Protein AF-A0A1V2EXJ9-F1 (afdb_monomer)

pLDDT: mean 81.57, std 12.58, range [32.88, 97.81]

Organism: NCBI:txid1915074

Foldseek 3Di:
DPQPCAQQEKAKDKDFDDPVRQVVQLCLLVVVDPVSVVFFQDDDRKDKPQDSPRNVLLVVLCPQAAEDPDRGQKIWMKIFDRNNQDDLVCLVVLQVLVLVLCCVQQNPSFFSIKIQGPRGPRSRIIITITFRWDFDDDPPDTGIYTDPQPSLQVLLVVVVHDSDPLSSRVSSLVSVQCCCCPVVVGPSRDRDDRDPDDDCPDDDPVNVVVVVVVVVVVVVVVVVVVVVVVVVVVVVVVVVVVVVVVVVVVVVVVVVVVVVVVVCVVVVVVPPPPPDPVVVVVLVVLLVVLVVVLVVLVVVLVVVLVVLVVLLVVLVVLLVVLVVLLVVLVVLLVVLVVVVVVLVVVVVLVVLLVVLLVLCLDVVLQQLWAADPQFIHTDLVSDDPVSNVSVVVDDDPLSRVVSNVSRVVVVVVVVVVVVVVVVVPPPDPPPVVVVVVVVVVVVVVVVSVVVVVVVVVVSVVVVVVSVVSNVVSVVSNVVSVVSNVVSVVSNVVSVVVSVLSVLLVVLLVVCLVPLVQWDDDPQAIDGDPVSCVVVDDSSVVSRVDGRDPSSSSSSVSSNVSVVSVVVVVVVVVVLVVVLVVLLVVLVVCVVVDDPVVNVVSVVSPVVSVVVVVVVVVVVVVVVVVD

Nearest PDB structures (foldseek):
  3ja6-assembly1_I  TM=2.752E-01  e=7.522E-01  Escherichia coli
  5nnv-assembly2_B  TM=3.040E-01  e=4.803E+00  Bacillus subtilis subsp. subtilis str. 168
  7ung-assembly1_C2  TM=2.115E-01  e=8.285E+00  Homo sapiens

Secondary structure (DSSP, 8-state):
---TTTTT--EEEEEEE-HHHHHHHHHHHTT-SHHHHTT--S-PPPB-SS-S-HHHHHHHHTTTSB----S--EEEEEEE--TTTS-TT-HHHHHHHHHHHHHHHH-TT-EEEEEE-SSSS-TTEEEEEE--EEEEE-SS-EEEEE-SSHHHHHHHHHTT--SSHHHHHHHHHHHHHHHHHHTS--TT--PPPPPSS-S--PPPHHHHHHHHHHHHHHHHHHHHHHHHHHHHHHHHHHHHHHHHHHHHHHHHHHHHHHHHHHHHHHHTTTGGG-TTTHHHHHHHHHHHHHHHHHHHHHHHHHHHHHHHHHHHHHHHHHHHHHHHHHHHHHHHHHHHHHHHHHHHHHHHHHHHHHHHHHHHT-GGGT---EE-SSSEE--GGGS-HHHHHHHHT---HHHHHHHHHHHHHHHHHHHHHHHHHTTTTS-STTGGGHHHHHHHHHHHHHHHHHHHHHHHHHHHHHHHHHHHHHHHHHHHHHHHHHHHHHHHHHHHHHHHHHHHHHHHHHHHHHHHT-GGGEEEETTEEEE-HHHHHHSHHHHHHHTTSPPPHHHHHHHHHHHHHHHHHHHHHHHHHHHHHHHHHHHHHHHHHGGGS-HHHHHHHHHHHHHHHHHHHHHHHHHHHHHT--

Sequence (626 aa):
MKKQVSGVAGAARIKNLDLAGLARAEKHGKRLDQTGKARAMNDLPPLTTTGLDLLALYDRHIEGAFVPRAKSSVMHILIQFPTELVDGEDPGYMLHHARVFAERVFGDEAILADRLDRDEKSRHVVDLFVAPRYMKSTKRESKPAISTTHHLKALAKEYGEKPLPFGYGRALQTAFFDYMRDEMKLDGVERGKAKAVSGNDWKSAEQQRLEELDGLEAQKTSALARIEQDRVRAEAAAAEAAHRAAEREEALAARERKATERERAIAAREIETAAAGDRAAAARLAAEQARIGMEAALQAARLRGEAVDRELAAAAGDRADAEADRALAAAERAAITAERERNDAQRKVREAQLALLARAADDGAGLDLRSTPSAFSMRKDAMLPDERHVYEAGWPASLVKAGRQIAVALEQVRAWTRRLLAREKVIEEREAALAARERDAERERAARHAEHAATLAGLDRRDRELAAREQDATTRLAAAEAGIAAAAAKDAGAQALLAQHSRWAMAVDTLVDHPDWIDVTGTTIRLDRDAATAAGPRLAATLREPPPPWALNVLLARLDVADRQRRVGEHEQAAASSARQLTELLGRAGPVLTPEQQLVAAEVQQAIRRSTVAARAWNAARDAGR

Radius of gyration: 52.09 Å; Cα contacts (8 Å, |Δi|>4): 544; chains: 1; bounding box: 111×63×164 Å

Mean predicted aligned error: 19.69 Å

Structure (mmCIF, N/CA/C/O backbone):
data_AF-A0A1V2EXJ9-F1
#
_entry.id   AF-A0A1V2EXJ9-F1
#
loop_
_atom_site.group_PDB
_atom_site.id
_atom_site.type_symbol
_atom_site.label_atom_id
_atom_site.label_alt_id
_atom_site.label_comp_id
_atom_site.label_asym_id
_atom_site.label_entity_id
_atom_site.label_seq_id
_atom_site.pdbx_PDB_ins_code
_atom_site.Cartn_x
_atom_site.Cartn_y
_atom_site.Cartn_z
_atom_site.occupancy
_atom_site.B_iso_or_equiv
_atom_site.auth_seq_id
_atom_site.auth_comp_id
_atom_site.auth_asym_id
_atom_site.auth_atom_id
_atom_site.pdbx_PDB_model_num
ATOM 1 N N . MET A 1 1 ? 30.641 -11.155 16.525 1.00 32.88 1 MET A N 1
ATOM 2 C CA . MET A 1 1 ? 31.056 -12.187 17.504 1.00 32.88 1 MET A CA 1
ATOM 3 C C . MET A 1 1 ? 29.806 -12.824 18.099 1.00 32.88 1 MET A C 1
ATOM 5 O O . MET A 1 1 ? 29.088 -12.131 18.811 1.00 32.88 1 MET A O 1
ATOM 9 N N . LYS A 1 2 ? 29.505 -14.096 17.789 1.00 36.72 2 LYS A N 1
ATOM 10 C CA . LYS A 1 2 ? 28.482 -14.853 18.536 1.00 36.72 2 LYS A CA 1
ATOM 11 C C . LYS A 1 2 ? 28.902 -14.854 20.011 1.00 36.72 2 LYS A C 1
ATOM 13 O O . LYS A 1 2 ? 30.061 -15.140 20.307 1.00 36.72 2 LYS A O 1
ATOM 18 N N . LYS A 1 3 ? 28.011 -14.455 20.925 1.00 52.75 3 LYS A N 1
ATOM 19 C CA . LYS A 1 3 ? 28.284 -14.558 22.367 1.00 52.75 3 LYS A CA 1
ATOM 20 C C . LYS A 1 3 ? 28.546 -16.035 22.674 1.00 52.75 3 LYS A C 1
ATOM 22 O O . LYS A 1 3 ? 27.778 -16.879 22.232 1.00 52.75 3 LYS A O 1
ATOM 27 N N . GLN A 1 4 ? 29.617 -16.315 23.411 1.00 59.00 4 GLN A N 1
ATOM 28 C CA . GLN A 1 4 ? 30.200 -17.647 23.637 1.00 59.00 4 GLN A CA 1
ATOM 29 C C . GLN A 1 4 ? 29.235 -18.696 24.238 1.00 59.00 4 GLN A C 1
ATOM 31 O O . GLN A 1 4 ? 29.558 -19.870 24.215 1.00 59.00 4 GLN A O 1
ATOM 36 N N . VAL A 1 5 ? 28.054 -18.279 24.718 1.00 77.06 5 VAL A N 1
ATOM 37 C CA . VAL A 1 5 ? 27.027 -19.118 25.376 1.00 77.06 5 VAL A CA 1
ATOM 38 C C . VAL A 1 5 ? 25.619 -18.933 24.780 1.00 77.06 5 VAL A C 1
ATOM 40 O O . VAL A 1 5 ? 24.603 -19.190 25.424 1.00 77.06 5 VAL A O 1
ATOM 43 N N . SER A 1 6 ? 25.529 -18.377 23.567 1.00 74.81 6 SER A N 1
ATOM 44 C CA . SER A 1 6 ? 24.252 -18.137 22.884 1.00 74.81 6 SER A CA 1
ATOM 45 C C . SER A 1 6 ? 23.589 -19.463 22.511 1.00 74.81 6 SER A C 1
ATOM 47 O O . SER A 1 6 ? 24.141 -20.171 21.685 1.00 74.81 6 SER A O 1
ATOM 49 N N . GLY A 1 7 ? 22.410 -19.749 23.067 1.00 83.44 7 GLY A N 1
ATOM 50 C CA . GLY A 1 7 ? 21.629 -20.961 22.779 1.00 83.44 7 GLY A CA 1
ATOM 51 C C . GLY A 1 7 ? 21.560 -21.951 23.946 1.00 83.44 7 GLY A C 1
ATOM 52 O O . GLY A 1 7 ? 20.514 -22.561 24.152 1.00 83.44 7 GLY A O 1
ATOM 53 N N . VAL A 1 8 ? 22.610 -22.010 24.771 1.00 90.88 8 VAL A N 1
ATOM 54 C CA . VAL A 1 8 ? 22.734 -22.927 25.927 1.00 90.88 8 VAL A CA 1
ATOM 55 C C . VAL A 1 8 ? 22.523 -22.256 27.290 1.00 90.88 8 VAL A C 1
ATOM 57 O O . VAL A 1 8 ? 22.341 -22.932 28.299 1.00 90.88 8 VAL A O 1
ATOM 60 N N . ALA A 1 9 ? 22.502 -20.920 27.341 1.00 91.69 9 ALA A N 1
ATOM 61 C CA . ALA A 1 9 ? 22.208 -20.158 28.554 1.00 91.69 9 ALA A CA 1
ATOM 62 C C . ALA A 1 9 ? 20.771 -19.613 28.553 1.00 91.69 9 ALA A C 1
ATOM 64 O O . ALA A 1 9 ? 20.345 -18.959 27.598 1.00 91.69 9 ALA A O 1
ATOM 65 N N . GLY A 1 10 ? 20.053 -19.816 29.658 1.00 91.75 10 GLY A N 1
ATOM 66 C CA . GLY A 1 10 ? 18.766 -19.170 29.919 1.00 91.75 10 GLY A CA 1
ATOM 67 C C . GLY A 1 10 ? 18.928 -17.778 30.537 1.00 91.75 10 GLY A C 1
ATOM 68 O O . GLY A 1 10 ? 20.016 -17.386 30.970 1.00 91.75 10 GLY A O 1
ATOM 69 N N . ALA A 1 11 ? 17.840 -17.009 30.596 1.00 93.31 11 ALA A N 1
ATOM 70 C CA . ALA A 1 11 ? 17.834 -15.694 31.227 1.00 93.31 11 ALA A CA 1
ATOM 71 C C . ALA A 1 11 ? 16.506 -15.370 31.923 1.00 93.31 11 ALA A C 1
ATOM 73 O O . ALA A 1 11 ? 15.466 -15.336 31.282 1.00 93.31 11 ALA A O 1
ATOM 74 N N . ALA A 1 12 ? 16.564 -14.985 33.201 1.00 94.00 12 ALA A N 1
ATOM 75 C CA . ALA A 1 12 ? 15.435 -14.416 33.943 1.00 94.00 12 ALA A CA 1
ATOM 76 C C . ALA A 1 12 ? 15.631 -12.910 34.205 1.00 94.00 12 ALA A C 1
ATOM 78 O O . ALA A 1 12 ? 16.649 -12.477 34.758 1.00 94.00 12 ALA A O 1
ATOM 79 N N . ARG A 1 13 ? 14.678 -12.069 33.800 1.00 91.25 13 ARG A N 1
ATOM 80 C CA . ARG A 1 13 ? 14.773 -10.604 33.937 1.00 91.25 13 ARG A CA 1
ATOM 81 C C . ARG A 1 13 ? 13.517 -10.034 34.556 1.00 91.25 13 ARG A C 1
ATOM 83 O O . ARG A 1 13 ? 12.431 -10.472 34.227 1.00 91.25 13 ARG A O 1
ATOM 90 N N . ILE A 1 14 ? 13.670 -9.007 35.386 1.00 93.12 14 ILE A N 1
ATOM 91 C CA . ILE A 1 14 ? 12.543 -8.324 36.025 1.00 93.12 14 ILE A CA 1
ATOM 92 C C . ILE A 1 14 ? 12.423 -6.910 35.478 1.00 93.12 14 ILE A C 1
ATOM 94 O O . ILE A 1 14 ? 13.387 -6.141 35.484 1.00 93.12 14 ILE A O 1
ATOM 98 N N . LYS A 1 15 ? 11.208 -6.554 35.075 1.00 92.50 15 LYS A N 1
ATOM 99 C CA . LYS A 1 15 ? 10.780 -5.190 34.803 1.00 92.50 15 LYS A CA 1
ATOM 100 C C . LYS A 1 15 ? 9.654 -4.830 35.764 1.00 92.50 15 LYS A C 1
ATOM 102 O O . LYS A 1 15 ? 8.586 -5.426 35.749 1.00 92.50 15 LYS A O 1
ATOM 107 N N . ASN A 1 16 ? 9.889 -3.829 36.599 1.00 91.88 16 ASN A N 1
ATOM 108 C CA . ASN A 1 16 ? 8.856 -3.312 37.489 1.00 91.88 16 ASN A CA 1
ATOM 109 C C . ASN A 1 16 ? 7.834 -2.496 36.687 1.00 91.88 16 ASN A C 1
ATOM 111 O O . ASN A 1 16 ? 8.221 -1.598 35.936 1.00 91.88 16 ASN A O 1
ATOM 115 N N . LEU A 1 17 ? 6.550 -2.801 36.862 1.00 92.75 17 LEU A N 1
ATOM 116 C CA . LEU A 1 17 ? 5.433 -2.132 36.203 1.00 92.75 17 LEU A CA 1
ATOM 117 C C . LEU A 1 17 ? 4.558 -1.395 37.224 1.00 92.75 17 LEU A C 1
ATOM 119 O O . LEU A 1 17 ? 4.307 -1.873 38.334 1.00 92.75 17 LEU A O 1
ATOM 123 N N . ASP A 1 18 ? 4.095 -0.216 36.826 1.00 91.81 18 ASP A N 1
ATOM 124 C CA . ASP A 1 18 ? 2.946 0.468 37.412 1.00 91.81 18 ASP A CA 1
ATOM 125 C C . ASP A 1 18 ? 1.642 -0.046 36.774 1.00 91.81 18 ASP A C 1
ATOM 127 O O . ASP A 1 18 ? 1.672 -0.816 35.812 1.00 91.81 18 ASP A O 1
ATOM 131 N N . LEU A 1 19 ? 0.483 0.389 37.277 1.00 90.25 19 LEU A N 1
ATOM 132 C CA . LEU A 1 19 ? -0.818 -0.017 36.723 1.00 90.25 19 LEU A CA 1
ATOM 133 C C . LEU A 1 19 ? -0.975 0.380 35.247 1.00 90.25 19 LEU A C 1
ATOM 135 O O . LEU A 1 19 ? -1.531 -0.376 34.454 1.00 90.25 19 LEU A O 1
ATOM 139 N N . ALA A 1 20 ? -0.421 1.528 34.842 1.00 89.94 20 ALA A N 1
ATOM 140 C CA . ALA A 1 20 ? -0.408 1.937 33.440 1.00 89.94 20 ALA A CA 1
ATOM 141 C C . ALA A 1 20 ? 0.460 1.002 32.578 1.00 89.94 20 ALA A C 1
ATOM 143 O O . ALA A 1 20 ? 0.095 0.661 31.453 1.00 89.94 20 ALA A O 1
ATOM 144 N N . GLY A 1 21 ? 1.611 0.568 33.092 1.00 90.88 21 GLY A N 1
ATOM 145 C CA . GLY A 1 21 ? 2.474 -0.432 32.477 1.00 90.88 21 GLY A CA 1
ATOM 146 C C . GLY A 1 21 ? 1.811 -1.797 32.376 1.00 90.88 21 GLY A C 1
ATOM 147 O O . GLY A 1 21 ? 1.948 -2.442 31.339 1.00 90.88 21 GLY A O 1
ATOM 148 N N . LEU A 1 22 ? 1.046 -2.192 33.393 1.00 93.25 22 LEU A N 1
ATOM 149 C CA . LEU A 1 22 ? 0.258 -3.420 33.386 1.00 93.25 22 LEU A CA 1
ATOM 150 C C . LEU A 1 22 ? -0.845 -3.367 32.320 1.00 93.25 22 LEU A C 1
ATOM 152 O O . LEU A 1 22 ? -0.951 -4.281 31.510 1.00 93.25 22 LEU A O 1
ATOM 156 N N . ALA A 1 23 ? -1.575 -2.252 32.225 1.00 93.12 23 ALA A N 1
ATOM 157 C CA . ALA A 1 23 ? -2.579 -2.032 31.182 1.00 93.12 23 ALA A CA 1
ATOM 158 C C . ALA A 1 23 ? -1.976 -2.072 29.763 1.00 93.12 23 ALA A C 1
ATOM 160 O O . ALA A 1 23 ? -2.589 -2.586 28.826 1.00 93.12 23 ALA A O 1
ATOM 161 N N . ARG A 1 24 ? -0.755 -1.545 29.584 1.00 92.44 24 ARG A N 1
ATOM 162 C CA . ARG A 1 24 ? -0.019 -1.667 28.314 1.00 92.44 24 ARG A CA 1
ATOM 163 C C . ARG A 1 24 ? 0.373 -3.116 28.028 1.00 92.44 24 ARG A C 1
ATOM 165 O O . ARG A 1 24 ? 0.197 -3.562 26.901 1.00 92.44 24 ARG A O 1
ATOM 172 N N . ALA A 1 25 ? 0.868 -3.846 29.026 1.00 92.62 25 ALA A N 1
ATOM 173 C CA . ALA A 1 25 ? 1.232 -5.254 28.879 1.00 92.62 25 ALA A CA 1
ATOM 174 C C . ALA A 1 25 ? 0.018 -6.143 28.556 1.00 92.62 25 ALA A C 1
ATOM 176 O O . ALA A 1 25 ? 0.139 -7.073 27.758 1.00 92.62 25 ALA A O 1
ATOM 177 N N . GLU A 1 26 ? -1.150 -5.820 29.115 1.00 94.75 26 GLU A N 1
ATOM 178 C CA . GLU A 1 26 ? -2.431 -6.459 28.807 1.00 94.75 26 GLU A CA 1
ATOM 179 C C . GLU A 1 26 ? -2.819 -6.235 27.343 1.00 94.75 26 GLU A C 1
ATOM 181 O O . GLU A 1 26 ? -3.031 -7.196 26.604 1.00 94.75 26 GLU A O 1
ATOM 186 N N . LYS A 1 27 ? -2.845 -4.972 26.891 1.00 92.81 27 LYS A N 1
ATOM 187 C CA . LYS A 1 27 ? -3.124 -4.644 25.483 1.00 92.81 27 LYS A CA 1
ATOM 188 C C . LYS A 1 27 ? -2.151 -5.341 24.535 1.00 92.81 27 LYS A C 1
ATOM 190 O O . LYS A 1 27 ? -2.582 -5.817 23.490 1.00 92.81 27 LYS A O 1
ATOM 195 N N . HIS A 1 28 ? -0.880 -5.430 24.921 1.00 90.69 28 HIS A N 1
ATOM 196 C CA . HIS A 1 28 ? 0.152 -6.112 24.149 1.00 90.69 28 HIS A CA 1
ATOM 197 C C . HIS A 1 28 ? -0.111 -7.615 24.000 1.00 90.69 28 HIS A C 1
ATOM 199 O O . HIS A 1 28 ? -0.084 -8.144 22.890 1.00 90.69 28 HIS A O 1
ATOM 205 N N . GLY A 1 29 ? -0.437 -8.301 25.100 1.00 88.94 29 GLY A N 1
ATOM 206 C CA . GLY A 1 29 ? -0.755 -9.736 25.078 1.00 88.94 29 GLY A CA 1
ATOM 207 C C . GLY A 1 29 ? -2.035 -10.059 24.324 1.00 88.94 29 GLY A C 1
ATOM 208 O O . GLY A 1 29 ? -2.123 -11.074 23.651 1.00 88.94 29 GLY A O 1
ATOM 209 N N . LYS A 1 30 ? -3.020 -9.159 24.383 1.00 91.44 30 LYS A N 1
ATOM 210 C CA . LYS A 1 30 ? -4.270 -9.269 23.620 1.00 91.44 30 LYS A CA 1
ATOM 211 C C . LYS A 1 30 ? -4.132 -8.835 22.156 1.00 91.44 30 LYS A C 1
ATOM 213 O O . LYS A 1 30 ? -5.136 -8.786 21.450 1.00 91.44 30 LYS A O 1
ATOM 218 N N . ARG A 1 31 ? -2.927 -8.450 21.712 1.00 90.19 31 ARG A N 1
ATOM 219 C CA . ARG A 1 31 ? -2.653 -7.929 20.359 1.00 90.19 31 ARG A CA 1
ATOM 220 C C . ARG A 1 31 ? -3.541 -6.733 19.984 1.00 90.19 31 ARG A C 1
ATOM 222 O O . ARG A 1 31 ? -3.961 -6.563 18.841 1.00 90.19 31 ARG A O 1
ATOM 229 N N . LEU A 1 32 ? -3.849 -5.878 20.959 1.00 88.81 32 LEU A N 1
ATOM 230 C CA . LEU A 1 32 ? -4.668 -4.676 20.769 1.00 88.81 32 LEU A CA 1
ATOM 231 C C . LEU A 1 32 ? -3.828 -3.436 20.443 1.00 88.81 32 LEU A C 1
ATOM 233 O O . LEU A 1 32 ? -4.358 -2.481 19.873 1.00 88.81 32 LEU A O 1
ATOM 237 N N . ASP A 1 33 ? -2.536 -3.439 20.774 1.00 86.69 33 ASP A N 1
ATOM 238 C CA . ASP A 1 33 ? -1.591 -2.388 20.400 1.00 86.69 33 ASP A CA 1
ATOM 239 C C . ASP A 1 33 ? -0.934 -2.663 19.032 1.00 86.69 33 ASP A C 1
ATOM 241 O O . ASP A 1 33 ? -0.908 -3.788 18.534 1.00 86.69 33 ASP A O 1
ATOM 245 N N . GLN A 1 34 ? -0.416 -1.612 18.387 1.00 79.25 34 GLN A N 1
ATOM 246 C CA . GLN A 1 34 ? 0.241 -1.743 17.079 1.00 79.25 34 GLN A CA 1
ATOM 247 C C . GLN A 1 34 ? 1.479 -2.647 17.151 1.00 79.25 34 GLN A C 1
ATOM 249 O O . GLN A 1 34 ? 1.706 -3.449 16.249 1.00 79.25 34 GLN A O 1
ATOM 254 N N . THR A 1 35 ? 2.249 -2.553 18.238 1.00 79.31 35 THR A N 1
ATOM 255 C CA . THR A 1 35 ? 3.472 -3.340 18.420 1.00 79.31 35 THR A CA 1
ATOM 256 C C . THR A 1 35 ? 3.184 -4.830 18.582 1.00 79.31 35 THR A C 1
ATOM 258 O O . THR A 1 35 ? 3.887 -5.630 17.975 1.00 79.31 35 THR A O 1
ATOM 261 N N . GLY A 1 36 ? 2.160 -5.225 19.346 1.00 77.56 36 GLY A N 1
ATOM 262 C CA . GLY A 1 36 ? 1.760 -6.629 19.461 1.00 77.56 36 GLY A CA 1
ATOM 263 C C . GLY A 1 36 ? 1.276 -7.182 18.121 1.00 77.56 36 GLY A C 1
ATOM 264 O O . GLY A 1 36 ? 1.722 -8.242 17.695 1.00 77.56 36 GLY A O 1
ATOM 265 N N . LYS A 1 37 ? 0.453 -6.419 17.387 1.00 85.31 37 LYS A N 1
ATOM 266 C CA . LYS A 1 37 ? -0.012 -6.812 16.041 1.00 85.31 37 LYS A CA 1
ATOM 267 C C . LYS A 1 37 ? 1.131 -7.028 15.048 1.00 85.31 37 LYS A C 1
ATOM 269 O O . LYS A 1 37 ? 1.079 -7.963 14.265 1.00 85.31 37 LYS A O 1
ATOM 274 N N . ALA A 1 38 ? 2.165 -6.186 15.084 1.00 80.94 38 ALA A N 1
ATOM 275 C CA . ALA A 1 38 ? 3.312 -6.276 14.174 1.00 80.94 38 ALA A CA 1
ATOM 276 C C . ALA A 1 38 ? 4.276 -7.445 14.478 1.00 80.94 38 ALA A C 1
ATOM 278 O O . ALA A 1 38 ? 5.184 -7.726 13.683 1.00 80.94 38 ALA A O 1
ATOM 279 N N . ARG A 1 39 ? 4.136 -8.087 15.645 1.00 76.50 39 ARG A N 1
ATOM 280 C CA . ARG A 1 39 ? 4.953 -9.238 16.060 1.00 76.50 39 ARG A CA 1
ATOM 281 C C . ARG A 1 39 ? 4.300 -10.584 15.789 1.00 76.50 39 ARG A C 1
ATOM 283 O O . ARG A 1 39 ? 5.037 -11.555 15.639 1.00 76.50 39 ARG A O 1
ATOM 290 N N . ALA A 1 40 ? 2.975 -10.620 15.691 1.00 84.62 40 ALA A N 1
ATOM 291 C CA . ALA A 1 40 ? 2.241 -11.818 15.319 1.00 84.62 40 ALA A CA 1
ATOM 292 C C . ALA A 1 40 ? 2.651 -12.273 13.906 1.00 84.62 40 ALA A C 1
ATOM 294 O O . ALA A 1 40 ? 2.527 -11.533 12.930 1.00 84.62 40 ALA A O 1
ATOM 295 N N . MET A 1 41 ? 3.184 -13.487 13.808 1.00 85.38 41 MET A N 1
ATOM 296 C CA . MET A 1 41 ? 3.572 -14.160 12.566 1.00 85.38 41 MET A CA 1
ATOM 297 C C . MET A 1 41 ? 2.576 -15.252 12.167 1.00 85.38 41 MET A C 1
ATOM 299 O O . MET A 1 41 ? 2.576 -15.689 11.019 1.00 85.38 41 MET A O 1
ATOM 303 N N . ASN A 1 42 ? 1.768 -15.732 13.112 1.00 83.25 42 ASN A N 1
ATOM 304 C CA . ASN A 1 42 ? 0.732 -16.733 12.893 1.00 83.25 42 ASN A CA 1
ATOM 305 C C . ASN A 1 42 ? -0.466 -16.464 13.826 1.00 83.25 42 ASN A C 1
ATOM 307 O O . ASN A 1 42 ? -0.364 -15.661 14.748 1.00 83.25 42 ASN A O 1
ATOM 311 N N . ASP A 1 43 ? -1.585 -17.149 13.595 1.00 83.94 43 ASP A N 1
ATOM 312 C CA . ASP A 1 43 ? -2.822 -16.971 14.372 1.00 83.94 43 ASP A CA 1
ATOM 313 C C . ASP A 1 43 ? -2.933 -17.947 15.563 1.00 83.94 43 ASP A C 1
ATOM 315 O O . ASP A 1 43 ? -4.026 -18.396 15.920 1.00 83.94 43 ASP A O 1
ATOM 319 N N . LEU A 1 44 ? -1.811 -18.329 16.185 1.00 85.69 44 LEU A N 1
ATOM 320 C CA . LEU A 1 44 ? -1.845 -19.185 17.372 1.00 85.69 44 LEU A CA 1
ATOM 321 C C . LEU A 1 44 ? -2.072 -18.343 18.636 1.00 85.69 44 LEU A C 1
ATOM 323 O O . LEU A 1 44 ? -1.254 -17.478 18.945 1.00 85.69 44 LEU A O 1
ATOM 327 N N . PRO A 1 45 ? -3.134 -18.606 19.421 1.00 87.50 45 PRO A N 1
ATOM 328 C CA . PRO A 1 45 ? -3.363 -17.867 20.653 1.00 87.50 45 PRO A CA 1
ATOM 329 C C . PRO A 1 45 ? -2.248 -18.148 21.676 1.00 87.50 45 PRO A C 1
ATOM 331 O O . PRO A 1 45 ? -1.720 -19.271 21.719 1.00 87.50 45 PRO A O 1
ATOM 334 N N . PRO A 1 46 ? -1.911 -17.162 22.530 1.00 92.06 46 PRO A N 1
ATOM 335 C CA . PRO A 1 46 ? -0.932 -17.356 23.589 1.00 92.06 46 PRO A CA 1
ATOM 336 C C . PRO A 1 46 ? -1.414 -18.429 24.568 1.00 92.06 46 PRO A C 1
ATOM 338 O O . PRO A 1 46 ? -2.606 -18.534 24.872 1.00 92.06 46 PRO A O 1
ATOM 341 N N . LEU A 1 47 ? -0.478 -19.224 25.081 1.00 94.94 47 LEU A N 1
ATOM 342 C CA . LEU A 1 47 ? -0.763 -20.173 26.150 1.00 94.94 47 LEU A CA 1
ATOM 343 C C . LEU A 1 47 ? -0.746 -19.429 27.490 1.00 94.94 47 LEU A C 1
ATOM 345 O O . LEU A 1 47 ? 0.227 -18.749 27.793 1.00 94.94 47 LEU A O 1
ATOM 349 N N . THR A 1 48 ? -1.799 -19.560 28.294 1.00 96.06 48 THR A N 1
ATOM 350 C CA . THR A 1 48 ? -1.899 -18.961 29.635 1.00 96.06 48 THR A CA 1
ATOM 351 C C . THR A 1 48 ? -2.718 -19.865 30.552 1.00 96.06 48 THR A C 1
ATOM 353 O O . THR A 1 48 ? -3.673 -20.494 30.091 1.00 96.06 48 THR A O 1
ATOM 356 N N . THR A 1 49 ? -2.378 -19.934 31.842 1.00 94.88 49 THR A N 1
ATOM 357 C CA . THR A 1 49 ? -3.186 -20.650 32.850 1.00 94.88 49 THR A CA 1
ATOM 358 C C . THR A 1 49 ? -4.125 -19.728 33.632 1.00 94.88 49 THR A C 1
ATOM 360 O O . THR A 1 49 ? -5.096 -20.186 34.229 1.00 94.88 49 THR A O 1
ATOM 363 N N . THR A 1 50 ? -3.874 -18.419 33.602 1.00 93.19 50 THR A N 1
ATOM 364 C CA . THR A 1 50 ? -4.586 -17.410 34.405 1.00 93.19 50 THR A CA 1
ATOM 365 C C . THR A 1 50 ? -5.522 -16.529 33.584 1.00 93.19 50 THR A C 1
ATOM 367 O O . THR A 1 50 ? -6.467 -15.959 34.125 1.00 93.19 50 THR A O 1
ATOM 370 N N . GLY A 1 51 ? -5.253 -16.389 32.283 1.00 93.31 51 GLY A N 1
ATOM 371 C CA . GLY A 1 51 ? -5.932 -15.452 31.393 1.00 93.31 51 GLY A CA 1
ATOM 372 C C . GLY A 1 51 ? -5.122 -14.182 31.120 1.00 93.31 51 GLY A C 1
ATOM 373 O O . GLY A 1 51 ? -4.038 -13.970 31.664 1.00 93.31 51 GLY A O 1
ATOM 374 N N . LEU A 1 52 ? -5.668 -13.331 30.245 1.00 94.12 52 LEU A N 1
ATOM 375 C CA . LEU A 1 52 ? -4.984 -12.151 29.701 1.00 94.12 52 LEU A CA 1
ATOM 376 C C . LEU A 1 52 ? -5.463 -10.817 30.296 1.00 94.12 52 LEU A C 1
ATOM 378 O O . LEU A 1 52 ? -4.879 -9.783 29.987 1.00 94.12 52 LEU A O 1
ATOM 382 N N . ASP A 1 53 ? -6.512 -10.810 31.123 1.00 95.56 53 ASP A N 1
ATOM 383 C CA . ASP A 1 53 ? -7.097 -9.604 31.734 1.00 95.56 53 ASP A CA 1
ATOM 384 C C . ASP A 1 53 ? -6.282 -9.143 32.957 1.00 95.56 53 ASP A C 1
ATOM 386 O O . ASP A 1 53 ? -6.734 -9.231 34.100 1.00 95.56 53 ASP A O 1
ATOM 390 N N . LEU A 1 54 ? -5.046 -8.691 32.727 1.00 95.81 54 LEU A N 1
ATOM 391 C CA . LEU A 1 54 ? -4.055 -8.442 33.780 1.00 95.81 54 LEU A CA 1
ATOM 392 C C . LEU A 1 54 ? -4.524 -7.466 34.868 1.00 95.81 54 LEU A C 1
ATOM 394 O O . LEU A 1 54 ? -4.181 -7.673 36.029 1.00 95.81 54 LEU A O 1
ATOM 398 N N . LEU A 1 55 ? -5.285 -6.418 34.530 1.00 94.19 55 LEU A N 1
ATOM 399 C CA . LEU A 1 55 ? -5.806 -5.482 35.539 1.00 94.19 55 LEU A CA 1
ATOM 400 C C . LEU A 1 55 ? -6.808 -6.159 36.482 1.00 94.19 55 LEU A C 1
ATOM 402 O O . LEU A 1 55 ? -6.668 -6.060 37.697 1.00 94.19 55 LEU A O 1
ATOM 406 N N . ALA A 1 56 ? -7.768 -6.902 35.928 1.00 93.88 56 ALA A N 1
ATOM 407 C CA . ALA A 1 56 ? -8.771 -7.612 36.719 1.00 93.88 56 ALA A CA 1
ATOM 408 C C . ALA A 1 56 ? -8.144 -8.741 37.554 1.00 93.88 56 ALA A C 1
ATOM 410 O O . ALA A 1 56 ? -8.540 -8.972 38.697 1.00 93.88 56 ALA A O 1
ATOM 411 N N . LEU A 1 57 ? -7.144 -9.429 36.991 1.00 95.88 57 LEU A N 1
ATOM 412 C CA . LEU A 1 57 ? -6.364 -10.438 37.703 1.00 95.88 57 LEU A CA 1
ATOM 413 C C . LEU A 1 57 ? -5.567 -9.817 38.849 1.00 95.88 57 LEU A C 1
ATOM 415 O O . LEU A 1 57 ? -5.562 -10.370 39.943 1.00 95.88 57 LEU A O 1
ATOM 419 N N . TYR A 1 58 ? -4.948 -8.654 38.636 1.00 95.06 58 TYR A N 1
ATOM 420 C CA . TYR A 1 58 ? -4.237 -7.937 39.691 1.00 95.06 58 TYR A CA 1
ATOM 421 C C . TYR A 1 58 ? -5.172 -7.503 40.822 1.00 95.06 58 TYR A C 1
ATOM 423 O O . TYR A 1 58 ? -4.855 -7.772 41.978 1.00 95.06 58 TYR A O 1
ATOM 431 N N . ASP A 1 59 ? -6.320 -6.896 40.511 1.00 93.50 59 ASP A N 1
ATOM 432 C CA . ASP A 1 59 ? -7.283 -6.440 41.522 1.00 93.50 59 ASP A CA 1
ATOM 433 C C . ASP A 1 59 ? -7.774 -7.599 42.401 1.00 93.50 59 ASP A C 1
ATOM 435 O O . ASP A 1 59 ? -7.806 -7.480 43.626 1.00 93.50 59 ASP A O 1
ATOM 439 N N . ARG A 1 60 ? -8.057 -8.756 41.787 1.00 94.56 60 ARG A N 1
ATOM 440 C CA . ARG A 1 60 ? -8.384 -9.994 42.509 1.00 94.56 60 ARG A CA 1
ATOM 441 C C . ARG A 1 60 ? -7.201 -10.499 43.338 1.00 94.56 60 ARG A C 1
ATOM 443 O O . ARG A 1 60 ? -7.369 -10.907 44.482 1.00 94.56 60 ARG A O 1
ATOM 450 N N . HIS A 1 61 ? -5.995 -10.465 42.775 1.00 94.44 61 HIS A N 1
ATOM 451 C CA . HIS A 1 61 ? -4.785 -10.978 43.419 1.00 94.44 61 HIS A CA 1
ATOM 452 C C . HIS A 1 61 ? -4.394 -10.196 44.671 1.00 94.44 61 HIS A C 1
ATOM 454 O O . HIS A 1 61 ? -3.839 -10.772 45.603 1.00 94.44 61 HIS A O 1
ATOM 460 N N . ILE A 1 62 ? -4.652 -8.888 44.712 1.00 92.50 62 ILE A N 1
ATOM 461 C CA . ILE A 1 62 ? -4.312 -8.044 45.867 1.00 92.50 62 ILE A CA 1
ATOM 462 C C . ILE A 1 62 ? -5.414 -7.980 46.925 1.00 92.50 62 ILE A C 1
ATOM 464 O O . ILE A 1 62 ? -5.223 -7.332 47.957 1.00 92.50 62 ILE A O 1
ATOM 468 N N . GLU A 1 63 ? -6.548 -8.642 46.701 1.00 93.00 63 GLU A N 1
ATOM 469 C CA . GLU A 1 63 ? -7.666 -8.629 47.634 1.00 93.00 63 GLU A CA 1
ATOM 470 C C . GLU A 1 63 ? -7.219 -9.093 49.034 1.00 93.00 63 GLU A C 1
ATOM 472 O O . GLU A 1 63 ? -6.443 -10.046 49.208 1.00 93.00 63 GLU A O 1
ATOM 477 N N . GLY A 1 64 ? -7.636 -8.326 50.045 1.00 88.12 64 GLY A N 1
ATOM 478 C CA . GLY A 1 64 ? -7.278 -8.537 51.448 1.00 88.12 64 GLY A CA 1
ATOM 479 C C . GLY A 1 64 ? -5.818 -8.238 51.820 1.00 88.12 64 GLY A C 1
ATOM 480 O O . GLY A 1 64 ? -5.485 -8.303 53.002 1.00 88.12 64 GLY A O 1
ATOM 481 N N . ALA A 1 65 ? -4.941 -7.891 50.869 1.00 90.88 65 ALA A N 1
ATOM 482 C CA . ALA A 1 65 ? -3.532 -7.615 51.133 1.00 90.88 65 ALA A CA 1
ATOM 483 C C . ALA A 1 65 ? -3.235 -6.115 51.270 1.00 90.88 65 ALA A C 1
ATOM 485 O O . ALA A 1 65 ? -3.755 -5.260 50.555 1.00 90.88 65 ALA A O 1
ATOM 486 N N . PHE A 1 66 ? -2.311 -5.776 52.167 1.00 89.62 66 PHE A N 1
ATOM 487 C CA . PHE A 1 66 ? -1.764 -4.429 52.247 1.00 89.62 66 PHE A CA 1
ATOM 488 C C . PHE A 1 66 ? -0.817 -4.161 51.069 1.00 89.62 66 PHE A C 1
ATOM 490 O O . PHE A 1 66 ? 0.273 -4.736 50.990 1.00 89.62 66 PHE A O 1
ATOM 497 N N . VAL A 1 67 ? -1.193 -3.225 50.198 1.00 87.50 67 VAL A N 1
ATOM 498 C CA . VAL A 1 67 ? -0.350 -2.762 49.089 1.00 87.50 67 VAL A CA 1
ATOM 499 C C . VAL A 1 67 ? 0.294 -1.416 49.456 1.00 87.50 67 VAL A C 1
ATOM 501 O O . VAL A 1 67 ? -0.416 -0.430 49.675 1.00 87.50 67 VAL A O 1
ATOM 504 N N . PRO A 1 68 ? 1.633 -1.325 49.560 1.00 81.25 68 PRO A N 1
ATOM 505 C CA . PRO A 1 68 ? 2.300 -0.055 49.824 1.00 81.25 68 PRO A CA 1
ATOM 506 C C . PRO A 1 68 ? 2.125 0.916 48.646 1.00 81.25 68 PRO A C 1
ATOM 508 O O . PRO A 1 68 ? 2.129 0.506 47.487 1.00 81.25 68 PRO A O 1
ATOM 511 N N . ARG A 1 69 ? 2.049 2.227 48.931 1.00 75.81 69 ARG A N 1
ATOM 512 C CA . ARG A 1 69 ? 2.090 3.291 47.909 1.00 75.81 69 ARG A CA 1
ATOM 513 C C . ARG A 1 69 ? 3.489 3.364 47.284 1.00 75.81 69 ARG A C 1
ATOM 515 O O . ARG A 1 69 ? 4.304 4.203 47.660 1.00 75.81 69 ARG A O 1
ATOM 522 N N . ALA A 1 70 ? 3.791 2.450 46.373 1.00 72.69 70 ALA A N 1
ATOM 523 C CA . ALA A 1 70 ? 5.017 2.432 45.587 1.00 72.69 70 ALA A CA 1
ATOM 524 C C . ALA A 1 70 ? 4.729 2.855 44.141 1.00 72.69 70 ALA A C 1
ATOM 526 O O . ALA A 1 70 ? 3.605 2.742 43.661 1.00 72.69 70 ALA A O 1
ATOM 527 N N . LYS A 1 71 ? 5.764 3.327 43.434 1.00 69.69 71 LYS A N 1
ATOM 528 C CA . LYS A 1 71 ? 5.668 3.632 41.996 1.00 69.69 71 LYS A CA 1
ATOM 529 C C . LYS A 1 71 ? 5.462 2.377 41.138 1.00 69.69 71 LYS A C 1
ATOM 531 O O . LYS A 1 71 ? 5.001 2.504 40.016 1.00 69.69 71 LYS A O 1
ATOM 536 N N . SER A 1 72 ? 5.819 1.195 41.641 1.00 74.31 72 SER A N 1
ATOM 537 C CA . SER A 1 72 ? 5.631 -0.086 40.959 1.00 74.31 72 SER A CA 1
ATOM 538 C C . SER A 1 72 ? 4.820 -1.050 41.814 1.00 74.31 72 SER A C 1
ATOM 540 O O . SER A 1 72 ? 5.109 -1.239 42.998 1.00 74.31 72 SER A O 1
ATOM 542 N N . SER A 1 73 ? 3.832 -1.673 41.183 1.00 81.62 73 SER A N 1
ATOM 543 C CA . SER A 1 73 ? 2.846 -2.548 41.823 1.00 81.62 73 SER A CA 1
ATOM 544 C C . SER A 1 73 ? 3.053 -4.018 41.458 1.00 81.62 73 SER A C 1
ATOM 546 O O . SER A 1 73 ? 2.719 -4.893 42.250 1.00 81.62 73 SER A O 1
ATOM 548 N N . VAL A 1 74 ? 3.648 -4.288 40.290 1.00 92.94 74 VAL A N 1
ATOM 549 C CA . VAL A 1 74 ? 3.821 -5.636 39.727 1.00 92.94 74 VAL A CA 1
ATOM 550 C C . VAL A 1 74 ? 5.234 -5.809 39.171 1.00 92.94 74 VAL A C 1
ATOM 552 O O . VAL A 1 74 ? 5.831 -4.863 38.652 1.00 92.94 74 VAL A O 1
ATOM 555 N N . MET A 1 75 ? 5.772 -7.023 39.259 1.00 95.06 75 MET A N 1
ATOM 556 C CA . MET A 1 75 ? 6.984 -7.445 38.560 1.00 95.06 75 MET A CA 1
ATOM 557 C C . MET A 1 75 ? 6.605 -8.220 37.301 1.00 95.06 75 MET A C 1
ATOM 559 O O . MET A 1 75 ? 6.002 -9.282 37.386 1.00 95.06 75 MET A O 1
ATOM 563 N N . HIS A 1 76 ? 6.982 -7.708 36.134 1.00 96.88 76 HIS A N 1
ATOM 564 C CA . HIS A 1 76 ? 6.967 -8.472 34.891 1.00 96.88 76 HIS A CA 1
ATOM 565 C C . HIS A 1 76 ? 8.299 -9.204 34.761 1.00 96.88 76 HIS A C 1
ATOM 567 O O . HIS A 1 76 ? 9.346 -8.582 34.563 1.00 96.88 76 HIS A O 1
ATOM 573 N N . ILE A 1 77 ? 8.260 -10.516 34.954 1.00 96.50 77 ILE A N 1
ATOM 574 C CA . ILE A 1 77 ? 9.405 -11.405 34.850 1.00 96.50 77 ILE A CA 1
ATOM 575 C C . ILE A 1 77 ? 9.400 -12.023 33.460 1.00 96.50 77 ILE A C 1
ATOM 577 O O . ILE A 1 77 ? 8.482 -12.751 33.104 1.00 96.50 77 ILE A O 1
ATOM 581 N N . LEU A 1 78 ? 10.437 -11.728 32.688 1.00 95.56 78 LEU A N 1
ATOM 582 C CA . LEU A 1 78 ? 10.670 -12.330 31.387 1.00 95.56 78 LEU A CA 1
ATOM 583 C C . LEU A 1 78 ? 11.685 -13.456 31.557 1.00 95.56 78 LEU A C 1
ATOM 585 O O . LEU A 1 78 ? 12.836 -13.201 31.935 1.00 95.56 78 LEU A O 1
ATOM 589 N N . ILE A 1 79 ? 11.244 -14.684 31.301 1.00 96.25 79 ILE A N 1
ATOM 590 C CA . ILE A 1 79 ? 12.059 -15.895 31.349 1.00 96.25 79 ILE A CA 1
ATOM 591 C C . ILE A 1 79 ? 12.308 -16.349 29.918 1.00 96.25 79 ILE A C 1
ATOM 593 O O . ILE A 1 79 ? 11.376 -16.642 29.182 1.00 96.25 79 ILE A O 1
ATOM 597 N N . GLN A 1 80 ? 13.572 -16.401 29.526 1.00 95.19 80 GLN A N 1
ATOM 598 C CA . GLN A 1 80 ? 14.013 -16.943 28.252 1.00 95.19 80 GLN A CA 1
ATOM 599 C C . GLN A 1 80 ? 14.729 -18.268 28.504 1.00 95.19 80 GLN A C 1
ATOM 601 O O . GLN A 1 80 ? 15.752 -18.292 29.194 1.00 95.19 80 GLN A O 1
ATOM 606 N N . PHE A 1 81 ? 14.205 -19.352 27.941 1.00 95.94 81 PHE A N 1
ATOM 607 C CA . PHE A 1 81 ? 14.828 -20.670 28.011 1.00 95.94 81 PHE A CA 1
ATOM 608 C C . PHE A 1 81 ? 15.970 -20.812 26.985 1.00 95.94 81 PHE A C 1
ATOM 610 O O . PHE A 1 81 ? 15.972 -20.110 25.966 1.00 95.94 81 PHE A O 1
ATOM 617 N N . PRO A 1 82 ? 16.956 -21.695 27.238 1.00 94.38 82 PRO A N 1
ATOM 618 C CA . PRO A 1 82 ? 17.994 -22.019 26.265 1.00 94.38 82 PRO A CA 1
ATOM 619 C C . PRO A 1 82 ? 17.380 -22.644 25.006 1.00 94.38 82 PRO A C 1
ATOM 621 O O . PRO A 1 82 ? 16.766 -23.706 25.071 1.00 94.38 82 PRO A O 1
ATOM 624 N N . THR A 1 83 ? 17.554 -21.993 23.856 1.00 92.88 83 THR A N 1
ATOM 625 C CA . THR A 1 83 ? 16.920 -22.402 22.592 1.00 92.88 83 THR A CA 1
ATOM 626 C C . THR A 1 83 ? 17.456 -23.718 22.031 1.00 92.88 83 THR A C 1
ATOM 628 O O . THR A 1 83 ? 16.793 -24.326 21.201 1.00 92.88 83 THR A O 1
ATOM 631 N N . GLU A 1 84 ? 18.661 -24.134 22.433 1.00 92.62 84 GLU A N 1
ATOM 632 C CA . GLU A 1 84 ? 19.290 -25.383 21.978 1.00 92.62 84 GLU A CA 1
ATOM 633 C C . GLU A 1 84 ? 19.001 -26.572 22.908 1.00 92.62 84 GLU A C 1
ATOM 635 O O . GLU A 1 84 ? 19.177 -27.713 22.493 1.00 92.62 84 GLU A O 1
ATOM 640 N N . LEU A 1 85 ? 18.558 -26.318 24.148 1.00 92.75 85 LEU A N 1
ATOM 641 C CA . LEU A 1 85 ? 18.359 -27.358 25.172 1.00 92.75 85 LEU A CA 1
ATOM 642 C C . LEU A 1 85 ? 16.887 -27.594 25.523 1.00 92.75 85 LEU A C 1
ATOM 644 O O . LEU A 1 85 ? 16.554 -28.627 26.096 1.00 92.75 85 LEU A O 1
ATOM 648 N N . VAL A 1 86 ? 16.010 -26.636 25.217 1.00 93.25 86 VAL A N 1
ATOM 649 C CA . VAL A 1 86 ? 14.572 -26.727 25.484 1.00 93.25 86 VAL A CA 1
ATOM 650 C C . VAL A 1 86 ? 13.818 -26.665 24.165 1.00 93.25 86 VAL A C 1
ATOM 652 O O . VAL A 1 86 ? 14.036 -25.759 23.357 1.00 93.25 86 VAL A O 1
ATOM 655 N N . ASP A 1 87 ? 12.917 -27.622 23.956 1.00 90.62 87 ASP A N 1
ATOM 656 C CA . ASP A 1 87 ? 12.059 -27.642 22.778 1.00 90.62 87 ASP A CA 1
ATOM 657 C C . ASP A 1 87 ? 11.073 -26.465 22.814 1.00 90.62 87 ASP A C 1
ATOM 659 O O . ASP A 1 87 ? 10.293 -26.303 23.753 1.00 90.62 87 ASP A O 1
ATOM 663 N N . GLY A 1 88 ? 11.123 -25.627 21.777 1.00 86.44 88 GLY A N 1
ATOM 664 C CA . GLY A 1 88 ? 10.230 -24.480 21.624 1.00 86.44 88 GLY A CA 1
ATOM 665 C C . GLY A 1 88 ? 8.801 -24.870 21.240 1.00 86.44 88 GLY A C 1
ATOM 666 O O . GLY A 1 88 ? 7.902 -24.036 21.348 1.00 86.44 88 GLY A O 1
ATOM 667 N N . GLU A 1 89 ? 8.586 -26.115 20.802 1.00 87.69 89 GLU A N 1
ATOM 668 C CA . GLU A 1 89 ? 7.268 -26.650 20.453 1.00 87.69 89 GLU A CA 1
ATOM 669 C C . GLU A 1 89 ? 6.492 -27.194 21.659 1.00 87.69 89 GLU A C 1
ATOM 671 O O . GLU A 1 89 ? 5.302 -27.487 21.519 1.00 87.69 89 GLU A O 1
ATOM 676 N N . ASP A 1 90 ? 7.113 -27.268 22.844 1.00 93.06 90 ASP A N 1
ATOM 677 C CA . ASP A 1 90 ? 6.447 -27.627 24.101 1.00 93.06 90 ASP A CA 1
ATOM 678 C C . ASP A 1 90 ? 6.229 -26.394 25.005 1.00 93.06 90 ASP A C 1
ATOM 680 O O . ASP A 1 90 ? 6.945 -26.161 25.991 1.00 93.06 90 ASP A O 1
ATOM 684 N N . PRO A 1 91 ? 5.217 -25.558 24.698 1.00 93.12 91 PRO A N 1
ATOM 685 C CA . PRO A 1 91 ? 4.924 -24.373 25.488 1.00 93.12 91 PRO A CA 1
ATOM 686 C C . PRO A 1 91 ? 4.406 -24.718 26.891 1.00 93.12 91 PRO A C 1
ATOM 688 O O . PRO A 1 91 ? 4.563 -23.916 27.812 1.00 93.12 91 PRO A O 1
ATOM 691 N N . GLY A 1 92 ? 3.804 -25.899 27.073 1.00 95.31 92 GLY A N 1
ATOM 692 C CA . GLY A 1 92 ? 3.300 -26.352 28.367 1.00 95.31 92 GLY A CA 1
ATOM 693 C C . GLY A 1 92 ? 4.436 -26.615 29.350 1.00 95.31 92 GLY A C 1
ATOM 694 O O . GLY A 1 92 ? 4.387 -26.133 30.483 1.00 95.31 92 GLY A O 1
ATOM 695 N N . TYR A 1 93 ? 5.487 -27.298 28.892 1.00 96.25 93 TYR A N 1
ATOM 696 C CA . TYR A 1 93 ? 6.693 -27.557 29.674 1.00 96.25 93 TYR A CA 1
ATOM 697 C C . TYR A 1 93 ? 7.379 -26.264 30.128 1.00 96.25 93 TYR A C 1
ATOM 699 O O . TYR A 1 93 ? 7.656 -26.081 31.317 1.00 96.25 93 TYR A O 1
ATOM 707 N N . MET A 1 94 ? 7.589 -25.321 29.205 1.00 96.94 94 MET A N 1
ATOM 708 C CA . MET A 1 94 ? 8.207 -24.031 29.528 1.00 96.94 94 MET A CA 1
ATOM 709 C C . MET A 1 94 ? 7.371 -23.217 30.518 1.00 96.94 94 MET A C 1
ATOM 711 O O . MET A 1 94 ? 7.916 -22.675 31.483 1.00 96.94 94 MET A O 1
ATOM 715 N N . LEU A 1 95 ? 6.053 -23.142 30.311 1.00 97.12 95 LEU A N 1
ATOM 716 C CA . LEU A 1 95 ? 5.157 -22.401 31.196 1.00 97.12 95 LEU A CA 1
ATOM 717 C C . LEU A 1 95 ? 5.124 -23.018 32.602 1.00 97.12 95 LEU A C 1
ATOM 719 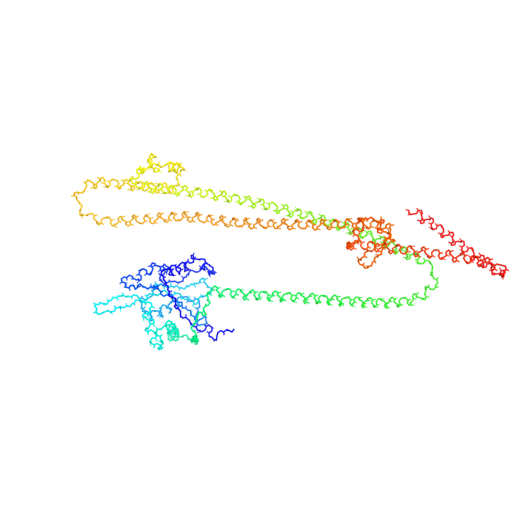O O . LEU A 1 95 ? 5.202 -22.287 33.589 1.00 97.12 95 LEU A O 1
ATOM 723 N N . HIS A 1 96 ? 5.084 -24.351 32.701 1.00 97.19 96 HIS A N 1
ATOM 724 C CA . HIS A 1 96 ? 5.154 -25.071 33.972 1.00 97.19 96 HIS A CA 1
ATOM 725 C C . HIS A 1 96 ? 6.437 -24.734 34.741 1.00 97.19 96 HIS A C 1
ATOM 727 O O . HIS A 1 96 ? 6.372 -24.249 35.870 1.00 97.19 96 HIS A O 1
ATOM 733 N N . HIS A 1 97 ? 7.603 -24.915 34.118 1.00 97.81 97 HIS A N 1
ATOM 734 C CA . HIS A 1 97 ? 8.887 -24.672 34.778 1.00 97.81 97 HIS A CA 1
ATOM 735 C C . HIS A 1 97 ? 9.113 -23.199 35.127 1.00 97.81 97 HIS A C 1
ATOM 737 O O . HIS A 1 97 ? 9.672 -22.889 36.180 1.00 97.81 97 HIS A O 1
ATOM 743 N N . ALA A 1 98 ? 8.632 -22.278 34.291 1.00 97.81 98 ALA A N 1
ATOM 744 C CA . ALA A 1 98 ? 8.650 -20.853 34.593 1.00 97.81 98 ALA A CA 1
ATOM 745 C C . ALA A 1 98 ? 7.847 -20.540 35.868 1.00 97.81 98 ALA A C 1
ATOM 747 O O . ALA A 1 98 ? 8.344 -19.825 36.744 1.00 97.81 98 ALA A O 1
ATOM 748 N N . ARG A 1 99 ? 6.637 -21.105 36.002 1.00 97.75 99 ARG A N 1
ATOM 749 C CA . ARG A 1 99 ? 5.801 -20.933 37.196 1.00 97.75 99 ARG A CA 1
ATOM 750 C C . ARG A 1 99 ? 6.453 -21.525 38.442 1.00 97.75 99 ARG A C 1
ATOM 752 O O . ARG A 1 99 ? 6.617 -20.804 39.419 1.00 97.75 99 ARG A O 1
ATOM 759 N N . VAL A 1 100 ? 6.912 -22.774 38.375 1.00 97.62 100 VAL A N 1
ATOM 760 C CA . VAL A 1 100 ? 7.571 -23.459 39.501 1.00 97.62 100 VAL A CA 1
ATOM 761 C C . VAL A 1 100 ? 8.807 -22.686 39.974 1.00 97.62 100 VAL A C 1
ATOM 763 O O . VAL A 1 100 ? 9.016 -22.506 41.174 1.00 97.62 100 VAL A O 1
ATOM 766 N N . PHE A 1 101 ? 9.620 -22.175 39.045 1.00 97.81 101 PHE A N 1
ATOM 767 C CA . PHE A 1 101 ? 10.761 -21.329 39.391 1.00 97.81 101 PHE A CA 1
ATOM 768 C C . PHE A 1 101 ? 10.327 -20.042 40.109 1.00 97.81 101 PHE A C 1
ATOM 770 O O . PHE A 1 101 ? 10.904 -19.676 41.136 1.00 97.81 101 PHE A O 1
ATOM 777 N N . ALA A 1 102 ? 9.309 -19.350 39.592 1.00 97.00 102 ALA A N 1
ATOM 778 C CA . ALA A 1 102 ? 8.813 -18.127 40.208 1.00 97.00 102 ALA A CA 1
ATOM 779 C C . ALA A 1 102 ? 8.185 -18.382 41.588 1.00 97.00 102 ALA A C 1
ATOM 781 O O . ALA A 1 102 ? 8.456 -17.620 42.512 1.00 97.00 102 ALA A O 1
ATOM 782 N N . GLU A 1 103 ? 7.422 -19.457 41.765 1.00 96.50 103 GLU A N 1
ATOM 783 C CA . GLU A 1 103 ? 6.841 -19.857 43.054 1.00 96.50 103 GLU A CA 1
ATOM 784 C C . GLU A 1 103 ? 7.943 -20.186 44.078 1.00 96.50 103 GLU A C 1
ATOM 786 O O . GLU A 1 103 ? 7.906 -19.690 45.203 1.00 96.50 103 GLU A O 1
ATOM 791 N N . ARG A 1 104 ? 9.023 -20.870 43.672 1.00 96.19 104 ARG A N 1
ATOM 792 C CA . ARG A 1 104 ? 10.186 -21.126 44.544 1.00 96.19 104 ARG A CA 1
ATOM 793 C C . ARG A 1 104 ? 10.870 -19.844 45.030 1.00 96.19 104 ARG A C 1
ATOM 795 O O . ARG A 1 104 ? 11.327 -19.780 46.168 1.00 96.19 104 ARG A O 1
ATOM 802 N N . VAL A 1 105 ? 10.972 -18.827 44.173 1.00 95.88 105 VAL A N 1
ATOM 803 C CA . VAL A 1 105 ? 11.655 -17.565 44.509 1.00 95.88 105 VAL A CA 1
ATOM 804 C C . VAL A 1 105 ? 10.736 -16.602 45.270 1.00 95.88 105 VAL A C 1
ATOM 806 O O . VAL A 1 105 ? 11.169 -15.924 46.207 1.00 95.88 105 VAL A O 1
ATOM 809 N N . PHE A 1 106 ? 9.474 -16.501 44.859 1.00 95.94 106 PHE A N 1
ATOM 810 C CA . PHE A 1 106 ? 8.550 -15.449 45.285 1.00 95.94 106 PHE A CA 1
ATOM 811 C C . PHE A 1 106 ? 7.404 -15.938 46.180 1.00 95.94 106 PHE A C 1
ATOM 813 O O . PHE A 1 106 ? 6.722 -15.096 46.762 1.00 95.94 106 PHE A O 1
ATOM 820 N N . GLY A 1 107 ? 7.230 -17.251 46.338 1.00 93.62 107 GLY A N 1
ATOM 821 C CA . GLY A 1 107 ? 6.149 -17.897 47.085 1.00 93.62 107 GLY A CA 1
ATOM 822 C C . GLY A 1 107 ? 4.991 -18.372 46.198 1.00 93.62 107 GLY A C 1
ATOM 823 O O . GLY A 1 107 ? 4.776 -17.848 45.105 1.00 93.62 107 GLY A O 1
ATOM 824 N N . ASP A 1 108 ? 4.218 -19.333 46.706 1.00 90.81 108 ASP A N 1
ATOM 825 C CA . ASP A 1 108 ? 3.151 -20.039 45.971 1.00 90.81 108 ASP A CA 1
ATOM 826 C C . ASP A 1 108 ? 2.019 -19.110 45.484 1.00 90.81 108 ASP A C 1
ATOM 828 O O . ASP A 1 108 ? 1.418 -19.331 44.438 1.00 90.81 108 ASP A O 1
ATOM 832 N N . GLU A 1 109 ? 1.759 -18.009 46.199 1.00 90.38 109 GLU A N 1
ATOM 833 C CA . GLU A 1 109 ? 0.738 -17.006 45.843 1.00 90.38 109 GLU A CA 1
ATOM 834 C C . GLU A 1 109 ? 1.332 -15.757 45.169 1.00 90.38 109 GLU A C 1
ATOM 836 O O . GLU A 1 109 ? 0.820 -14.643 45.316 1.00 90.38 109 GLU A O 1
ATOM 841 N N . ALA A 1 110 ? 2.468 -15.884 44.483 1.00 94.88 110 ALA A N 1
ATOM 842 C CA . ALA A 1 110 ? 3.128 -14.726 43.886 1.00 94.88 110 ALA A CA 1
ATOM 843 C C . ALA A 1 110 ? 2.660 -14.417 42.458 1.00 94.88 110 ALA A C 1
ATOM 845 O O . ALA A 1 110 ? 2.687 -13.253 42.055 1.00 94.88 110 ALA A O 1
ATOM 846 N N . ILE A 1 111 ? 2.260 -15.427 41.684 1.00 96.81 111 ILE A N 1
ATOM 847 C CA . ILE A 1 111 ? 1.941 -15.281 40.257 1.00 96.81 111 ILE A CA 1
ATOM 848 C C . ILE A 1 111 ? 0.490 -14.830 40.099 1.00 96.81 111 ILE A C 1
ATOM 850 O O . ILE A 1 111 ? -0.425 -15.573 40.435 1.00 96.81 111 ILE A O 1
ATOM 854 N N . LEU A 1 112 ? 0.286 -13.634 39.542 1.00 95.50 112 LEU A N 1
ATOM 855 C CA . LEU A 1 112 ? -1.053 -13.125 39.221 1.00 95.50 112 LEU A CA 1
ATOM 856 C C . LEU A 1 112 ? -1.482 -13.522 37.807 1.00 95.50 112 LEU A C 1
ATOM 858 O O . LEU A 1 112 ? -2.659 -13.762 37.551 1.00 95.50 112 LEU A O 1
ATOM 862 N N . ALA A 1 113 ? -0.521 -13.557 36.881 1.00 97.50 113 ALA A N 1
ATOM 863 C CA . ALA A 1 113 ? -0.754 -13.969 35.515 1.00 97.50 113 ALA A CA 1
ATOM 864 C C . ALA A 1 113 ? 0.498 -14.552 34.871 1.00 97.50 113 ALA A C 1
ATOM 866 O O . ALA A 1 113 ? 1.620 -14.180 35.214 1.00 97.50 113 ALA A O 1
ATOM 867 N N . ASP A 1 114 ? 0.292 -15.414 33.890 1.00 97.31 114 ASP A N 1
ATOM 868 C CA . ASP A 1 114 ? 1.339 -15.950 33.032 1.00 97.31 114 ASP A CA 1
ATOM 869 C C . ASP A 1 114 ? 0.892 -15.956 31.575 1.00 97.31 114 ASP A C 1
ATOM 871 O O . ASP A 1 114 ? -0.305 -15.988 31.278 1.00 97.31 114 ASP A O 1
ATOM 875 N N . ARG A 1 115 ? 1.857 -15.912 30.662 1.00 95.75 115 ARG A N 1
ATOM 876 C CA . ARG A 1 115 ? 1.622 -16.233 29.260 1.00 95.75 115 ARG A CA 1
ATOM 877 C C . ARG A 1 115 ? 2.899 -16.666 28.551 1.00 95.75 115 ARG A C 1
ATOM 879 O O . ARG A 1 115 ? 4.002 -16.240 28.899 1.00 95.75 115 ARG A O 1
ATOM 886 N N . LEU A 1 116 ? 2.712 -17.445 27.498 1.00 95.38 116 LEU A N 1
ATOM 887 C CA . LEU A 1 116 ? 3.714 -17.773 26.499 1.00 95.38 116 LEU A CA 1
ATOM 888 C C . LEU A 1 116 ? 3.126 -17.469 25.120 1.00 95.38 116 LEU A C 1
ATOM 890 O O . LEU A 1 116 ? 2.132 -18.071 24.704 1.00 95.38 116 LEU A O 1
ATOM 894 N N . ASP A 1 117 ? 3.743 -16.520 24.426 1.00 92.50 117 ASP A N 1
ATOM 895 C CA . ASP A 1 117 ? 3.299 -16.050 23.118 1.00 92.50 117 ASP A CA 1
ATOM 896 C C . ASP A 1 117 ? 3.792 -17.017 22.024 1.00 92.50 117 ASP A C 1
ATOM 898 O O . ASP A 1 117 ? 4.992 -17.188 21.811 1.00 92.50 117 ASP A O 1
ATOM 902 N N . ARG A 1 118 ? 2.856 -17.695 21.348 1.00 91.44 118 ARG A N 1
ATOM 903 C CA . ARG A 1 118 ? 3.138 -18.748 20.341 1.00 91.44 118 ARG A CA 1
ATOM 904 C C . ARG A 1 118 ? 3.165 -18.226 18.904 1.00 91.44 118 ARG A C 1
ATOM 906 O O . ARG A 1 118 ? 3.554 -18.937 17.973 1.00 91.44 118 ARG A O 1
ATOM 913 N N . ASP A 1 119 ? 2.738 -16.987 18.746 1.00 88.75 119 ASP A N 1
ATOM 914 C CA . ASP A 1 119 ? 2.613 -16.255 17.499 1.00 88.75 119 ASP A CA 1
ATOM 915 C C . ASP A 1 119 ? 3.829 -15.392 17.171 1.00 88.75 119 ASP A C 1
ATOM 917 O O . ASP A 1 119 ? 3.878 -14.813 16.092 1.00 88.75 119 ASP A O 1
ATOM 921 N N . GLU A 1 120 ? 4.847 -15.338 18.028 1.00 87.31 120 GLU A N 1
ATOM 922 C CA . GLU A 1 120 ? 6.067 -14.566 17.776 1.00 87.31 120 GLU A CA 1
ATOM 923 C C . GLU A 1 120 ? 7.250 -15.433 17.297 1.00 87.31 120 GLU A C 1
ATOM 925 O O . GLU A 1 120 ? 7.253 -16.663 17.384 1.00 87.31 120 GLU A O 1
ATOM 930 N N . LYS A 1 121 ? 8.307 -14.781 16.783 1.00 82.88 121 LYS A N 1
ATOM 931 C CA . LYS A 1 121 ? 9.568 -15.437 16.360 1.00 82.88 121 LYS A CA 1
ATOM 932 C C . LYS A 1 121 ? 10.282 -16.132 17.521 1.00 82.88 121 LYS A C 1
ATOM 934 O O . LYS A 1 121 ? 10.966 -17.130 17.315 1.00 82.88 121 LYS A O 1
ATOM 939 N N . SER A 1 122 ? 10.123 -15.603 18.730 1.00 81.81 122 SER A N 1
ATOM 940 C CA . SER A 1 122 ? 10.764 -16.100 19.945 1.00 81.81 122 SER A CA 1
ATOM 941 C C . SER A 1 122 ? 9.815 -17.023 20.709 1.00 81.81 122 SER A C 1
ATOM 943 O O . SER A 1 122 ? 9.059 -16.555 21.550 1.00 81.81 122 SER A O 1
ATOM 945 N N . ARG A 1 123 ? 9.879 -18.334 20.445 1.00 88.56 123 ARG A N 1
ATOM 946 C CA . ARG A 1 123 ? 9.012 -19.342 21.097 1.00 88.56 123 ARG A CA 1
ATOM 947 C C . ARG A 1 123 ? 9.450 -19.722 22.517 1.00 88.56 123 ARG A C 1
ATOM 949 O O . ARG A 1 123 ? 8.667 -20.269 23.280 1.00 88.56 123 ARG A O 1
ATOM 956 N N . HIS A 1 124 ? 10.685 -19.389 22.893 1.00 94.38 124 HIS A N 1
ATOM 957 C CA . HIS A 1 124 ? 11.307 -19.774 24.168 1.00 94.38 124 HIS A CA 1
ATOM 958 C C . HIS A 1 124 ? 11.156 -18.737 25.287 1.00 94.38 124 HIS A C 1
ATOM 960 O O . HIS A 1 124 ? 11.963 -18.717 26.219 1.00 94.38 124 HIS A O 1
ATOM 966 N N . VAL A 1 125 ? 10.192 -17.819 25.172 1.00 94.69 125 VAL A N 1
ATOM 967 C CA . VAL A 1 125 ? 10.023 -16.702 26.110 1.00 94.69 125 VAL A CA 1
ATOM 968 C C . VAL A 1 125 ? 8.692 -16.815 26.842 1.00 94.69 125 VAL A C 1
ATOM 970 O O . VAL A 1 125 ? 7.634 -16.863 26.225 1.00 94.69 125 VAL A O 1
ATOM 973 N N . VAL A 1 126 ? 8.762 -16.804 28.171 1.00 96.81 126 VAL A N 1
ATOM 974 C CA . VAL A 1 126 ? 7.610 -16.797 29.072 1.00 96.81 126 VAL A CA 1
ATOM 975 C C . VAL A 1 126 ? 7.549 -15.469 29.809 1.00 96.81 126 VAL A C 1
ATOM 977 O O . VAL A 1 126 ? 8.526 -15.034 30.427 1.00 96.81 126 VAL A O 1
ATOM 980 N N . ASP A 1 127 ? 6.379 -14.844 29.767 1.00 96.81 127 ASP A N 1
ATOM 981 C CA . ASP A 1 127 ? 6.054 -13.654 30.538 1.00 96.81 127 ASP A CA 1
ATOM 982 C C . ASP A 1 127 ? 5.287 -14.069 31.798 1.00 96.81 127 ASP A C 1
ATOM 984 O O . ASP A 1 127 ? 4.175 -14.590 31.723 1.00 96.81 127 ASP A O 1
ATOM 988 N N . LEU A 1 128 ? 5.850 -13.787 32.971 1.00 97.75 128 LEU A N 1
ATOM 989 C CA . LEU A 1 128 ? 5.160 -13.925 34.251 1.00 97.75 128 LEU A CA 1
ATOM 990 C C . LEU A 1 128 ? 4.898 -12.549 34.853 1.00 97.75 128 LEU A C 1
ATOM 992 O O . LEU A 1 128 ? 5.780 -11.692 34.909 1.00 97.75 128 LEU A O 1
ATOM 996 N N . PHE A 1 129 ? 3.696 -12.346 35.365 1.00 97.62 129 PHE A N 1
ATOM 997 C CA . PHE A 1 129 ? 3.317 -11.172 36.133 1.00 97.62 129 PHE A CA 1
ATOM 998 C C . PHE A 1 129 ? 3.193 -11.587 37.594 1.00 97.62 129 PHE A C 1
ATOM 1000 O O . PHE A 1 129 ? 2.392 -12.446 37.956 1.00 97.62 129 PHE A O 1
ATOM 1007 N N . VAL A 1 130 ? 4.033 -10.994 38.435 1.00 96.94 130 VAL A N 1
ATOM 1008 C CA . VAL A 1 130 ? 4.242 -11.438 39.810 1.00 96.94 130 VAL A CA 1
ATOM 1009 C C . VAL A 1 130 ? 4.018 -10.278 40.776 1.00 96.94 130 VAL A C 1
ATOM 1011 O O . VAL A 1 130 ? 4.606 -9.202 40.639 1.00 96.94 130 VAL A O 1
ATOM 1014 N N . ALA A 1 131 ? 3.184 -10.512 41.783 1.00 95.50 131 ALA A N 1
ATOM 1015 C CA . ALA A 1 131 ? 2.943 -9.635 42.921 1.00 95.50 131 ALA A CA 1
ATOM 1016 C C . ALA A 1 131 ? 3.119 -10.463 44.211 1.00 95.50 131 ALA A C 1
ATOM 1018 O O . ALA A 1 131 ? 2.143 -11.002 44.735 1.00 95.50 131 ALA A O 1
ATOM 1019 N N . PRO A 1 132 ? 4.364 -10.602 44.718 1.00 95.06 132 PRO A N 1
ATOM 1020 C CA . PRO A 1 132 ? 4.667 -11.512 45.819 1.00 95.06 132 PRO A CA 1
ATOM 1021 C C . PRO A 1 132 ? 3.929 -11.125 47.099 1.00 95.06 132 PRO A C 1
ATOM 1023 O O . PRO A 1 132 ? 4.093 -10.000 47.597 1.00 95.06 132 PRO A O 1
ATOM 1026 N N . ARG A 1 133 ? 3.150 -12.072 47.632 1.00 92.81 133 ARG A N 1
ATOM 1027 C CA . ARG A 1 133 ? 2.470 -11.977 48.927 1.00 92.81 133 ARG A CA 1
ATOM 1028 C C . ARG A 1 133 ? 3.404 -12.473 50.026 1.00 92.81 133 ARG A C 1
ATOM 1030 O O . ARG A 1 133 ? 3.998 -13.538 49.925 1.00 92.81 133 ARG A O 1
ATOM 1037 N N . TYR A 1 134 ? 3.531 -11.694 51.094 1.00 91.44 134 TYR A N 1
ATOM 1038 C CA . TYR A 1 134 ? 4.271 -12.088 52.290 1.00 91.44 134 TYR A CA 1
ATOM 1039 C C . TYR A 1 134 ? 3.538 -11.626 53.550 1.00 91.44 134 TYR A C 1
ATOM 1041 O O . TYR A 1 134 ? 2.846 -10.605 53.551 1.00 91.44 134 TYR A O 1
ATOM 1049 N N . MET A 1 135 ? 3.710 -12.358 54.649 1.00 91.50 135 MET A N 1
ATOM 1050 C CA . MET A 1 135 ? 3.143 -11.967 55.939 1.00 91.50 135 MET A CA 1
ATOM 1051 C C . MET A 1 135 ? 4.017 -10.896 56.586 1.00 91.50 135 MET A C 1
ATOM 1053 O O . MET A 1 135 ? 5.138 -11.150 57.033 1.00 91.50 135 MET A O 1
ATOM 1057 N N . LYS A 1 136 ? 3.502 -9.667 56.645 1.00 88.50 136 LYS A N 1
ATOM 1058 C CA . LYS A 1 136 ? 4.176 -8.563 57.320 1.00 88.50 136 LYS A CA 1
ATOM 1059 C C . LYS A 1 136 ? 3.809 -8.582 58.798 1.00 88.50 136 LYS A C 1
ATOM 1061 O O . LYS A 1 136 ? 2.808 -7.995 59.207 1.00 88.50 136 LYS A O 1
ATOM 1066 N N . SER A 1 137 ? 4.662 -9.208 59.597 1.00 86.88 137 SER A N 1
ATOM 1067 C CA . SER A 1 137 ? 4.541 -9.193 61.053 1.00 86.88 137 SER A CA 1
ATOM 1068 C C . SER A 1 137 ? 5.073 -7.880 61.632 1.00 86.88 137 SER A C 1
ATOM 1070 O O . SER A 1 137 ? 6.227 -7.500 61.429 1.00 86.88 137 SER A O 1
ATOM 1072 N N . THR A 1 138 ? 4.216 -7.169 62.357 1.00 82.81 138 THR A N 1
ATOM 1073 C CA . THR A 1 138 ? 4.575 -6.017 63.194 1.00 82.81 138 THR A CA 1
ATOM 1074 C C . THR A 1 138 ? 4.428 -6.395 64.667 1.00 82.81 138 THR A C 1
ATOM 1076 O O . THR A 1 138 ? 3.868 -7.437 64.987 1.00 82.81 138 THR A O 1
ATOM 1079 N N . LYS A 1 139 ? 4.877 -5.537 65.594 1.00 82.31 139 LYS A N 1
ATOM 1080 C CA . LYS A 1 139 ? 4.737 -5.796 67.041 1.00 82.31 139 LYS A CA 1
ATOM 1081 C C . LYS A 1 139 ? 3.283 -5.993 67.514 1.00 82.31 139 LYS A C 1
ATOM 1083 O O . LYS A 1 139 ? 3.095 -6.451 68.631 1.00 82.31 139 LYS A O 1
ATOM 1088 N N . ARG A 1 140 ? 2.278 -5.588 66.724 1.00 79.56 140 ARG A N 1
ATOM 1089 C CA . ARG A 1 140 ? 0.856 -5.570 67.119 1.00 79.56 140 ARG A CA 1
ATOM 1090 C C . ARG A 1 140 ? -0.050 -6.440 66.246 1.00 79.56 140 ARG A C 1
ATOM 1092 O O . ARG A 1 140 ? -1.127 -6.800 66.691 1.00 79.56 140 ARG A O 1
ATOM 1099 N N . GLU A 1 141 ? 0.359 -6.746 65.018 1.00 86.19 141 GLU A N 1
ATOM 1100 C CA . GLU A 1 141 ? -0.496 -7.400 64.023 1.00 86.19 141 GLU A CA 1
ATOM 1101 C C . GLU A 1 141 ? 0.364 -8.063 62.939 1.00 86.19 141 GLU A C 1
ATOM 1103 O O . GLU A 1 141 ? 1.412 -7.520 62.561 1.00 86.19 141 GLU A O 1
ATOM 1108 N N . SER A 1 142 ? -0.088 -9.207 62.421 1.00 88.25 142 SER A N 1
ATOM 1109 C CA . SER A 1 142 ? 0.436 -9.818 61.199 1.00 88.25 142 SER A CA 1
ATOM 1110 C C . SER A 1 142 ? -0.631 -9.744 60.118 1.00 88.25 142 SER A C 1
ATOM 1112 O O . SER A 1 142 ? -1.762 -10.169 60.340 1.00 88.25 142 SER A O 1
ATOM 1114 N N . LYS A 1 143 ? -0.279 -9.180 58.963 1.00 91.25 143 LYS A N 1
ATOM 1115 C CA . LYS A 1 143 ? -1.201 -9.032 57.836 1.00 91.25 143 LYS A CA 1
ATOM 1116 C C . LYS A 1 143 ? -0.531 -9.389 56.513 1.00 91.25 143 LYS A C 1
ATOM 1118 O O . LYS A 1 143 ? 0.670 -9.120 56.365 1.00 91.25 143 LYS A O 1
ATOM 1123 N N . PRO A 1 144 ? -1.277 -9.948 55.546 1.00 91.88 144 PRO A N 1
ATOM 1124 C CA . PRO A 1 144 ? -0.759 -10.177 54.207 1.00 91.88 144 PRO A CA 1
ATOM 1125 C C . PRO A 1 144 ? -0.402 -8.836 53.564 1.00 91.88 144 PRO A C 1
ATOM 1127 O O . PRO A 1 144 ? -1.139 -7.853 53.669 1.00 91.88 144 PRO A O 1
ATOM 1130 N N . ALA A 1 145 ? 0.758 -8.773 52.925 1.00 91.81 145 ALA A N 1
ATOM 1131 C CA . ALA A 1 145 ? 1.248 -7.588 52.244 1.00 91.81 145 ALA A CA 1
ATOM 1132 C C . ALA A 1 145 ? 1.897 -7.961 50.912 1.00 91.81 145 ALA A C 1
ATOM 1134 O O . ALA A 1 145 ? 2.464 -9.042 50.770 1.00 91.81 145 ALA A O 1
ATOM 1135 N N . ILE A 1 146 ? 1.857 -7.035 49.956 1.00 92.88 146 ILE A N 1
ATOM 1136 C CA . ILE A 1 146 ? 2.535 -7.180 48.665 1.00 92.88 146 ILE A CA 1
ATOM 1137 C C . ILE A 1 146 ? 3.867 -6.431 48.703 1.00 92.88 146 ILE A C 1
ATOM 1139 O O . ILE A 1 146 ? 3.934 -5.276 49.135 1.00 92.88 146 ILE A O 1
ATOM 1143 N N . SER A 1 147 ? 4.945 -7.065 48.237 1.00 91.06 147 SER A N 1
ATOM 1144 C CA . SER A 1 147 ? 6.233 -6.388 48.055 1.00 91.06 147 SER A CA 1
ATOM 1145 C C . SER A 1 147 ? 7.013 -6.925 46.866 1.00 91.06 147 SER A C 1
ATOM 1147 O O . SER A 1 147 ? 7.383 -8.092 46.810 1.00 91.06 147 SER A O 1
ATOM 1149 N N . THR A 1 148 ? 7.389 -6.015 45.971 1.00 91.06 148 THR A N 1
ATOM 1150 C CA . THR A 1 148 ? 8.247 -6.295 44.811 1.00 91.06 148 THR A CA 1
ATOM 1151 C C . THR A 1 148 ? 9.732 -6.425 45.169 1.00 91.06 148 THR A C 1
ATOM 1153 O O . THR A 1 148 ? 10.551 -6.701 44.302 1.00 91.06 148 THR A O 1
ATOM 1156 N N . THR A 1 149 ? 10.126 -6.220 46.434 1.00 90.50 149 THR A N 1
ATOM 1157 C CA . THR A 1 149 ? 11.550 -6.266 46.835 1.00 90.50 149 THR A CA 1
ATOM 1158 C C . THR A 1 149 ? 11.866 -7.222 47.978 1.00 90.50 149 THR A C 1
ATOM 1160 O O . THR A 1 149 ? 13.035 -7.537 48.175 1.00 90.50 149 THR A O 1
ATOM 1163 N N . HIS A 1 150 ? 10.871 -7.690 48.739 1.00 91.75 150 HIS A N 1
ATOM 1164 C CA . HIS A 1 150 ? 11.101 -8.525 49.925 1.00 91.75 150 HIS A CA 1
ATOM 1165 C C . HIS A 1 150 ? 11.851 -9.823 49.579 1.00 91.75 150 HIS A C 1
ATOM 1167 O O . HIS A 1 150 ? 12.955 -10.049 50.072 1.00 91.75 150 HIS A O 1
ATOM 1173 N N . HIS A 1 151 ? 11.295 -10.611 48.658 1.00 93.12 151 HIS A N 1
ATOM 1174 C CA . HIS A 1 151 ? 11.870 -11.886 48.223 1.00 93.12 151 HIS A CA 1
ATOM 1175 C C . HIS A 1 151 ? 13.202 -11.707 47.487 1.00 93.12 151 HIS A C 1
ATOM 1177 O O . HIS A 1 151 ? 14.141 -12.456 47.721 1.00 93.12 151 HIS A O 1
ATOM 1183 N N . LEU A 1 152 ? 13.352 -10.645 46.688 1.00 93.88 152 LEU A N 1
ATOM 1184 C CA . LEU A 1 152 ? 14.615 -10.349 46.001 1.00 93.88 152 LEU A CA 1
ATOM 1185 C C . LEU A 1 152 ? 15.764 -10.023 46.963 1.00 93.88 152 LEU A C 1
ATOM 1187 O O . LEU A 1 152 ? 16.914 -10.354 46.684 1.00 93.88 152 LEU A O 1
ATOM 1191 N N . LYS A 1 153 ? 15.473 -9.387 48.105 1.00 94.12 153 LYS A N 1
ATOM 1192 C CA . LYS A 1 153 ? 16.475 -9.151 49.155 1.00 94.12 153 LYS A CA 1
ATOM 1193 C C . LYS A 1 153 ? 16.891 -10.449 49.839 1.00 94.12 153 LYS A C 1
ATOM 1195 O O . LYS A 1 153 ? 18.075 -10.607 50.125 1.00 94.12 153 LYS A O 1
ATOM 1200 N N . ALA A 1 154 ? 15.938 -11.347 50.092 1.00 94.06 154 ALA A N 1
ATOM 1201 C CA . ALA A 1 154 ? 16.223 -12.670 50.639 1.00 94.06 154 ALA A CA 1
ATOM 1202 C C . ALA A 1 154 ? 17.088 -13.485 49.666 1.00 94.06 154 ALA A C 1
ATOM 1204 O O . ALA A 1 154 ? 18.148 -13.960 50.062 1.00 94.06 154 ALA A O 1
ATOM 1205 N N . LEU A 1 155 ? 16.711 -13.506 48.384 1.00 95.44 155 LEU A N 1
ATOM 1206 C CA . LEU A 1 155 ? 17.455 -14.180 47.323 1.00 95.44 155 LEU A CA 1
ATOM 1207 C C . LEU A 1 155 ? 18.875 -13.616 47.168 1.00 95.44 155 LEU A C 1
ATOM 1209 O O . LEU A 1 155 ? 19.845 -14.359 47.122 1.00 95.44 155 LEU A O 1
ATOM 1213 N N . ALA A 1 156 ? 19.039 -12.290 47.140 1.00 94.75 156 ALA A N 1
ATOM 1214 C CA . ALA A 1 156 ? 20.375 -11.698 47.064 1.00 94.75 156 ALA A CA 1
ATOM 1215 C C . ALA A 1 156 ? 21.249 -12.094 48.260 1.00 94.75 156 ALA A C 1
ATOM 1217 O O . ALA A 1 156 ? 22.417 -12.414 48.075 1.00 94.75 156 ALA A O 1
ATOM 1218 N N . LYS A 1 157 ? 20.679 -12.133 49.470 1.00 94.62 157 LYS A N 1
ATOM 1219 C CA . LYS A 1 157 ? 21.397 -12.578 50.668 1.00 94.62 157 LYS A CA 1
ATOM 1220 C C . LYS A 1 157 ? 21.813 -14.050 50.575 1.00 94.62 157 LYS A C 1
ATOM 1222 O O . LYS A 1 157 ? 22.938 -14.361 50.952 1.00 94.62 157 LYS A O 1
ATOM 1227 N N . GLU A 1 158 ? 20.933 -14.920 50.086 1.00 94.38 158 GLU A N 1
ATOM 1228 C CA . GLU A 1 158 ? 21.200 -16.351 49.886 1.00 94.38 158 GLU A CA 1
ATOM 1229 C C . GLU A 1 158 ? 22.397 -16.581 48.954 1.00 94.38 158 GLU A C 1
ATOM 1231 O O . GLU A 1 158 ? 23.310 -17.326 49.294 1.00 94.38 158 GLU A O 1
ATOM 1236 N N . TYR A 1 159 ? 22.454 -15.850 47.839 1.00 93.56 159 TYR A N 1
ATOM 1237 C CA . TYR A 1 159 ? 23.540 -15.949 46.858 1.00 93.56 159 TYR A CA 1
ATOM 1238 C C . TYR A 1 159 ? 24.750 -15.042 47.156 1.00 93.56 159 TYR A C 1
ATOM 1240 O O . TYR A 1 159 ? 25.619 -14.876 46.300 1.00 93.56 159 TYR A O 1
ATOM 1248 N N . GLY A 1 160 ? 24.823 -14.424 48.342 1.00 92.06 160 GLY A N 1
ATOM 1249 C CA . GLY A 1 160 ? 25.941 -13.553 48.735 1.00 92.06 160 GLY A CA 1
ATOM 1250 C C . GLY A 1 160 ? 26.063 -12.248 47.930 1.00 92.06 160 GLY A C 1
ATOM 1251 O O . GLY A 1 160 ? 27.109 -11.599 47.941 1.00 92.06 160 GLY A O 1
ATOM 1252 N N . GLU A 1 161 ? 25.005 -11.841 47.231 1.00 92.38 161 GLU A N 1
ATOM 1253 C CA . GLU A 1 161 ? 24.938 -10.609 46.450 1.00 92.38 161 GLU A CA 1
ATOM 1254 C C . GLU A 1 161 ? 24.482 -9.421 47.310 1.00 92.38 161 GLU A C 1
ATOM 1256 O O . GLU A 1 161 ? 23.708 -9.535 48.265 1.00 92.38 161 GLU A O 1
ATOM 1261 N N . LYS A 1 162 ? 24.930 -8.215 46.945 1.00 88.69 162 LYS A N 1
ATOM 1262 C CA . LYS A 1 162 ? 24.484 -6.993 47.634 1.00 88.69 162 LYS A CA 1
ATOM 1263 C C . LYS A 1 162 ? 22.990 -6.762 47.360 1.00 88.69 162 LYS A C 1
ATOM 1265 O O . LYS A 1 162 ? 22.577 -6.888 46.207 1.00 88.69 162 LYS A O 1
ATOM 1270 N N . PRO A 1 163 ? 22.177 -6.337 48.350 1.00 88.75 163 PRO A N 1
ATOM 1271 C CA . PRO A 1 163 ? 20.735 -6.149 48.188 1.00 88.75 163 PRO A CA 1
ATOM 1272 C C . PRO A 1 163 ? 20.395 -4.846 47.437 1.00 88.75 163 PRO A C 1
ATOM 1274 O O . PRO A 1 163 ? 19.663 -3.991 47.936 1.00 88.75 163 PRO A O 1
ATOM 1277 N N . LEU A 1 164 ? 20.933 -4.703 46.229 1.00 87.19 164 LEU A N 1
ATOM 1278 C CA . LEU A 1 164 ? 20.781 -3.590 45.295 1.00 87.19 164 LEU A CA 1
ATOM 1279 C C . LEU A 1 164 ? 20.167 -4.118 43.985 1.00 87.19 164 LEU A C 1
ATOM 1281 O O . LEU A 1 164 ? 20.294 -5.310 43.711 1.00 87.19 164 LEU A O 1
ATOM 1285 N N . PRO A 1 165 ? 19.565 -3.269 43.129 1.00 83.25 165 PRO A N 1
ATOM 1286 C CA . PRO A 1 165 ? 18.906 -3.723 41.899 1.00 83.25 165 PRO A CA 1
ATOM 1287 C C . PRO A 1 165 ? 19.764 -4.630 41.001 1.00 83.25 165 PRO A C 1
ATOM 1289 O O . PRO A 1 165 ? 19.267 -5.618 40.465 1.00 83.25 165 PRO A O 1
ATOM 1292 N N . PHE A 1 166 ? 21.065 -4.344 40.874 1.00 81.62 166 PHE A N 1
ATOM 1293 C CA . PHE A 1 166 ? 21.976 -5.198 40.105 1.00 81.62 166 PHE A CA 1
ATOM 1294 C C . PHE A 1 166 ? 22.218 -6.559 40.777 1.00 81.62 166 PHE A C 1
ATOM 1296 O O . PHE A 1 166 ? 22.342 -7.565 40.082 1.00 81.62 166 PHE A O 1
ATOM 1303 N N . GLY A 1 167 ? 22.278 -6.594 42.112 1.00 87.50 167 GLY A N 1
ATOM 1304 C CA . GLY A 1 167 ? 22.482 -7.814 42.889 1.00 87.50 167 GLY A CA 1
ATOM 1305 C C . GLY A 1 167 ? 21.245 -8.705 42.872 1.00 87.50 167 GLY A C 1
ATOM 1306 O O . GLY A 1 167 ? 21.382 -9.911 42.715 1.00 87.50 167 GLY A O 1
ATOM 1307 N N . TYR A 1 168 ? 20.040 -8.119 42.887 1.00 91.44 168 TYR A N 1
ATOM 1308 C CA . TYR A 1 168 ? 18.790 -8.861 42.674 1.00 91.44 168 TYR A CA 1
ATOM 1309 C C . TYR A 1 168 ? 18.794 -9.574 41.319 1.00 91.44 168 TYR A C 1
ATOM 1311 O O . TYR A 1 168 ? 18.489 -10.759 41.244 1.00 91.44 168 TYR A O 1
ATOM 1319 N N . GLY A 1 169 ? 19.186 -8.866 40.253 1.00 89.81 169 GLY A N 1
ATOM 1320 C CA . GLY A 1 169 ? 19.276 -9.449 38.916 1.00 89.81 169 GLY A CA 1
ATOM 1321 C C . GLY A 1 169 ? 20.321 -10.563 38.818 1.00 89.81 169 GLY A C 1
ATOM 1322 O O . GLY A 1 169 ? 20.056 -11.585 38.196 1.00 89.81 169 GLY A O 1
ATOM 1323 N N . ARG A 1 170 ? 21.493 -10.398 39.449 1.00 89.94 170 ARG A N 1
ATOM 1324 C CA . ARG A 1 170 ? 22.531 -11.443 39.482 1.00 89.94 170 ARG A CA 1
ATOM 1325 C C . ARG A 1 170 ? 22.079 -12.674 40.252 1.00 89.94 170 ARG A C 1
ATOM 1327 O O . ARG A 1 170 ? 22.230 -13.769 39.726 1.00 89.94 170 ARG A O 1
ATOM 1334 N N . ALA A 1 171 ? 21.502 -12.487 41.437 1.00 93.88 171 ALA A N 1
ATOM 1335 C CA . ALA A 1 171 ? 20.986 -13.573 42.259 1.00 93.88 171 ALA A CA 1
ATOM 1336 C C . ALA A 1 171 ? 19.867 -14.338 41.541 1.00 93.88 171 ALA A C 1
ATOM 1338 O O . ALA A 1 171 ? 19.910 -15.559 41.491 1.00 93.88 171 ALA A O 1
ATOM 1339 N N . LEU A 1 172 ? 18.934 -13.633 40.888 1.00 94.69 172 LEU A N 1
ATOM 1340 C CA . LEU A 1 172 ? 17.875 -14.255 40.088 1.00 94.69 172 LEU A CA 1
ATOM 1341 C C . LEU A 1 172 ? 18.428 -15.080 38.920 1.00 94.69 172 LEU A C 1
ATOM 1343 O O . LEU A 1 172 ? 17.943 -16.173 38.655 1.00 94.69 172 LEU A O 1
ATOM 1347 N N . GLN A 1 173 ? 19.451 -14.572 38.232 1.00 93.94 173 GLN A N 1
ATOM 1348 C CA . GLN A 1 173 ? 20.109 -15.294 37.142 1.00 93.94 173 GLN A CA 1
ATOM 1349 C C . GLN A 1 173 ? 20.864 -16.531 37.642 1.00 93.94 173 GLN A C 1
ATOM 1351 O O . GLN A 1 173 ? 20.840 -17.557 36.971 1.00 93.94 173 GLN A O 1
ATOM 1356 N N . THR A 1 174 ? 21.513 -16.459 38.811 1.00 94.56 174 THR A N 1
ATOM 1357 C CA . THR A 1 174 ? 22.125 -17.639 39.448 1.00 94.56 174 THR A CA 1
ATOM 1358 C C . THR A 1 174 ? 21.065 -18.666 39.814 1.00 94.56 174 THR A C 1
ATOM 1360 O O . THR A 1 174 ? 21.187 -19.814 39.415 1.00 94.56 174 THR A O 1
ATOM 1363 N N . ALA A 1 175 ? 19.995 -18.233 40.483 1.00 96.31 175 ALA A N 1
ATOM 1364 C CA . ALA A 1 175 ? 18.913 -19.108 40.907 1.00 96.31 175 ALA A CA 1
ATOM 1365 C C . ALA A 1 175 ? 18.234 -19.796 39.720 1.00 96.31 175 ALA A C 1
ATOM 1367 O O . ALA A 1 175 ? 17.901 -20.972 39.801 1.00 96.31 175 ALA A O 1
ATOM 1368 N N . PHE A 1 176 ? 18.048 -19.083 38.605 1.00 96.81 176 PHE A N 1
ATOM 1369 C CA . PHE A 1 176 ? 17.476 -19.676 37.400 1.00 96.81 176 PHE A CA 1
ATOM 1370 C C . PHE A 1 176 ? 18.426 -20.686 36.749 1.00 96.81 176 PHE A C 1
ATOM 1372 O O . PHE A 1 176 ? 17.986 -21.736 36.292 1.00 96.81 176 PHE A O 1
ATOM 1379 N N . PHE A 1 177 ? 19.730 -20.402 36.740 1.00 96.12 177 PHE A N 1
ATOM 1380 C CA . PHE A 1 177 ? 20.737 -21.361 36.290 1.00 96.12 177 PHE A CA 1
ATOM 1381 C C . PHE A 1 177 ? 20.746 -22.631 37.151 1.00 96.12 177 PHE A C 1
ATOM 1383 O O . PHE A 1 177 ? 20.672 -23.727 36.601 1.00 96.12 177 PHE A O 1
ATOM 1390 N N . ASP A 1 178 ? 20.781 -22.491 38.477 1.00 96.56 178 ASP A N 1
ATOM 1391 C CA . ASP A 1 178 ? 20.750 -23.633 39.392 1.00 96.56 178 ASP A CA 1
ATOM 1392 C C . ASP A 1 178 ? 19.438 -24.419 39.243 1.00 96.56 178 ASP A C 1
ATOM 1394 O O . ASP A 1 178 ? 19.464 -25.641 39.189 1.00 96.56 178 ASP A O 1
ATOM 1398 N N . TYR A 1 179 ? 18.303 -23.740 39.040 1.00 97.38 179 TYR A N 1
ATOM 1399 C CA . TYR A 1 179 ? 17.025 -24.389 38.736 1.00 97.38 179 TYR A CA 1
ATOM 1400 C C . TYR A 1 179 ? 17.069 -25.213 37.437 1.00 97.38 179 TYR A C 1
ATOM 1402 O O . TYR A 1 179 ? 16.646 -26.368 37.419 1.00 97.38 179 TYR A O 1
ATOM 1410 N N . MET A 1 180 ? 17.609 -24.654 36.349 1.00 97.19 180 MET A N 1
ATOM 1411 C CA . MET A 1 180 ? 17.744 -25.379 35.079 1.00 97.19 180 MET A CA 1
ATOM 1412 C C . MET A 1 180 ? 18.687 -26.589 35.194 1.00 97.19 180 MET A C 1
ATOM 1414 O O . MET A 1 180 ? 18.439 -27.623 34.575 1.00 97.19 180 MET A O 1
ATOM 1418 N N . ARG A 1 181 ? 19.755 -26.474 35.991 1.00 96.50 181 ARG A N 1
ATOM 1419 C CA . ARG A 1 181 ? 20.714 -27.560 36.225 1.00 96.50 181 ARG A CA 1
ATOM 1420 C C . ARG A 1 181 ? 20.134 -28.655 37.121 1.00 96.50 181 ARG A C 1
ATOM 1422 O O . ARG A 1 181 ? 20.235 -29.829 36.788 1.00 96.50 181 ARG A O 1
ATOM 1429 N N . ASP A 1 182 ? 19.551 -28.276 38.252 1.00 96.38 182 ASP A N 1
ATOM 1430 C CA . ASP A 1 182 ? 19.219 -29.213 39.327 1.00 96.38 182 ASP A CA 1
ATOM 1431 C C . ASP A 1 182 ? 17.803 -29.787 39.174 1.00 96.38 182 ASP A C 1
ATOM 1433 O O . ASP A 1 182 ? 17.602 -30.991 39.342 1.00 96.38 182 ASP A O 1
ATOM 1437 N N . GLU A 1 183 ? 16.829 -28.947 38.808 1.00 96.00 183 GLU A N 1
ATOM 1438 C CA . GLU A 1 183 ? 15.417 -29.345 38.706 1.00 96.00 183 GLU A CA 1
ATOM 1439 C C . GLU A 1 183 ? 15.051 -29.784 37.288 1.00 96.00 183 GLU A C 1
ATOM 1441 O O . GLU A 1 183 ? 14.492 -30.863 37.099 1.00 96.00 183 GLU A O 1
ATOM 1446 N N . MET A 1 184 ? 15.398 -28.980 36.274 1.00 96.12 184 MET A N 1
ATOM 1447 C CA . MET A 1 184 ? 15.129 -29.341 34.873 1.00 96.12 184 MET A CA 1
ATOM 1448 C C . MET A 1 184 ? 16.140 -30.346 34.312 1.00 96.12 184 MET A C 1
ATOM 1450 O O . MET A 1 184 ? 15.880 -30.942 33.270 1.00 96.12 184 MET A O 1
ATOM 1454 N N . LYS A 1 185 ? 17.284 -30.532 34.988 1.00 95.50 185 LYS A N 1
ATOM 1455 C CA . LYS A 1 185 ? 18.347 -31.476 34.607 1.00 95.50 185 LYS A CA 1
ATOM 1456 C C . LYS A 1 185 ? 18.826 -31.293 33.162 1.00 95.50 185 LYS A C 1
ATOM 1458 O O . LYS A 1 185 ? 19.081 -32.272 32.463 1.00 95.50 185 LYS A O 1
ATOM 1463 N N . LEU A 1 186 ? 18.939 -30.039 32.716 1.00 93.44 186 LEU A N 1
ATOM 1464 C CA . LEU A 1 186 ? 19.425 -29.716 31.375 1.00 93.44 186 LEU A CA 1
ATOM 1465 C C . LEU A 1 186 ? 20.937 -29.949 31.291 1.00 93.44 186 LEU A C 1
ATOM 1467 O O . LEU A 1 186 ? 21.721 -29.223 31.908 1.00 93.44 186 LEU A O 1
ATOM 1471 N N . ASP A 1 187 ? 21.342 -30.949 30.513 1.00 90.69 187 ASP A N 1
ATOM 1472 C CA . ASP A 1 187 ? 22.753 -31.222 30.250 1.00 90.69 187 ASP A CA 1
ATOM 1473 C C . ASP A 1 187 ? 23.365 -30.116 29.374 1.00 90.69 187 ASP A C 1
ATOM 1475 O O . ASP A 1 187 ? 22.742 -29.632 28.428 1.00 90.69 187 ASP A O 1
ATOM 1479 N N . GLY A 1 188 ? 24.576 -29.673 29.713 1.00 89.56 188 GLY A N 1
ATOM 1480 C CA . GLY A 1 188 ? 25.268 -28.592 29.002 1.00 89.56 188 GLY A CA 1
ATOM 1481 C C . GLY A 1 188 ? 24.718 -27.174 29.226 1.00 89.56 188 GLY A C 1
ATOM 1482 O O . GLY A 1 188 ? 25.154 -26.252 28.535 1.00 89.56 188 GLY A O 1
ATOM 1483 N N . VAL A 1 189 ? 23.793 -26.955 30.173 1.00 92.31 189 VAL A N 1
ATOM 1484 C CA . VAL A 1 189 ? 23.340 -25.594 30.509 1.00 92.31 189 VAL A CA 1
ATOM 1485 C C . VAL A 1 189 ? 24.484 -24.779 31.111 1.00 92.31 189 VAL A C 1
ATOM 1487 O O . VAL A 1 189 ? 25.187 -25.226 32.018 1.00 92.31 189 VAL A O 1
ATOM 1490 N N . GLU A 1 190 ? 24.651 -23.543 30.640 1.00 91.62 190 GLU A N 1
ATOM 1491 C CA . GLU A 1 190 ? 25.695 -22.641 31.126 1.00 91.62 190 GLU A CA 1
ATOM 1492 C C . GLU A 1 190 ? 25.122 -21.364 31.742 1.00 91.62 190 GLU A C 1
ATOM 1494 O O . GLU A 1 190 ? 24.114 -20.803 31.300 1.00 91.62 190 GLU A O 1
ATOM 1499 N N . ARG A 1 191 ? 25.810 -20.843 32.764 1.00 88.31 191 ARG A N 1
ATOM 1500 C CA . ARG A 1 191 ? 25.469 -19.549 33.356 1.00 88.31 191 ARG A CA 1
ATOM 1501 C C . ARG A 1 191 ? 25.991 -18.420 32.472 1.00 88.31 191 ARG A C 1
ATOM 1503 O O . ARG A 1 191 ? 27.189 -18.308 32.218 1.00 88.31 191 ARG A O 1
ATOM 1510 N N . GLY A 1 192 ? 25.099 -17.511 32.079 1.00 82.56 192 GLY A N 1
ATOM 1511 C CA . GLY A 1 192 ? 25.480 -16.304 31.349 1.00 82.56 192 GLY A CA 1
ATOM 1512 C C . GLY A 1 192 ? 26.546 -15.478 32.085 1.00 82.56 192 GLY A C 1
ATOM 1513 O O . GLY A 1 192 ? 26.505 -15.318 33.308 1.00 82.56 192 GLY A O 1
ATOM 1514 N N . LYS A 1 193 ? 27.502 -14.912 31.335 1.00 79.94 193 LYS A N 1
ATOM 1515 C CA . LYS A 1 193 ? 28.607 -14.120 31.900 1.00 79.94 193 LYS A CA 1
ATOM 1516 C C . LYS A 1 193 ? 28.080 -12.941 32.724 1.00 79.94 193 LYS A C 1
ATOM 1518 O O . LYS A 1 193 ? 27.280 -12.135 32.243 1.00 79.94 193 LYS A O 1
ATOM 1523 N N . ALA A 1 194 ? 28.578 -12.807 33.953 1.00 72.50 194 ALA A N 1
ATOM 1524 C CA . ALA A 1 194 ? 28.218 -11.702 34.831 1.00 72.50 194 ALA A CA 1
ATOM 1525 C C . ALA A 1 194 ? 28.559 -10.350 34.181 1.00 72.50 194 ALA A C 1
ATOM 1527 O O . ALA A 1 194 ? 29.653 -10.150 33.649 1.00 72.50 194 ALA A O 1
ATOM 1528 N N . LYS A 1 195 ? 27.624 -9.394 34.243 1.00 66.88 195 LYS A N 1
ATOM 1529 C CA . LYS A 1 195 ? 27.870 -8.032 33.753 1.00 66.88 195 LYS A CA 1
ATOM 1530 C C . LYS A 1 195 ? 28.975 -7.364 34.575 1.00 66.88 195 LYS A C 1
ATOM 1532 O O . LYS A 1 195 ? 28.846 -7.271 35.798 1.00 66.88 195 LYS A O 1
ATOM 1537 N N . ALA A 1 196 ? 30.005 -6.859 33.895 1.00 57.28 196 ALA A N 1
ATOM 1538 C CA . ALA A 1 196 ? 31.127 -6.142 34.507 1.00 57.28 196 ALA A CA 1
ATOM 1539 C C . ALA A 1 196 ? 30.796 -4.676 34.852 1.00 57.28 196 ALA A C 1
ATOM 1541 O O . ALA A 1 196 ? 31.344 -4.143 35.810 1.00 57.28 196 ALA A O 1
ATOM 1542 N N . VAL A 1 197 ? 29.876 -4.037 34.114 1.00 55.72 197 VAL A N 1
ATOM 1543 C CA . VAL A 1 197 ? 29.523 -2.614 34.275 1.00 55.72 197 VAL A CA 1
ATOM 1544 C C . VAL A 1 197 ? 28.005 -2.444 34.397 1.00 55.72 197 VAL A C 1
ATOM 1546 O O . VAL A 1 197 ? 27.228 -3.170 33.771 1.00 55.72 197 VAL A O 1
ATOM 1549 N N . SER A 1 198 ? 27.578 -1.483 35.221 1.00 45.94 198 SER A N 1
ATOM 1550 C CA . SER A 1 198 ? 26.183 -1.044 35.318 1.00 45.94 198 SER A CA 1
ATOM 1551 C C . SER A 1 198 ? 25.816 -0.216 34.084 1.00 45.94 198 SER A C 1
ATOM 1553 O O . SER A 1 198 ? 26.334 0.880 33.907 1.00 45.94 198 SER A O 1
ATOM 1555 N N . GLY A 1 199 ? 24.922 -0.725 33.237 1.00 49.72 199 GLY A N 1
ATOM 1556 C CA . GLY A 1 199 ? 24.467 -0.022 32.039 1.00 49.72 199 GLY A CA 1
ATOM 1557 C C . GLY A 1 199 ? 23.336 -0.750 31.316 1.00 49.72 199 GLY A C 1
ATOM 1558 O O . GLY A 1 199 ? 23.210 -1.982 31.388 1.00 49.72 199 GLY A O 1
ATOM 1559 N N . ASN A 1 200 ? 22.507 0.030 30.621 1.00 45.91 200 ASN A N 1
ATOM 1560 C CA . ASN A 1 200 ? 21.414 -0.460 29.788 1.00 45.91 200 ASN A CA 1
ATOM 1561 C C . ASN A 1 200 ? 21.973 -0.928 28.431 1.00 45.91 200 ASN A C 1
ATOM 1563 O O . ASN A 1 200 ? 21.753 -0.309 27.404 1.00 45.91 200 ASN A O 1
ATOM 1567 N N . ASP A 1 201 ? 22.708 -2.041 28.426 1.00 50.81 201 ASP A N 1
ATOM 1568 C CA . ASP A 1 201 ? 23.130 -2.751 27.199 1.00 50.81 201 ASP A CA 1
ATOM 1569 C C . ASP A 1 201 ? 21.963 -3.568 26.594 1.00 50.81 201 ASP A C 1
ATOM 1571 O O . ASP A 1 201 ? 22.118 -4.685 26.102 1.00 50.81 201 ASP A O 1
ATOM 1575 N N . TRP A 1 202 ? 20.735 -3.078 26.779 1.00 51.09 202 TRP A N 1
ATOM 1576 C CA . TRP A 1 202 ? 19.523 -3.729 26.311 1.00 51.09 202 TRP A CA 1
ATOM 1577 C C . TRP A 1 202 ? 19.034 -3.001 25.075 1.00 51.09 202 TRP A C 1
ATOM 1579 O O . TRP A 1 202 ? 18.652 -1.836 25.149 1.00 51.09 202 TRP A O 1
ATOM 1589 N N . LYS A 1 203 ? 19.022 -3.728 23.962 1.00 54.84 203 LYS A N 1
ATOM 1590 C CA . LYS A 1 203 ? 18.304 -3.314 22.769 1.00 54.84 203 LYS A CA 1
ATOM 1591 C C . LYS A 1 203 ? 16.856 -3.750 22.924 1.00 54.84 203 LYS A C 1
ATOM 1593 O O . LYS A 1 203 ? 16.593 -4.902 23.279 1.00 54.84 203 LYS A O 1
ATOM 1598 N N . SER A 1 204 ? 15.918 -2.835 22.708 1.00 57.59 204 SER A N 1
ATOM 1599 C CA . SER A 1 204 ? 14.515 -3.226 22.572 1.00 57.59 204 SER A CA 1
ATOM 1600 C C . SER A 1 204 ? 14.369 -4.188 21.385 1.00 57.59 204 SER A C 1
ATOM 1602 O O . SER A 1 204 ? 15.199 -4.187 20.476 1.00 57.59 204 SER A O 1
ATOM 1604 N N . ALA A 1 205 ? 13.312 -5.004 21.361 1.00 57.50 205 ALA A N 1
ATOM 1605 C CA . ALA A 1 205 ? 13.062 -5.882 20.213 1.00 57.50 205 ALA A CA 1
ATOM 1606 C C . ALA A 1 205 ? 12.948 -5.091 18.890 1.00 57.50 205 ALA A C 1
ATOM 1608 O O . ALA A 1 205 ? 13.342 -5.592 17.846 1.00 57.50 205 ALA A O 1
ATOM 1609 N N . GLU A 1 206 ? 12.495 -3.832 18.951 1.00 59.41 206 GLU A N 1
ATOM 1610 C CA . GLU A 1 206 ? 12.484 -2.893 17.819 1.00 59.41 206 GLU A CA 1
ATOM 1611 C C . GLU A 1 206 ? 13.899 -2.548 17.346 1.00 59.41 206 GLU A C 1
ATOM 1613 O O . GLU A 1 206 ? 14.188 -2.640 16.161 1.00 59.41 206 GLU A O 1
ATOM 1618 N N . GLN A 1 207 ? 14.807 -2.207 18.269 1.00 64.06 207 GLN A N 1
ATOM 1619 C CA . GLN A 1 207 ? 16.204 -1.907 17.935 1.00 64.06 207 GLN A CA 1
ATOM 1620 C C . GLN A 1 207 ? 16.918 -3.122 17.345 1.00 64.06 207 GLN A C 1
ATOM 1622 O O . GLN A 1 207 ? 17.698 -2.984 16.411 1.00 64.06 207 GLN A O 1
ATOM 1627 N N . GLN A 1 208 ? 16.630 -4.318 17.861 1.00 62.44 208 GLN A N 1
ATOM 1628 C CA . GLN A 1 208 ? 17.186 -5.548 17.310 1.00 62.44 208 GLN A CA 1
ATOM 1629 C C . GLN A 1 208 ? 16.609 -5.861 15.919 1.00 62.44 208 GLN A C 1
ATOM 1631 O O . GLN A 1 208 ? 17.352 -6.280 15.039 1.00 62.44 208 GLN A O 1
ATOM 1636 N N . ARG A 1 209 ? 15.311 -5.608 15.694 1.00 63.69 209 ARG A N 1
ATOM 1637 C CA . ARG A 1 209 ? 14.665 -5.772 14.384 1.00 63.69 209 ARG A CA 1
ATOM 1638 C C . ARG A 1 209 ? 15.171 -4.759 13.357 1.00 63.69 209 ARG A C 1
ATOM 1640 O O . ARG A 1 209 ? 15.365 -5.141 12.212 1.00 63.69 209 ARG A O 1
ATOM 1647 N N . LEU A 1 210 ? 15.417 -3.511 13.759 1.00 65.06 210 LEU A N 1
ATOM 1648 C CA . LEU A 1 210 ? 16.031 -2.490 12.904 1.00 65.06 210 LEU A CA 1
ATOM 1649 C C . LEU A 1 210 ? 17.440 -2.901 12.469 1.00 65.06 210 LEU A C 1
ATOM 1651 O O . LEU A 1 210 ? 17.737 -2.861 11.288 1.00 65.06 210 LEU A O 1
ATOM 1655 N N . GLU A 1 211 ? 18.277 -3.382 13.387 1.00 63.53 211 GLU A N 1
ATOM 1656 C CA . GLU A 1 211 ? 19.623 -3.850 13.032 1.00 63.53 211 GLU A CA 1
ATOM 1657 C C . GLU A 1 211 ? 19.609 -5.130 12.181 1.00 63.53 211 GLU A C 1
ATOM 1659 O O . GLU A 1 211 ? 20.468 -5.304 11.318 1.00 63.53 211 GLU A O 1
ATOM 1664 N N . GLU A 1 212 ? 18.644 -6.033 12.400 1.00 65.56 212 GLU A N 1
ATOM 1665 C CA . GLU A 1 212 ? 18.422 -7.184 11.513 1.00 65.56 212 GLU A CA 1
ATOM 1666 C C . GLU A 1 212 ? 18.004 -6.725 10.107 1.00 65.56 212 GLU A C 1
ATOM 1668 O O . GLU A 1 212 ? 18.509 -7.267 9.125 1.00 65.56 212 GLU A O 1
ATOM 1673 N N . LEU A 1 213 ? 17.131 -5.718 9.998 1.00 62.38 213 LEU A N 1
ATOM 1674 C CA . LEU A 1 213 ? 16.712 -5.131 8.723 1.00 62.38 213 LEU A CA 1
ATOM 1675 C C . LEU A 1 213 ? 17.868 -4.414 8.019 1.00 62.38 213 LEU A C 1
ATOM 1677 O O . LEU A 1 213 ? 18.112 -4.709 6.855 1.00 62.38 213 LEU A O 1
ATOM 1681 N N . ASP A 1 214 ? 18.635 -3.582 8.723 1.00 64.50 214 ASP A N 1
ATOM 1682 C CA . ASP A 1 214 ? 19.831 -2.916 8.190 1.00 64.50 214 ASP A CA 1
ATOM 1683 C C . ASP A 1 214 ? 20.884 -3.946 7.742 1.00 64.50 214 ASP A C 1
ATOM 1685 O O . ASP A 1 214 ? 21.525 -3.803 6.700 1.00 64.50 214 ASP A O 1
ATOM 1689 N N . GLY A 1 215 ? 21.046 -5.036 8.500 1.00 65.81 215 GLY A N 1
ATOM 1690 C CA . GLY A 1 215 ? 21.922 -6.150 8.138 1.00 65.81 215 GLY A CA 1
ATOM 1691 C C . GLY A 1 215 ? 21.454 -6.895 6.883 1.00 65.81 215 GLY A C 1
ATOM 1692 O O . GLY A 1 215 ? 22.277 -7.262 6.040 1.00 65.81 215 GLY A O 1
ATOM 1693 N N . LEU A 1 216 ? 20.141 -7.092 6.730 1.00 65.31 216 LEU A N 1
ATOM 1694 C CA . LEU A 1 216 ? 19.533 -7.680 5.534 1.00 65.31 216 LEU A CA 1
ATOM 1695 C C . LEU A 1 216 ? 19.606 -6.733 4.329 1.00 65.31 216 LEU A C 1
ATOM 1697 O O . LEU A 1 216 ? 19.869 -7.192 3.220 1.00 65.31 216 LEU A O 1
ATOM 1701 N N . GLU A 1 217 ? 19.446 -5.424 4.522 1.00 63.28 217 GLU A N 1
ATOM 1702 C CA . GLU A 1 217 ? 19.642 -4.415 3.477 1.00 63.28 217 GLU A CA 1
ATOM 1703 C C . GLU A 1 217 ? 21.099 -4.355 3.029 1.00 63.28 217 GLU A C 1
ATOM 1705 O O . GLU A 1 217 ? 21.363 -4.345 1.826 1.00 63.28 217 GLU A O 1
ATOM 1710 N N . ALA A 1 218 ? 22.061 -4.434 3.950 1.00 66.94 218 ALA A N 1
ATOM 1711 C CA . ALA A 1 218 ? 23.478 -4.535 3.614 1.00 66.94 218 ALA A CA 1
ATOM 1712 C C . ALA A 1 218 ? 23.793 -5.837 2.848 1.00 66.94 218 ALA A C 1
ATOM 1714 O O . ALA A 1 218 ? 24.552 -5.825 1.871 1.00 66.94 218 ALA A O 1
ATOM 1715 N N . GLN A 1 219 ? 23.172 -6.962 3.222 1.00 68.06 219 GLN A N 1
ATOM 1716 C CA . GLN A 1 219 ? 23.274 -8.220 2.469 1.00 68.06 219 GLN A CA 1
ATOM 1717 C C . GLN A 1 219 ? 22.641 -8.122 1.078 1.00 68.06 219 GLN A C 1
ATOM 1719 O O . GLN A 1 219 ? 23.231 -8.578 0.103 1.00 68.06 219 GLN A O 1
ATOM 1724 N N . LYS A 1 220 ? 21.477 -7.482 0.949 1.00 67.19 220 LYS A N 1
ATOM 1725 C CA . LYS A 1 220 ? 20.809 -7.267 -0.340 1.00 67.19 220 LYS A CA 1
ATOM 1726 C C . LYS A 1 220 ? 21.626 -6.346 -1.240 1.00 67.19 220 LYS A C 1
ATOM 1728 O O . LYS A 1 220 ? 21.811 -6.645 -2.413 1.00 67.19 220 LYS A O 1
AT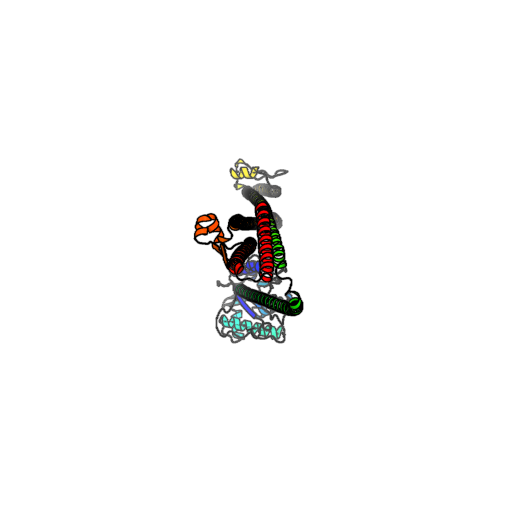OM 1733 N N . THR A 1 221 ? 22.171 -5.268 -0.686 1.00 69.19 221 THR A N 1
ATOM 1734 C CA . THR A 1 221 ? 23.018 -4.314 -1.414 1.00 69.19 221 THR A CA 1
ATOM 1735 C C . THR A 1 221 ? 24.310 -4.977 -1.885 1.00 69.19 221 THR A C 1
ATOM 1737 O O . THR A 1 221 ? 24.712 -4.802 -3.031 1.00 69.19 221 THR A O 1
ATOM 1740 N N . SER A 1 222 ? 24.931 -5.813 -1.048 1.00 71.31 222 SER A N 1
ATOM 1741 C CA . SER A 1 222 ? 26.116 -6.585 -1.446 1.00 71.31 222 SER A CA 1
ATOM 1742 C C . SER A 1 222 ? 25.802 -7.712 -2.441 1.00 71.31 222 SER A C 1
ATOM 1744 O O . SER A 1 222 ? 26.619 -7.982 -3.320 1.00 71.31 222 SER A O 1
ATOM 1746 N N . ALA A 1 223 ? 24.619 -8.331 -2.375 1.00 68.31 223 ALA A N 1
ATOM 1747 C CA . ALA A 1 223 ? 24.152 -9.286 -3.381 1.00 68.31 223 ALA A CA 1
ATOM 1748 C C . ALA A 1 223 ? 23.885 -8.609 -4.735 1.00 68.31 223 ALA A C 1
ATOM 1750 O O . ALA A 1 223 ? 24.308 -9.123 -5.765 1.00 68.31 223 ALA A O 1
ATOM 1751 N N . LEU A 1 224 ? 23.265 -7.425 -4.736 1.00 69.75 224 LEU A N 1
ATOM 1752 C CA . LEU A 1 224 ? 23.070 -6.608 -5.937 1.00 69.75 224 LEU A CA 1
ATOM 1753 C C . LEU A 1 224 ? 24.408 -6.145 -6.529 1.00 69.75 224 LEU A C 1
ATOM 1755 O O . LEU A 1 224 ? 24.591 -6.219 -7.739 1.00 69.75 224 LEU A O 1
ATOM 1759 N N . ALA A 1 225 ? 25.375 -5.760 -5.692 1.00 75.00 225 ALA A N 1
ATOM 1760 C CA . ALA A 1 225 ? 26.725 -5.423 -6.144 1.00 75.00 225 ALA A CA 1
ATOM 1761 C C . ALA A 1 225 ? 27.460 -6.624 -6.771 1.00 75.00 225 ALA A C 1
ATOM 1763 O O . ALA A 1 225 ? 28.214 -6.444 -7.724 1.00 75.00 225 ALA A O 1
ATOM 1764 N N . ARG A 1 226 ? 27.225 -7.851 -6.276 1.00 76.69 226 ARG A N 1
ATOM 1765 C CA . ARG A 1 226 ? 27.735 -9.084 -6.902 1.00 76.69 226 ARG A CA 1
ATOM 1766 C C . ARG A 1 226 ? 27.073 -9.360 -8.249 1.00 76.69 226 ARG A C 1
ATOM 1768 O O . ARG A 1 226 ? 27.787 -9.641 -9.200 1.00 76.69 226 ARG A O 1
ATOM 1775 N N . ILE A 1 22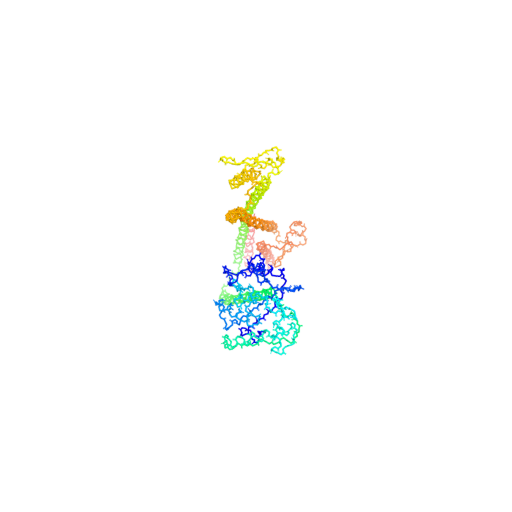7 ? 25.750 -9.218 -8.342 1.00 73.31 227 ILE A N 1
ATOM 1776 C CA . ILE A 1 227 ? 25.010 -9.375 -9.606 1.00 73.31 227 ILE A CA 1
ATOM 1777 C C . ILE A 1 227 ? 25.511 -8.369 -10.649 1.00 73.31 227 ILE A C 1
ATOM 1779 O O . ILE A 1 227 ? 25.740 -8.742 -11.795 1.00 73.31 227 ILE A O 1
ATOM 1783 N N . GLU A 1 228 ? 25.743 -7.117 -10.253 1.00 75.56 228 GLU A N 1
ATOM 1784 C CA . GLU A 1 228 ? 26.277 -6.097 -11.156 1.00 75.56 228 GLU A CA 1
ATOM 1785 C C . GLU A 1 228 ? 27.734 -6.383 -11.550 1.00 75.56 228 GLU A C 1
ATOM 1787 O O . GLU A 1 228 ? 28.092 -6.244 -12.716 1.00 75.56 228 GLU A O 1
ATOM 1792 N N . GLN A 1 229 ? 28.574 -6.867 -10.626 1.00 76.19 229 GLN A N 1
ATOM 1793 C CA . GLN A 1 229 ? 29.924 -7.338 -10.964 1.00 76.19 229 GLN A CA 1
ATOM 1794 C C . GLN A 1 229 ? 29.908 -8.512 -11.946 1.00 76.19 229 GLN A C 1
ATOM 1796 O O . GLN A 1 229 ? 30.735 -8.552 -12.858 1.00 76.19 229 GLN A O 1
ATOM 1801 N N . ASP A 1 230 ? 28.987 -9.456 -11.777 1.00 77.56 230 ASP A N 1
ATOM 1802 C CA . ASP A 1 230 ? 28.839 -10.599 -12.671 1.00 77.56 230 ASP A CA 1
ATOM 1803 C C . ASP A 1 230 ? 28.290 -10.166 -14.039 1.00 77.56 230 ASP A C 1
ATOM 1805 O O . ASP A 1 230 ? 28.758 -10.669 -15.061 1.00 77.56 230 ASP A O 1
ATOM 1809 N N . ARG A 1 231 ? 27.398 -9.165 -14.087 1.00 77.62 231 ARG A N 1
ATOM 1810 C CA . ARG A 1 231 ? 26.933 -8.533 -15.333 1.00 77.62 231 ARG A CA 1
ATOM 1811 C C . ARG A 1 231 ? 28.076 -7.845 -16.074 1.00 77.62 231 ARG A C 1
ATOM 1813 O O . ARG A 1 231 ? 28.275 -8.118 -17.252 1.00 77.62 231 ARG A O 1
ATOM 1820 N N . VAL A 1 232 ? 28.881 -7.038 -15.382 1.00 81.00 232 VAL A N 1
ATOM 1821 C CA . VAL A 1 232 ? 30.060 -6.371 -15.963 1.00 81.00 232 VAL A CA 1
ATOM 1822 C C . VAL A 1 232 ? 31.094 -7.393 -16.446 1.00 81.00 232 VAL A C 1
ATOM 1824 O O . VAL A 1 232 ? 31.682 -7.219 -17.511 1.00 81.00 232 VAL A O 1
ATOM 1827 N N . ARG A 1 233 ? 31.301 -8.498 -15.717 1.00 80.38 233 ARG A N 1
ATOM 1828 C CA . ARG A 1 233 ? 32.169 -9.603 -16.164 1.00 80.38 233 ARG A CA 1
ATOM 1829 C C . ARG A 1 233 ? 31.610 -10.327 -17.386 1.00 80.38 233 ARG A C 1
ATOM 1831 O O . ARG A 1 233 ? 32.386 -10.675 -18.270 1.00 80.38 233 ARG A O 1
ATOM 1838 N N . ALA A 1 234 ? 30.298 -10.547 -17.450 1.00 72.56 234 ALA A N 1
ATOM 1839 C CA . ALA A 1 234 ? 29.642 -11.156 -18.602 1.00 72.56 234 ALA A CA 1
ATOM 1840 C C . ALA A 1 234 ? 29.705 -10.244 -19.837 1.00 72.56 234 ALA A C 1
ATOM 1842 O O . ALA A 1 234 ? 30.009 -10.721 -20.927 1.00 72.56 234 ALA A O 1
ATOM 1843 N N . GLU A 1 235 ? 29.503 -8.936 -19.666 1.00 76.62 235 GLU A N 1
ATOM 1844 C CA . GLU A 1 235 ? 29.659 -7.931 -20.723 1.00 76.62 235 GLU A CA 1
ATOM 1845 C C . GLU A 1 235 ? 31.119 -7.838 -21.196 1.00 76.62 235 GLU A C 1
ATOM 1847 O O . GLU A 1 235 ? 31.369 -7.829 -22.400 1.00 76.62 235 GLU A O 1
ATOM 1852 N N . ALA A 1 236 ? 32.097 -7.874 -20.284 1.00 76.81 236 ALA A N 1
ATOM 1853 C CA . ALA A 1 236 ? 33.519 -7.920 -20.633 1.00 76.81 236 ALA A CA 1
ATOM 1854 C C . ALA A 1 236 ? 33.903 -9.219 -21.367 1.00 76.81 236 ALA A C 1
ATOM 1856 O O . ALA A 1 236 ? 34.635 -9.178 -22.355 1.00 76.81 236 ALA A O 1
ATOM 1857 N N . ALA A 1 237 ? 33.374 -10.370 -20.940 1.00 78.06 237 ALA A N 1
ATOM 1858 C CA . ALA A 1 237 ? 33.582 -11.650 -21.616 1.00 78.06 237 ALA A CA 1
ATOM 1859 C C . ALA A 1 237 ? 32.917 -11.686 -23.003 1.00 78.06 237 ALA A C 1
ATOM 1861 O O . ALA A 1 237 ? 33.490 -12.237 -23.944 1.00 78.06 237 ALA A O 1
ATOM 1862 N N . ALA A 1 238 ? 31.739 -11.071 -23.155 1.00 75.75 238 ALA A N 1
ATOM 1863 C CA . ALA A 1 238 ? 31.066 -10.909 -24.440 1.00 75.75 238 ALA A CA 1
ATOM 1864 C C . ALA A 1 238 ? 31.839 -9.960 -25.369 1.00 75.75 238 ALA A C 1
ATOM 1866 O O . ALA A 1 238 ? 31.987 -10.260 -26.552 1.00 75.75 238 ALA A O 1
ATOM 1867 N N . ALA A 1 239 ? 32.402 -8.870 -24.839 1.00 77.44 239 ALA A N 1
ATOM 1868 C CA . ALA A 1 239 ? 33.271 -7.962 -25.584 1.00 77.44 239 ALA A CA 1
ATOM 1869 C C . ALA A 1 239 ? 34.576 -8.648 -26.026 1.00 77.44 239 ALA A C 1
ATOM 1871 O O . ALA A 1 239 ? 34.974 -8.518 -27.181 1.00 77.44 239 ALA A O 1
ATOM 1872 N N . GLU A 1 240 ? 35.206 -9.455 -25.167 1.00 79.38 240 GLU A N 1
ATOM 1873 C CA . GLU A 1 240 ? 36.353 -10.291 -25.548 1.00 79.38 240 GLU A CA 1
ATOM 1874 C C . GLU A 1 240 ? 35.985 -11.370 -26.578 1.00 79.38 240 GLU A C 1
ATOM 1876 O O . GLU A 1 240 ? 36.793 -11.713 -27.441 1.00 79.38 240 GLU A O 1
ATOM 1881 N N . ALA A 1 241 ? 34.793 -11.962 -26.481 1.00 74.19 241 ALA A N 1
ATOM 1882 C CA . ALA A 1 241 ? 34.310 -12.930 -27.462 1.00 74.19 241 ALA A CA 1
ATOM 1883 C C . ALA A 1 241 ? 34.054 -12.258 -28.818 1.00 74.19 241 ALA A C 1
ATOM 1885 O O . ALA A 1 241 ? 34.421 -12.825 -29.846 1.00 74.19 241 ALA A O 1
ATOM 1886 N N . ALA A 1 242 ? 33.511 -11.038 -28.819 1.00 76.00 242 ALA A N 1
ATOM 1887 C CA . ALA A 1 242 ? 33.349 -10.214 -30.010 1.00 76.00 242 ALA A CA 1
ATOM 1888 C C . ALA A 1 242 ? 34.706 -9.799 -30.603 1.00 76.00 242 ALA A C 1
ATOM 1890 O O . ALA A 1 242 ? 34.886 -9.903 -31.811 1.00 76.00 242 ALA A O 1
ATOM 1891 N N . HIS A 1 243 ? 35.691 -9.435 -29.774 1.00 73.44 243 HIS A N 1
ATOM 1892 C CA . HIS A 1 243 ? 37.053 -9.135 -30.230 1.00 73.44 243 HIS A CA 1
ATOM 1893 C C . HIS A 1 243 ? 37.719 -10.366 -30.858 1.00 73.44 243 HIS A C 1
ATOM 1895 O O . HIS A 1 243 ? 38.274 -10.287 -31.946 1.00 73.44 243 HIS A O 1
ATOM 1901 N N . ARG A 1 244 ? 37.592 -11.543 -30.231 1.00 79.06 244 ARG A N 1
ATOM 1902 C CA . ARG A 1 244 ? 38.092 -12.810 -30.793 1.00 79.06 244 ARG A CA 1
ATOM 1903 C C . ARG A 1 244 ? 37.341 -13.239 -32.055 1.00 79.06 244 ARG A C 1
ATOM 1905 O O . ARG A 1 244 ? 37.925 -13.898 -32.911 1.00 79.06 244 ARG A O 1
ATOM 1912 N N . ALA A 1 245 ? 36.056 -12.909 -32.176 1.00 71.19 245 ALA A N 1
ATOM 1913 C CA . ALA A 1 245 ? 35.289 -13.130 -33.398 1.00 71.19 245 ALA A CA 1
ATOM 1914 C C . ALA A 1 245 ? 35.770 -12.200 -34.521 1.00 71.19 245 ALA A C 1
ATOM 1916 O O . ALA A 1 245 ? 36.027 -12.689 -35.616 1.00 71.19 245 ALA A O 1
ATOM 1917 N N . ALA A 1 246 ? 36.003 -10.920 -34.219 1.00 74.50 246 ALA A N 1
ATOM 1918 C CA . ALA A 1 246 ? 36.572 -9.949 -35.148 1.00 74.50 246 ALA A CA 1
ATOM 1919 C C . ALA A 1 246 ? 37.995 -10.337 -35.587 1.00 74.50 246 ALA A C 1
ATOM 1921 O O . ALA A 1 246 ? 38.292 -10.300 -36.772 1.00 74.50 246 ALA A O 1
ATOM 1922 N N . GLU A 1 247 ? 38.852 -10.820 -34.680 1.00 77.06 247 GLU A N 1
ATOM 1923 C CA . GLU A 1 247 ? 40.186 -11.340 -35.025 1.00 77.06 247 GLU A CA 1
ATOM 1924 C C . GLU A 1 247 ? 40.117 -12.592 -35.912 1.00 77.06 247 GLU A C 1
ATOM 1926 O O . GLU A 1 247 ? 40.945 -12.778 -36.804 1.00 77.06 247 GLU A O 1
ATOM 1931 N N . ARG A 1 248 ? 39.134 -13.476 -35.692 1.00 73.19 248 ARG A N 1
ATOM 1932 C CA . ARG A 1 248 ? 38.905 -14.646 -36.559 1.00 73.19 248 ARG A CA 1
ATOM 1933 C C . ARG A 1 248 ? 38.400 -14.233 -37.933 1.00 73.19 248 ARG A C 1
ATOM 1935 O O . ARG A 1 248 ? 38.825 -14.822 -38.922 1.00 73.19 248 ARG A O 1
ATOM 1942 N N . GLU A 1 249 ? 37.521 -13.243 -37.990 1.00 73.62 249 GLU A N 1
ATOM 1943 C CA . GLU A 1 249 ? 37.009 -12.668 -39.229 1.00 73.62 249 GLU A CA 1
ATOM 1944 C C . GLU A 1 249 ? 38.123 -11.946 -39.995 1.00 73.62 249 GLU A C 1
ATOM 1946 O O . GLU A 1 249 ? 38.280 -12.158 -41.191 1.00 73.62 249 GLU A O 1
ATOM 1951 N N . GLU A 1 250 ? 38.995 -11.214 -39.304 1.00 73.31 250 GLU A N 1
ATOM 1952 C CA . GLU A 1 250 ? 40.177 -10.583 -39.887 1.00 73.31 250 GLU A CA 1
ATOM 1953 C C . GLU A 1 250 ? 41.213 -11.622 -40.346 1.00 73.31 250 GLU A C 1
ATOM 1955 O O . GLU A 1 250 ? 41.811 -11.473 -41.410 1.00 73.31 250 GLU A O 1
ATOM 1960 N N . ALA A 1 251 ? 41.384 -12.730 -39.619 1.00 75.25 251 ALA A N 1
ATOM 1961 C CA . ALA A 1 251 ? 42.236 -13.844 -40.034 1.00 75.25 251 ALA A CA 1
ATOM 1962 C C . ALA A 1 251 ? 41.669 -14.609 -41.245 1.00 75.25 251 ALA A C 1
ATOM 1964 O O . ALA A 1 251 ? 42.436 -15.069 -42.099 1.00 75.25 251 ALA A O 1
ATOM 1965 N N . LEU A 1 252 ? 40.342 -14.740 -41.344 1.00 71.88 252 LEU A N 1
ATOM 1966 C CA . LEU A 1 252 ? 39.655 -15.275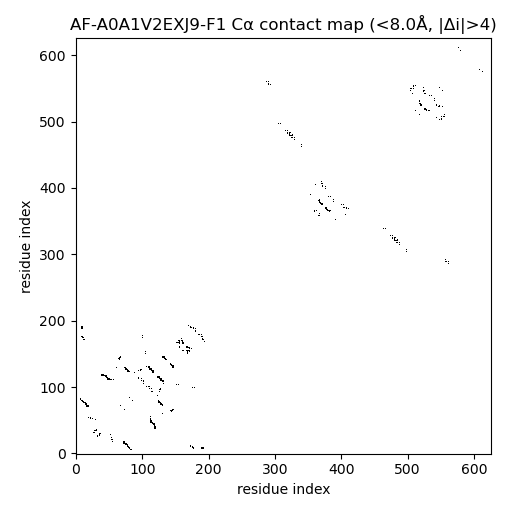 -42.522 1.00 71.88 252 LEU A CA 1
ATOM 1967 C C . LEU A 1 252 ? 39.791 -14.311 -43.705 1.00 71.88 252 LEU A C 1
ATOM 1969 O O . LEU A 1 252 ? 40.241 -14.737 -44.765 1.00 71.88 252 LEU A O 1
ATOM 1973 N N . ALA A 1 253 ? 39.571 -13.014 -43.495 1.00 72.12 253 ALA A N 1
ATOM 1974 C CA . ALA A 1 253 ? 39.785 -11.974 -44.493 1.00 72.12 253 ALA A CA 1
ATOM 1975 C C . ALA A 1 253 ? 41.256 -11.901 -44.937 1.00 72.12 253 ALA A C 1
ATOM 1977 O O . ALA A 1 253 ? 41.541 -11.676 -46.108 1.00 72.12 253 ALA A O 1
ATOM 1978 N N . ALA A 1 254 ? 42.225 -12.143 -44.050 1.00 73.19 254 ALA A N 1
ATOM 1979 C CA . ALA A 1 254 ? 43.643 -12.220 -44.397 1.00 73.19 254 ALA A CA 1
ATOM 1980 C C . ALA A 1 254 ? 43.980 -13.487 -45.206 1.00 73.19 254 ALA A C 1
ATOM 1982 O O . ALA A 1 254 ? 44.836 -13.448 -46.093 1.00 73.19 254 ALA A O 1
ATOM 1983 N N . ARG A 1 255 ? 43.301 -14.612 -44.940 1.00 71.12 255 ARG A N 1
ATOM 1984 C CA . ARG A 1 255 ? 43.394 -15.830 -45.763 1.00 71.12 255 ARG A CA 1
ATOM 1985 C C . ARG A 1 255 ? 42.754 -15.633 -47.135 1.00 71.12 255 ARG A C 1
ATOM 1987 O O . ARG A 1 255 ? 43.348 -16.056 -48.122 1.00 71.12 255 ARG A O 1
ATOM 1994 N N . GLU A 1 256 ? 41.626 -14.936 -47.210 1.00 67.69 256 GLU A N 1
ATOM 1995 C CA . GLU A 1 256 ? 40.982 -14.535 -48.464 1.00 67.69 256 GLU A CA 1
ATOM 1996 C C . GLU A 1 256 ? 41.825 -13.516 -49.238 1.00 67.69 256 GLU A C 1
ATOM 1998 O O . GLU A 1 256 ? 41.958 -13.635 -50.451 1.00 67.69 256 GLU A O 1
ATOM 2003 N N . ARG A 1 257 ? 42.502 -12.577 -48.565 1.00 68.56 257 ARG A N 1
ATOM 2004 C CA . ARG A 1 257 ? 43.486 -11.669 -49.187 1.00 68.56 257 ARG A CA 1
ATOM 2005 C C . ARG A 1 257 ? 44.674 -12.435 -49.773 1.00 68.56 257 ARG A C 1
ATOM 2007 O O . ARG A 1 257 ? 45.098 -12.138 -50.881 1.00 68.56 257 ARG A O 1
ATOM 2014 N N . LYS A 1 258 ? 45.159 -13.481 -49.095 1.00 69.19 258 LYS A N 1
ATOM 2015 C CA . LYS A 1 258 ? 46.215 -14.365 -49.630 1.00 69.19 258 LYS A CA 1
ATOM 2016 C C . LYS A 1 258 ? 45.728 -15.281 -50.759 1.00 69.19 258 LYS A C 1
ATOM 2018 O O . LYS A 1 258 ? 46.511 -15.616 -51.647 1.00 69.19 258 LYS A O 1
ATOM 2023 N N . ALA A 1 259 ? 44.462 -15.699 -50.739 1.00 61.50 259 ALA A N 1
ATOM 2024 C CA . ALA A 1 259 ? 43.841 -16.455 -51.827 1.00 61.50 259 ALA A CA 1
ATOM 2025 C C . ALA A 1 259 ? 43.635 -15.569 -53.068 1.00 61.50 259 ALA A C 1
ATOM 2027 O O . ALA A 1 259 ? 44.031 -15.949 -54.166 1.00 61.50 259 ALA A O 1
ATOM 2028 N N . THR A 1 260 ? 43.155 -14.341 -52.869 1.00 58.66 260 THR A N 1
ATOM 2029 C CA . THR A 1 260 ? 42.986 -13.336 -53.927 1.00 58.66 260 THR A CA 1
ATOM 2030 C C . THR A 1 260 ? 44.318 -12.782 -54.436 1.00 58.66 260 THR A C 1
ATOM 2032 O O . THR A 1 260 ? 44.408 -12.448 -55.609 1.00 58.66 260 THR A O 1
ATOM 2035 N N . GLU A 1 261 ? 45.391 -12.739 -53.639 1.00 60.56 261 GLU A N 1
ATOM 2036 C CA . GLU A 1 261 ? 46.753 -12.462 -54.133 1.00 60.56 261 GLU A CA 1
ATOM 2037 C C . GLU A 1 261 ? 47.297 -13.594 -55.016 1.00 60.56 261 GLU A C 1
ATOM 2039 O O . GLU A 1 261 ? 47.965 -13.317 -56.011 1.00 60.56 261 GLU A O 1
ATOM 2044 N N . ARG A 1 262 ? 46.978 -14.862 -54.714 1.00 58.47 262 ARG A N 1
ATOM 2045 C CA . ARG A 1 262 ? 47.317 -16.004 -55.583 1.00 58.47 262 ARG A CA 1
ATOM 2046 C C . ARG A 1 262 ? 46.506 -16.000 -56.880 1.00 58.47 262 ARG A C 1
ATOM 2048 O O . ARG A 1 262 ? 47.071 -16.279 -57.932 1.00 58.47 262 ARG A O 1
ATOM 2055 N N . GLU A 1 263 ? 45.231 -15.620 -56.828 1.00 53.00 263 GLU A N 1
ATOM 2056 C CA . GLU A 1 263 ? 44.398 -15.424 -58.024 1.00 53.00 263 GLU A CA 1
ATOM 2057 C C . GLU A 1 263 ? 44.836 -14.199 -58.838 1.00 53.00 263 GLU A C 1
ATOM 2059 O O . GLU A 1 263 ? 44.908 -14.268 -60.062 1.00 53.00 263 GLU A O 1
ATOM 2064 N N . ARG A 1 264 ? 45.234 -13.099 -58.186 1.00 55.09 264 ARG A N 1
ATOM 2065 C CA . ARG A 1 264 ? 45.799 -11.911 -58.847 1.00 55.09 264 ARG A CA 1
ATOM 2066 C C . ARG A 1 264 ? 47.172 -12.175 -59.455 1.00 55.09 264 ARG A C 1
ATOM 2068 O O . ARG A 1 264 ? 47.470 -11.583 -60.481 1.00 55.09 264 ARG A O 1
ATOM 2075 N N . ALA A 1 265 ? 47.982 -13.072 -58.895 1.00 55.09 265 ALA A N 1
ATOM 2076 C CA . ALA A 1 265 ? 49.247 -13.492 -59.503 1.00 55.09 265 ALA A CA 1
ATOM 2077 C C . ALA A 1 265 ? 49.046 -14.328 -60.784 1.00 55.09 265 ALA A C 1
ATOM 2079 O O . ALA A 1 265 ? 49.904 -14.309 -61.665 1.00 55.09 265 ALA A O 1
ATOM 2080 N N . ILE A 1 266 ? 47.908 -15.021 -60.908 1.00 54.03 266 ILE A N 1
ATOM 2081 C CA . ILE A 1 266 ? 47.500 -15.738 -62.127 1.00 54.03 266 ILE A CA 1
ATOM 2082 C C . ILE A 1 266 ? 46.862 -14.756 -63.129 1.00 54.03 266 ILE A C 1
ATOM 2084 O O . ILE A 1 266 ? 47.240 -14.749 -64.297 1.00 54.03 266 ILE A O 1
ATOM 2088 N N . ALA A 1 267 ? 46.003 -13.843 -62.665 1.00 51.12 267 ALA A N 1
ATOM 2089 C CA . ALA A 1 267 ? 45.337 -12.837 -63.500 1.00 51.12 267 ALA A CA 1
ATOM 2090 C C . ALA A 1 267 ? 46.272 -11.709 -63.995 1.00 51.12 267 ALA A C 1
ATOM 2092 O O . ALA A 1 267 ? 46.069 -11.158 -65.075 1.00 51.12 267 ALA A O 1
ATOM 2093 N N . ALA A 1 268 ? 47.342 -11.382 -63.261 1.00 47.53 268 ALA A N 1
ATOM 2094 C CA . ALA A 1 268 ? 48.325 -10.367 -63.658 1.00 47.53 268 ALA A CA 1
ATOM 2095 C C . ALA A 1 268 ? 49.119 -10.752 -64.918 1.00 47.53 268 ALA A C 1
ATOM 2097 O O . ALA A 1 268 ? 49.710 -9.879 -65.546 1.00 47.53 268 ALA A O 1
ATOM 2098 N N . ARG A 1 269 ? 49.105 -12.032 -65.319 1.00 48.34 269 ARG A N 1
ATOM 2099 C CA . ARG A 1 269 ? 49.724 -12.500 -66.568 1.00 48.34 269 ARG A CA 1
ATOM 2100 C C . ARG A 1 269 ? 48.795 -12.416 -67.785 1.00 48.34 269 ARG A C 1
ATOM 2102 O O . ARG A 1 269 ? 49.280 -12.515 -68.905 1.00 48.34 269 ARG A O 1
ATOM 2109 N N . GLU A 1 270 ? 47.496 -12.192 -67.578 1.00 47.16 270 GLU A N 1
ATOM 2110 C CA . GLU A 1 270 ? 46.486 -12.100 -68.647 1.00 47.16 270 GLU A CA 1
ATOM 2111 C C . GLU A 1 270 ? 45.962 -10.665 -68.866 1.00 47.16 270 GLU A C 1
ATOM 2113 O O . GLU A 1 270 ? 45.415 -10.356 -69.921 1.00 47.16 270 GLU A O 1
ATOM 2118 N N . ILE A 1 271 ? 46.184 -9.744 -67.918 1.00 48.56 271 ILE A N 1
ATOM 2119 C CA . ILE A 1 271 ? 45.609 -8.381 -67.933 1.00 48.56 271 ILE A CA 1
ATOM 2120 C C . ILE A 1 271 ? 46.495 -7.330 -68.643 1.00 48.56 271 ILE A C 1
ATOM 2122 O O . ILE A 1 271 ? 46.089 -6.178 -68.795 1.00 48.56 271 ILE A O 1
ATOM 2126 N N . GLU A 1 272 ? 47.668 -7.686 -69.175 1.00 45.56 272 GLU A N 1
ATOM 2127 C CA . GLU A 1 272 ? 48.526 -6.712 -69.882 1.00 45.56 272 GLU A CA 1
ATOM 2128 C C . GLU A 1 272 ? 48.068 -6.401 -71.329 1.00 45.56 272 GLU A C 1
ATOM 2130 O O . GLU A 1 272 ? 48.625 -5.519 -71.975 1.00 45.56 272 GLU A O 1
ATOM 2135 N N . THR A 1 273 ? 47.003 -7.043 -71.840 1.00 46.59 273 THR A N 1
ATOM 2136 C CA . THR A 1 273 ? 46.499 -6.806 -73.217 1.00 46.59 273 THR A CA 1
ATOM 2137 C C . THR A 1 273 ? 45.041 -6.330 -73.343 1.00 46.59 273 THR A C 1
ATOM 2139 O O . THR A 1 273 ? 44.590 -6.088 -74.460 1.00 46.59 273 THR A O 1
ATOM 2142 N N . ALA A 1 274 ? 44.310 -6.076 -72.245 1.00 47.69 274 ALA A N 1
ATOM 2143 C CA . ALA A 1 274 ? 42.891 -5.656 -72.301 1.00 47.69 274 ALA A CA 1
ATOM 2144 C C . ALA A 1 274 ? 42.543 -4.373 -71.505 1.00 47.69 274 ALA A C 1
ATOM 2146 O O . ALA A 1 274 ? 41.379 -4.062 -71.253 1.00 47.69 274 ALA A O 1
ATOM 2147 N N . ALA A 1 275 ? 43.530 -3.573 -71.095 1.00 49.34 275 ALA A N 1
ATOM 2148 C CA . ALA A 1 275 ? 43.328 -2.499 -70.116 1.00 49.34 275 ALA A CA 1
ATOM 2149 C C . ALA A 1 275 ? 42.894 -1.133 -70.702 1.00 49.34 275 ALA A C 1
ATOM 2151 O O . ALA A 1 275 ? 43.559 -0.118 -70.479 1.00 49.34 275 ALA A O 1
ATOM 2152 N N . ALA A 1 276 ? 41.734 -1.058 -71.365 1.00 46.12 276 ALA A N 1
ATOM 2153 C CA . ALA A 1 276 ? 41.066 0.231 -71.633 1.00 46.12 276 ALA A CA 1
ATOM 2154 C C . ALA A 1 276 ? 39.523 0.177 -71.660 1.00 46.12 276 ALA A C 1
ATOM 2156 O O . ALA A 1 276 ? 38.891 1.184 -71.348 1.00 46.12 276 ALA A O 1
ATOM 2157 N N . GLY A 1 277 ? 38.906 -0.977 -71.949 1.00 49.72 277 GLY A N 1
ATOM 2158 C CA . GLY A 1 277 ? 37.439 -1.128 -71.980 1.00 49.72 277 GLY A CA 1
ATOM 2159 C C . GLY A 1 277 ? 36.784 -1.365 -70.610 1.00 49.72 277 GLY A C 1
ATOM 2160 O O . GLY A 1 277 ? 35.727 -0.803 -70.320 1.00 49.72 277 GLY A O 1
ATOM 2161 N N . ASP A 1 278 ? 37.439 -2.118 -69.722 1.00 53.09 278 ASP A N 1
ATOM 2162 C CA . ASP A 1 278 ? 36.791 -2.660 -68.512 1.00 53.09 278 ASP A CA 1
ATOM 2163 C C . ASP A 1 278 ? 36.649 -1.662 -67.354 1.00 53.09 278 ASP A C 1
ATOM 2165 O O . ASP A 1 278 ? 35.779 -1.808 -66.493 1.00 53.09 278 ASP A O 1
ATOM 2169 N N . ARG A 1 279 ? 37.434 -0.577 -67.352 1.00 54.34 279 ARG A N 1
ATOM 2170 C CA . ARG A 1 279 ? 37.337 0.474 -66.321 1.00 54.34 279 ARG A CA 1
ATOM 2171 C C . ARG A 1 279 ? 36.032 1.270 -66.415 1.00 54.34 279 ARG A C 1
ATOM 2173 O O . ARG A 1 279 ? 35.489 1.668 -65.387 1.00 54.34 279 ARG A O 1
ATOM 2180 N N . ALA A 1 280 ? 35.489 1.439 -67.621 1.00 52.34 280 ALA A N 1
ATOM 2181 C CA . ALA A 1 280 ? 34.196 2.090 -67.819 1.00 52.34 280 ALA A CA 1
ATOM 2182 C C . ALA A 1 280 ? 33.022 1.179 -67.414 1.00 52.34 280 ALA A C 1
ATOM 2184 O O . ALA A 1 280 ? 32.031 1.666 -66.873 1.00 52.34 280 ALA A O 1
ATOM 2185 N N . ALA A 1 281 ? 33.133 -0.137 -67.627 1.00 54.47 281 ALA A N 1
ATOM 2186 C CA . ALA A 1 281 ? 32.116 -1.106 -67.214 1.00 54.47 281 ALA A CA 1
ATOM 2187 C C . ALA A 1 281 ? 32.078 -1.293 -65.685 1.00 54.47 281 ALA A C 1
ATOM 2189 O O . ALA A 1 281 ? 31.000 -1.281 -65.092 1.00 54.47 281 ALA A O 1
ATOM 2190 N N . ALA A 1 282 ? 33.242 -1.356 -65.028 1.00 58.19 282 ALA A N 1
ATOM 2191 C CA . ALA A 1 282 ? 33.336 -1.421 -63.569 1.00 58.19 282 ALA A CA 1
ATOM 2192 C C . ALA A 1 282 ? 32.795 -0.149 -62.888 1.00 58.19 282 ALA A C 1
ATOM 2194 O O . ALA A 1 282 ? 32.070 -0.236 -61.898 1.00 58.19 282 ALA A O 1
ATOM 2195 N N . ALA A 1 283 ? 33.076 1.034 -63.450 1.00 58.88 283 ALA A N 1
ATOM 2196 C CA . ALA A 1 283 ? 32.523 2.293 -62.951 1.00 58.88 283 ALA A CA 1
ATOM 2197 C C . ALA A 1 283 ? 30.987 2.355 -63.078 1.00 58.88 283 ALA A C 1
ATOM 2199 O O . ALA A 1 283 ? 30.328 2.886 -62.185 1.00 58.88 283 ALA A O 1
ATOM 2200 N N . ARG A 1 284 ? 30.408 1.774 -64.142 1.00 60.78 284 ARG A N 1
ATOM 2201 C CA . ARG A 1 284 ? 28.946 1.672 -64.326 1.00 60.78 284 ARG A CA 1
ATOM 2202 C C . ARG A 1 284 ? 28.300 0.752 -63.296 1.00 60.78 284 ARG A C 1
ATOM 2204 O O . ARG A 1 284 ? 27.361 1.177 -62.634 1.00 60.78 284 ARG A O 1
ATOM 2211 N N . LEU A 1 285 ? 28.836 -0.457 -63.111 1.00 67.81 285 LEU A N 1
ATOM 2212 C CA . LEU A 1 285 ? 28.310 -1.412 -62.132 1.00 67.81 285 LEU A CA 1
ATOM 2213 C C . LEU A 1 285 ? 28.352 -0.829 -60.712 1.00 67.81 285 LEU A C 1
ATOM 2215 O O . LEU A 1 285 ? 27.401 -0.959 -59.947 1.00 67.81 285 LEU A O 1
ATOM 2219 N N . ALA A 1 286 ? 29.432 -0.121 -60.381 1.00 65.31 286 ALA A N 1
ATOM 2220 C CA . ALA A 1 286 ? 29.591 0.493 -59.073 1.00 65.31 286 ALA A CA 1
ATOM 2221 C C . ALA A 1 286 ? 28.680 1.726 -58.873 1.00 65.31 286 ALA A C 1
ATOM 2223 O O . ALA A 1 286 ? 28.234 1.972 -57.754 1.00 65.31 286 ALA A O 1
ATOM 2224 N N . ALA A 1 287 ? 28.372 2.487 -59.931 1.00 62.22 287 ALA A N 1
ATOM 2225 C CA . ALA A 1 287 ? 27.384 3.571 -59.877 1.00 62.22 287 ALA A CA 1
ATOM 2226 C C . ALA A 1 287 ? 25.946 3.035 -59.736 1.00 62.22 287 ALA A C 1
ATOM 2228 O O . ALA A 1 287 ? 25.137 3.605 -59.004 1.00 62.22 287 ALA A O 1
ATOM 2229 N N . GLU A 1 288 ? 25.635 1.914 -60.385 1.00 70.06 288 GLU A N 1
ATOM 2230 C CA . GLU A 1 288 ? 24.333 1.251 -60.278 1.00 70.06 288 GLU A CA 1
ATOM 2231 C C . GLU A 1 288 ? 24.124 0.627 -58.890 1.00 70.06 288 GLU A C 1
ATOM 2233 O O . GLU A 1 288 ? 23.070 0.813 -58.282 1.00 70.06 288 GLU A O 1
ATOM 2238 N N . GLN A 1 289 ? 25.161 0.008 -58.316 1.00 71.50 289 GLN A N 1
ATOM 2239 C CA . GLN A 1 289 ? 25.156 -0.455 -56.923 1.00 71.50 289 GLN A CA 1
ATOM 2240 C C . GLN A 1 289 ? 24.965 0.693 -55.921 1.00 71.50 289 GLN A C 1
ATOM 2242 O O . GLN A 1 289 ? 24.210 0.539 -54.961 1.00 71.50 289 GLN A O 1
ATOM 2247 N N . ALA A 1 290 ? 25.579 1.859 -56.154 1.00 65.94 290 ALA A N 1
ATOM 2248 C CA . ALA A 1 290 ? 25.363 3.043 -55.319 1.00 65.94 290 ALA A CA 1
ATOM 2249 C C . ALA A 1 290 ? 23.912 3.555 -55.404 1.00 65.94 290 ALA A C 1
ATOM 2251 O O . ALA A 1 290 ? 23.334 3.941 -54.386 1.00 65.94 290 ALA A O 1
ATOM 2252 N N . ARG A 1 291 ? 23.285 3.498 -56.590 1.00 70.31 291 ARG A N 1
ATOM 2253 C CA . ARG A 1 291 ? 21.867 3.858 -56.767 1.00 70.31 291 ARG A CA 1
ATOM 2254 C C . ARG A 1 291 ? 20.939 2.898 -56.019 1.00 70.31 291 ARG A C 1
ATOM 2256 O O . ARG A 1 291 ? 20.061 3.358 -55.294 1.00 70.31 291 ARG A O 1
ATOM 2263 N N . ILE A 1 292 ? 21.171 1.589 -56.142 1.00 71.50 292 ILE A N 1
ATOM 2264 C CA . ILE A 1 292 ? 20.410 0.553 -55.421 1.00 71.50 292 ILE A CA 1
ATOM 2265 C C . ILE A 1 292 ? 20.575 0.724 -53.903 1.00 71.50 292 ILE A C 1
ATOM 2267 O O . ILE A 1 292 ? 19.594 0.671 -53.163 1.00 71.50 292 ILE A O 1
ATOM 2271 N N . GLY A 1 293 ? 21.796 0.994 -53.430 1.00 70.81 293 GLY A N 1
ATOM 2272 C CA . GLY A 1 293 ? 22.065 1.269 -52.016 1.00 70.81 293 GLY A CA 1
ATOM 2273 C C . GLY A 1 293 ? 21.323 2.504 -51.493 1.00 70.81 293 GLY A C 1
ATOM 2274 O O . GLY A 1 293 ? 20.815 2.490 -50.372 1.00 70.81 293 GLY A O 1
ATOM 2275 N N . MET A 1 294 ? 21.195 3.550 -52.313 1.00 70.25 294 MET A N 1
ATOM 2276 C CA . MET A 1 294 ? 20.445 4.756 -51.962 1.00 70.25 294 MET A CA 1
ATOM 2277 C C . MET A 1 294 ? 18.931 4.514 -51.909 1.00 70.25 294 MET A C 1
ATOM 2279 O O . MET A 1 294 ? 18.281 4.951 -50.960 1.00 70.25 294 MET A O 1
ATOM 2283 N N . GLU A 1 295 ? 18.366 3.801 -52.886 1.00 71.94 295 GLU A N 1
ATOM 2284 C CA . GLU A 1 295 ? 16.947 3.416 -52.871 1.00 71.94 295 GLU A CA 1
ATOM 2285 C C . GLU A 1 295 ? 16.625 2.556 -51.640 1.00 71.94 295 GLU A C 1
ATOM 2287 O O . GLU A 1 295 ? 15.650 2.827 -50.935 1.00 71.94 295 GLU A O 1
ATOM 2292 N N . ALA A 1 296 ? 17.497 1.601 -51.302 1.00 71.62 296 ALA A N 1
ATOM 2293 C CA . ALA A 1 296 ? 17.367 0.793 -50.093 1.00 71.62 296 ALA A CA 1
ATOM 2294 C C . ALA A 1 296 ? 17.444 1.638 -48.806 1.00 71.62 296 ALA A C 1
ATOM 2296 O O . ALA A 1 296 ? 16.666 1.418 -47.876 1.00 71.62 296 ALA A O 1
ATOM 2297 N N . ALA A 1 297 ? 18.334 2.636 -48.745 1.00 69.62 297 ALA A N 1
ATOM 2298 C CA . ALA A 1 297 ? 18.447 3.540 -47.598 1.00 69.62 297 ALA A CA 1
ATOM 2299 C C . ALA A 1 297 ? 17.205 4.434 -47.427 1.00 69.62 297 ALA A C 1
ATOM 2301 O O . ALA A 1 297 ? 16.725 4.614 -46.305 1.00 69.62 297 ALA A O 1
ATOM 2302 N N . LEU A 1 298 ? 16.643 4.946 -48.527 1.00 72.12 298 LEU A N 1
ATOM 2303 C CA . LEU A 1 298 ? 15.395 5.718 -48.524 1.00 72.12 298 LEU A CA 1
ATOM 2304 C C . LEU A 1 298 ? 14.198 4.859 -48.104 1.00 72.12 298 LEU A C 1
ATOM 2306 O O . LEU A 1 298 ? 13.365 5.293 -47.306 1.00 72.12 298 LEU A O 1
ATOM 2310 N N . GLN A 1 299 ? 14.126 3.619 -48.587 1.00 75.25 299 GLN A N 1
ATOM 2311 C CA . GLN A 1 299 ? 13.079 2.679 -48.199 1.00 75.25 299 GLN A CA 1
ATOM 2312 C C . GLN A 1 299 ? 13.193 2.286 -46.719 1.00 75.25 299 GLN A C 1
ATOM 2314 O O . GLN A 1 299 ? 12.187 2.258 -46.012 1.00 75.25 299 GLN A O 1
ATOM 2319 N N . ALA A 1 300 ? 14.411 2.094 -46.207 1.00 72.44 300 ALA A N 1
ATOM 2320 C CA . ALA A 1 300 ? 14.648 1.881 -44.781 1.00 72.44 300 ALA A CA 1
ATOM 2321 C C . ALA A 1 300 ? 14.245 3.099 -43.929 1.00 72.44 300 ALA A C 1
ATOM 2323 O O . ALA A 1 300 ? 13.716 2.925 -42.833 1.00 72.44 300 ALA A O 1
ATOM 2324 N N . ALA A 1 301 ? 14.457 4.326 -44.416 1.00 69.00 301 ALA A N 1
ATOM 2325 C CA . ALA A 1 301 ? 14.010 5.539 -43.731 1.00 69.00 301 ALA A CA 1
ATOM 2326 C C . ALA A 1 301 ? 12.475 5.633 -43.663 1.00 69.00 301 ALA A C 1
ATOM 2328 O O . ALA A 1 301 ? 11.942 5.970 -42.606 1.00 69.00 301 ALA A O 1
ATOM 2329 N N . ARG A 1 302 ? 11.762 5.261 -44.738 1.00 75.19 302 ARG A N 1
ATOM 2330 C CA . ARG A 1 302 ? 10.287 5.184 -44.750 1.00 75.19 302 ARG A CA 1
ATOM 2331 C C . ARG A 1 302 ? 9.753 4.167 -43.745 1.00 75.19 302 ARG A C 1
ATOM 2333 O O . ARG A 1 302 ? 8.921 4.523 -42.920 1.00 75.19 302 ARG A O 1
ATOM 2340 N N . LEU A 1 303 ? 10.299 2.949 -43.741 1.00 74.88 303 LEU A N 1
ATOM 2341 C CA . LEU A 1 303 ? 9.904 1.900 -42.791 1.00 74.88 303 LEU A CA 1
ATOM 2342 C C . LEU A 1 303 ? 10.144 2.309 -41.328 1.00 74.88 303 LEU A C 1
ATOM 2344 O O . LEU A 1 303 ? 9.386 1.916 -40.443 1.00 74.88 303 LEU A O 1
ATOM 2348 N N . ARG A 1 304 ? 11.187 3.108 -41.059 1.00 75.12 304 ARG A N 1
ATOM 2349 C CA . ARG A 1 304 ? 11.424 3.688 -39.727 1.00 75.12 304 ARG A CA 1
ATOM 2350 C C . ARG A 1 304 ? 10.405 4.773 -39.380 1.00 75.12 304 ARG A C 1
ATOM 2352 O O . ARG A 1 304 ? 9.965 4.801 -38.240 1.00 75.12 304 ARG A O 1
ATOM 2359 N N . GLY A 1 305 ? 10.007 5.616 -40.334 1.00 72.00 305 GLY A N 1
ATOM 2360 C CA . GLY A 1 305 ? 8.908 6.571 -40.147 1.00 72.00 305 GLY A CA 1
ATOM 2361 C C . GLY A 1 305 ? 7.603 5.867 -39.767 1.00 72.00 305 GLY A C 1
ATOM 2362 O O . GLY A 1 305 ? 7.024 6.168 -38.732 1.00 72.00 305 GLY A O 1
ATOM 2363 N N . GLU A 1 306 ? 7.232 4.822 -40.508 1.00 79.31 306 GLU A N 1
ATOM 2364 C CA . GLU A 1 306 ? 6.055 3.991 -40.208 1.00 79.31 306 GLU A CA 1
ATOM 2365 C C . GLU A 1 306 ? 6.157 3.252 -38.861 1.00 79.31 306 GLU A C 1
ATOM 2367 O O . GLU A 1 306 ? 5.144 2.902 -38.253 1.00 79.31 306 GLU A O 1
ATOM 2372 N N . ALA A 1 307 ? 7.370 2.943 -38.393 1.00 76.69 307 ALA A N 1
ATOM 2373 C CA . ALA A 1 307 ? 7.579 2.378 -37.062 1.00 76.69 307 ALA A CA 1
ATOM 2374 C C . ALA A 1 307 ? 7.329 3.425 -35.965 1.00 76.69 307 ALA A C 1
ATOM 2376 O O . ALA A 1 307 ? 6.630 3.120 -35.004 1.00 76.69 307 ALA A O 1
ATOM 2377 N N . VAL A 1 308 ? 7.819 4.656 -36.146 1.00 75.25 308 VAL A N 1
ATOM 2378 C CA . VAL A 1 308 ? 7.561 5.780 -35.228 1.00 75.25 308 VAL A CA 1
ATOM 2379 C C . VAL A 1 308 ? 6.069 6.122 -35.185 1.00 75.25 308 VAL A C 1
ATOM 2381 O O . VAL A 1 308 ? 5.521 6.315 -34.105 1.00 75.25 308 VAL A O 1
ATOM 2384 N N . ASP A 1 309 ? 5.380 6.117 -36.328 1.00 73.88 309 ASP A N 1
ATOM 2385 C CA . ASP A 1 309 ? 3.930 6.349 -36.380 1.00 73.88 309 ASP A CA 1
ATOM 2386 C C . ASP A 1 309 ? 3.144 5.259 -35.633 1.00 73.88 309 ASP A C 1
ATOM 2388 O O . ASP A 1 309 ? 2.169 5.549 -34.937 1.00 73.88 309 ASP A O 1
ATOM 2392 N N . ARG A 1 310 ? 3.588 3.996 -35.718 1.00 79.31 310 ARG A N 1
ATOM 2393 C CA . ARG A 1 310 ? 3.016 2.894 -34.929 1.00 79.31 310 ARG A CA 1
ATOM 2394 C C . ARG A 1 310 ? 3.283 3.049 -33.434 1.00 79.31 310 ARG A C 1
ATOM 2396 O O . ARG A 1 310 ? 2.389 2.757 -32.644 1.00 79.31 310 ARG A O 1
ATOM 2403 N N . GLU A 1 311 ? 4.470 3.507 -33.043 1.00 75.00 311 GLU A N 1
ATOM 2404 C CA . GLU A 1 311 ? 4.787 3.801 -31.639 1.00 75.00 311 GLU A CA 1
ATOM 2405 C C . GLU A 1 311 ? 3.928 4.946 -31.088 1.00 75.00 311 GLU A C 1
ATOM 2407 O O . GLU A 1 311 ? 3.405 4.823 -29.983 1.00 75.00 311 GLU A O 1
ATOM 2412 N N . LEU A 1 312 ? 3.705 6.010 -31.869 1.00 73.19 312 LEU A N 1
ATOM 2413 C CA . LEU A 1 312 ? 2.799 7.108 -31.509 1.00 73.19 312 LEU A CA 1
ATOM 2414 C C . LEU A 1 312 ? 1.348 6.632 -31.369 1.00 73.19 312 LEU A C 1
ATOM 2416 O O . LEU A 1 312 ? 0.662 6.996 -30.418 1.00 73.19 312 LEU A O 1
ATOM 2420 N N . ALA A 1 313 ? 0.871 5.787 -32.287 1.00 79.31 313 ALA A N 1
ATOM 2421 C CA . ALA A 1 313 ? -0.470 5.214 -32.193 1.00 79.31 313 ALA A CA 1
ATOM 2422 C C . ALA A 1 313 ? -0.627 4.312 -30.954 1.00 79.31 313 ALA A C 1
ATOM 2424 O O . ALA A 1 313 ? -1.666 4.351 -30.295 1.00 79.31 313 ALA A O 1
ATOM 2425 N N . ALA A 1 314 ? 0.405 3.532 -30.613 1.00 77.62 314 ALA A N 1
ATOM 2426 C CA . ALA A 1 314 ? 0.417 2.706 -29.410 1.00 77.62 314 ALA A CA 1
ATOM 2427 C C . ALA A 1 314 ? 0.417 3.558 -28.132 1.00 77.62 314 ALA A C 1
ATOM 2429 O O . ALA A 1 314 ? -0.385 3.309 -27.239 1.00 77.62 314 ALA A O 1
ATOM 2430 N N . ALA A 1 315 ? 1.244 4.604 -28.066 1.00 72.12 315 ALA A N 1
ATOM 2431 C CA . ALA A 1 315 ? 1.290 5.513 -26.923 1.00 72.12 315 ALA A CA 1
ATOM 2432 C C . ALA A 1 315 ? -0.019 6.310 -26.744 1.00 72.12 315 ALA A C 1
ATOM 2434 O O . ALA A 1 315 ? -0.462 6.520 -25.613 1.00 72.12 315 ALA A O 1
ATOM 2435 N N . ALA A 1 316 ? -0.696 6.674 -27.838 1.00 77.56 316 ALA A N 1
ATOM 2436 C CA . ALA A 1 316 ? -2.041 7.245 -27.787 1.00 77.56 316 ALA A CA 1
ATOM 2437 C C . ALA A 1 316 ? -3.081 6.252 -27.229 1.00 77.56 316 ALA A C 1
ATOM 2439 O O . ALA A 1 316 ? -3.955 6.658 -26.462 1.00 77.56 316 ALA A O 1
ATOM 2440 N N . GLY A 1 317 ? -2.967 4.964 -27.578 1.00 83.19 317 GLY A N 1
ATOM 2441 C CA . GLY A 1 317 ? -3.765 3.882 -26.992 1.00 83.19 317 GLY A CA 1
ATOM 2442 C C . GLY A 1 317 ? -3.521 3.731 -25.489 1.00 83.19 317 GLY A C 1
ATOM 2443 O O . GLY A 1 317 ? -4.464 3.845 -24.710 1.00 83.19 317 GLY A O 1
ATOM 2444 N N . ASP A 1 318 ? -2.253 3.608 -25.080 1.00 74.06 318 ASP A N 1
ATOM 2445 C CA . ASP A 1 318 ? -1.840 3.525 -23.669 1.00 74.06 318 ASP A CA 1
ATOM 2446 C C . ASP A 1 318 ? -2.390 4.709 -22.850 1.00 74.06 318 ASP A C 1
ATOM 2448 O O . ASP A 1 318 ? -2.839 4.555 -21.712 1.00 74.06 318 ASP A O 1
ATOM 2452 N N . ARG A 1 319 ? -2.370 5.916 -23.429 1.00 75.75 319 ARG A N 1
ATOM 2453 C CA . ARG A 1 319 ? -2.912 7.119 -22.793 1.00 75.75 319 ARG A CA 1
ATOM 2454 C C . ARG A 1 319 ? -4.432 7.063 -22.646 1.00 75.75 319 ARG A C 1
ATOM 2456 O O . ARG A 1 319 ? -4.936 7.452 -21.595 1.00 75.75 319 ARG A O 1
ATOM 2463 N N . ALA A 1 320 ? -5.152 6.615 -23.673 1.00 83.62 320 ALA A N 1
ATOM 2464 C CA . ALA A 1 320 ? -6.607 6.491 -23.621 1.00 83.62 320 ALA A CA 1
ATOM 2465 C C . ALA A 1 320 ? -7.045 5.476 -22.552 1.00 83.62 320 ALA A C 1
ATOM 2467 O O . ALA A 1 320 ? -7.957 5.766 -21.776 1.00 83.62 320 ALA A O 1
ATOM 2468 N N . ASP A 1 321 ? -6.348 4.342 -22.457 1.00 79.50 321 ASP A N 1
ATOM 2469 C CA . ASP A 1 321 ? -6.592 3.322 -21.434 1.00 79.50 321 ASP A CA 1
ATOM 2470 C C . ASP A 1 321 ? -6.324 3.876 -20.026 1.00 79.50 321 ASP A C 1
ATOM 2472 O O . ASP A 1 321 ? -7.168 3.769 -19.134 1.00 79.50 321 ASP A O 1
ATOM 2476 N N . ALA A 1 322 ? -5.203 4.580 -19.834 1.00 76.19 322 ALA A N 1
ATOM 2477 C CA . ALA A 1 322 ? -4.881 5.201 -18.551 1.00 76.19 322 ALA A CA 1
ATOM 2478 C C . ALA A 1 322 ? -5.872 6.320 -18.160 1.00 76.19 322 ALA A C 1
ATOM 2480 O O . ALA A 1 322 ? -6.203 6.485 -16.983 1.00 76.19 322 ALA A O 1
ATOM 2481 N N . GLU A 1 323 ? -6.388 7.090 -19.124 1.00 80.81 323 GLU A N 1
ATOM 2482 C CA . GLU A 1 323 ? -7.436 8.090 -18.884 1.00 80.81 323 GLU A CA 1
ATOM 2483 C C . GLU A 1 323 ? -8.781 7.440 -18.506 1.00 80.81 323 GLU A C 1
ATOM 2485 O O . GLU A 1 323 ? -9.478 7.957 -17.622 1.00 80.81 323 GLU A O 1
ATOM 2490 N N . ALA A 1 324 ? -9.126 6.296 -19.109 1.00 84.81 324 ALA A N 1
ATOM 2491 C CA . ALA A 1 324 ? -10.307 5.512 -18.749 1.00 84.81 324 ALA A CA 1
ATOM 2492 C C . ALA A 1 324 ? -10.198 4.938 -17.325 1.00 84.81 324 ALA A C 1
ATOM 2494 O O . ALA A 1 324 ? -11.129 5.094 -16.528 1.00 84.81 324 ALA A O 1
ATOM 2495 N N . ASP A 1 325 ? -9.042 4.377 -16.965 1.00 76.12 325 ASP A N 1
ATOM 2496 C CA . ASP A 1 325 ? -8.762 3.881 -15.612 1.00 76.12 325 ASP A CA 1
ATOM 2497 C C . ASP A 1 325 ? -8.831 5.001 -14.568 1.00 76.12 325 ASP A C 1
ATOM 2499 O O . ASP A 1 325 ? -9.429 4.836 -13.499 1.00 76.12 325 ASP A O 1
ATOM 2503 N N . ARG A 1 326 ? -8.293 6.185 -14.894 1.00 85.62 326 ARG A N 1
ATOM 2504 C CA . ARG A 1 326 ? -8.394 7.381 -14.045 1.00 85.62 326 ARG A CA 1
ATOM 2505 C C . ARG A 1 326 ? -9.853 7.761 -13.789 1.00 85.62 326 ARG A C 1
ATOM 2507 O O . ARG A 1 326 ? -10.220 8.070 -12.654 1.00 85.62 326 ARG A O 1
ATOM 2514 N N . ALA A 1 327 ? -10.685 7.752 -14.832 1.00 84.00 327 ALA A N 1
ATOM 2515 C CA . ALA A 1 327 ? -12.105 8.077 -14.721 1.00 84.00 327 ALA A CA 1
ATOM 2516 C C . ALA A 1 327 ? -12.863 7.044 -13.870 1.00 84.00 327 ALA A C 1
ATOM 2518 O O . ALA A 1 327 ? -13.666 7.430 -13.016 1.00 84.00 327 ALA A O 1
ATOM 2519 N N . LEU A 1 328 ? -12.566 5.752 -14.045 1.00 84.81 328 LEU A N 1
ATOM 2520 C CA . LEU A 1 328 ? -13.157 4.672 -13.257 1.00 84.81 328 LEU A CA 1
ATOM 2521 C C . LEU A 1 328 ? -12.778 4.782 -11.772 1.00 84.81 328 LEU A C 1
ATOM 2523 O O . LEU A 1 328 ? -13.658 4.751 -10.912 1.00 84.81 328 LEU A O 1
ATOM 2527 N N . ALA A 1 329 ? -11.493 4.985 -11.468 1.00 77.69 329 ALA A N 1
ATOM 2528 C CA . ALA A 1 329 ? -11.006 5.147 -10.098 1.00 77.69 329 ALA A CA 1
ATOM 2529 C C . ALA A 1 329 ? -11.604 6.390 -9.413 1.00 77.69 329 ALA A C 1
ATOM 2531 O O . ALA A 1 329 ? -11.976 6.345 -8.237 1.00 77.69 329 ALA A O 1
ATOM 2532 N N . ALA A 1 330 ? -11.755 7.497 -10.149 1.00 78.81 330 ALA A N 1
ATOM 2533 C CA . ALA A 1 330 ? -12.399 8.705 -9.639 1.00 78.81 330 ALA A CA 1
ATOM 2534 C C . ALA A 1 330 ? -13.891 8.483 -9.330 1.00 78.81 330 ALA A C 1
ATOM 2536 O O . ALA A 1 330 ? -14.372 8.916 -8.279 1.00 78.81 330 ALA A O 1
ATOM 2537 N N . ALA A 1 331 ? -14.615 7.781 -10.209 1.00 86.19 331 ALA A N 1
ATOM 2538 C CA . ALA A 1 331 ? -16.018 7.432 -9.992 1.00 86.19 331 ALA A CA 1
ATOM 2539 C C . ALA A 1 331 ? -16.198 6.494 -8.785 1.00 86.19 331 ALA A C 1
ATOM 2541 O O . ALA A 1 331 ? -17.096 6.707 -7.968 1.00 86.19 331 ALA A O 1
ATOM 2542 N N . GLU A 1 332 ? -15.318 5.502 -8.627 1.00 85.19 332 GLU A N 1
ATOM 2543 C CA . GLU A 1 332 ? -15.318 4.592 -7.478 1.00 85.19 332 GLU A CA 1
ATOM 2544 C C . GLU A 1 332 ? -15.071 5.346 -6.165 1.00 85.19 332 GLU A C 1
ATOM 2546 O O . GLU A 1 332 ? -15.814 5.169 -5.198 1.00 85.19 332 GLU A O 1
ATOM 2551 N N . ARG A 1 333 ? -14.097 6.265 -6.144 1.00 79.88 333 ARG A N 1
ATOM 2552 C CA . ARG A 1 333 ? -13.831 7.110 -4.974 1.00 79.88 333 ARG A CA 1
ATOM 2553 C C . ARG A 1 333 ? -15.039 7.975 -4.609 1.00 79.88 333 ARG A C 1
ATOM 2555 O O . ARG A 1 333 ? -15.408 8.029 -3.439 1.00 79.88 333 ARG A O 1
ATOM 2562 N N . ALA A 1 334 ? -15.686 8.601 -5.593 1.00 84.38 334 ALA A N 1
ATOM 2563 C CA . ALA A 1 334 ? -16.889 9.399 -5.362 1.00 84.38 334 ALA A CA 1
ATOM 2564 C C . ALA A 1 334 ? -18.046 8.555 -4.791 1.00 84.38 334 ALA A C 1
ATOM 2566 O O . ALA A 1 334 ? -18.739 8.996 -3.871 1.00 84.38 334 ALA A O 1
ATOM 2567 N N . ALA A 1 335 ? -18.226 7.324 -5.283 1.00 87.69 335 ALA A N 1
ATOM 2568 C CA . ALA A 1 335 ? -19.226 6.397 -4.761 1.00 87.69 335 ALA A CA 1
ATOM 2569 C C . ALA A 1 335 ? -18.936 5.990 -3.304 1.00 87.69 335 ALA A C 1
ATOM 2571 O O . ALA A 1 335 ? -19.850 6.001 -2.477 1.00 87.69 335 ALA A O 1
ATOM 2572 N N . ILE A 1 336 ? -17.671 5.706 -2.970 1.00 81.62 336 ILE A N 1
ATOM 2573 C CA . ILE A 1 336 ? -17.236 5.381 -1.601 1.00 81.62 336 ILE A CA 1
ATOM 2574 C C . ILE A 1 336 ? -17.484 6.558 -0.650 1.00 81.62 336 ILE A C 1
ATOM 2576 O O . ILE A 1 336 ? -17.996 6.358 0.453 1.00 81.62 336 ILE A O 1
ATOM 2580 N N . THR A 1 337 ? -17.163 7.788 -1.064 1.00 83.56 337 THR A N 1
ATOM 2581 C CA . THR A 1 337 ? -17.431 8.991 -0.261 1.00 83.56 337 THR A CA 1
ATOM 2582 C C . THR A 1 337 ? -18.926 9.151 0.007 1.00 83.56 337 THR A C 1
ATOM 2584 O O . THR A 1 337 ? -19.321 9.306 1.162 1.00 83.56 337 THR A O 1
ATOM 2587 N N . ALA A 1 338 ? -19.766 9.014 -1.022 1.00 88.75 338 ALA A N 1
ATOM 2588 C CA . ALA A 1 338 ? -21.216 9.092 -0.863 1.00 88.75 338 ALA A CA 1
ATOM 2589 C C . ALA A 1 338 ? -21.773 7.979 0.050 1.00 88.75 338 ALA A C 1
ATOM 2591 O O . ALA A 1 338 ? -22.724 8.205 0.800 1.00 88.75 338 ALA A O 1
ATOM 2592 N N . GLU A 1 339 ? -21.199 6.773 0.015 1.00 88.62 339 GLU A N 1
ATOM 2593 C CA . GLU A 1 339 ? -21.588 5.678 0.909 1.00 88.62 339 GLU A CA 1
ATOM 2594 C C . GLU A 1 339 ? -21.192 5.952 2.368 1.00 88.62 339 GLU A C 1
ATOM 2596 O O . GLU A 1 339 ? -22.011 5.744 3.268 1.00 88.62 339 GLU A O 1
ATOM 2601 N N . ARG A 1 340 ? -19.989 6.489 2.616 1.00 81.06 340 ARG A N 1
ATOM 2602 C CA . ARG A 1 340 ? -19.565 6.912 3.961 1.00 81.06 340 ARG A CA 1
ATOM 2603 C C . ARG A 1 340 ? -20.470 7.991 4.534 1.00 81.06 340 ARG A C 1
ATOM 2605 O O . ARG A 1 340 ? -20.933 7.848 5.659 1.00 81.06 340 ARG A O 1
ATOM 2612 N N . GLU A 1 341 ? -20.794 9.014 3.750 1.00 88.56 341 GLU A N 1
ATOM 2613 C CA . GLU A 1 341 ? -21.699 10.082 4.186 1.00 88.56 341 GLU A CA 1
ATOM 2614 C C . GLU A 1 341 ? -23.084 9.539 4.565 1.00 88.56 341 GLU A C 1
ATOM 2616 O O . GLU A 1 341 ? -23.658 9.938 5.582 1.00 88.56 341 GLU A O 1
ATOM 2621 N N . ARG A 1 342 ? -23.611 8.572 3.798 1.00 89.88 342 ARG A N 1
ATOM 2622 C CA . ARG A 1 342 ? -24.868 7.885 4.140 1.00 89.88 342 ARG A CA 1
ATOM 2623 C C . ARG A 1 342 ? -24.746 7.077 5.431 1.00 89.88 342 ARG A C 1
ATOM 2625 O O . ARG A 1 342 ? -25.662 7.129 6.252 1.00 89.88 342 ARG A O 1
ATOM 2632 N N . ASN A 1 343 ? -23.653 6.341 5.622 1.00 82.75 343 ASN A N 1
ATOM 2633 C CA . ASN A 1 343 ? -23.426 5.548 6.834 1.00 82.75 343 ASN A CA 1
ATOM 2634 C C . ASN A 1 343 ? -23.274 6.440 8.073 1.00 82.75 343 ASN A C 1
ATOM 2636 O O . ASN A 1 343 ? -23.882 6.150 9.105 1.00 82.75 343 ASN A O 1
ATOM 2640 N N . ASP A 1 344 ? -22.555 7.555 7.961 1.00 84.38 344 ASP A N 1
ATOM 2641 C CA . ASP A 1 344 ? -22.394 8.540 9.032 1.00 84.38 344 ASP A CA 1
ATOM 2642 C C . ASP A 1 344 ? -23.719 9.218 9.381 1.00 84.38 344 ASP A C 1
ATOM 2644 O O . ASP A 1 344 ? -24.056 9.364 10.560 1.00 84.38 344 ASP A O 1
ATOM 2648 N N . ALA A 1 345 ? -24.518 9.583 8.374 1.00 88.06 345 ALA A N 1
ATOM 2649 C CA . ALA A 1 345 ? -25.863 10.105 8.590 1.00 88.06 345 ALA A CA 1
ATOM 2650 C C . ALA A 1 345 ? -26.749 9.078 9.320 1.00 88.06 345 ALA A C 1
ATOM 2652 O O . ALA A 1 345 ? -27.419 9.422 10.295 1.00 88.06 345 ALA A O 1
ATOM 2653 N N . GLN A 1 346 ? -26.707 7.801 8.921 1.00 88.69 346 GLN A N 1
ATOM 2654 C CA . GLN A 1 346 ? -27.434 6.730 9.613 1.00 88.69 346 GLN A CA 1
ATOM 2655 C C . GLN A 1 346 ? -26.939 6.511 11.048 1.00 88.69 346 GLN A C 1
ATOM 2657 O O . GLN A 1 346 ? -27.758 6.287 11.941 1.00 88.69 346 GLN A O 1
ATOM 2662 N N . ARG A 1 347 ? -25.623 6.574 11.288 1.00 85.62 347 ARG A N 1
ATOM 2663 C CA . ARG A 1 347 ? -25.017 6.435 12.620 1.00 85.62 347 ARG A CA 1
ATOM 2664 C C . ARG A 1 347 ? -25.509 7.549 13.545 1.00 85.62 347 ARG A C 1
ATOM 2666 O O . ARG A 1 347 ? -26.040 7.243 14.609 1.00 85.62 347 ARG A O 1
ATOM 2673 N N . LYS A 1 348 ? -25.465 8.804 13.088 1.00 90.44 348 LYS A N 1
ATOM 2674 C CA . LYS A 1 348 ? -25.973 9.972 13.829 1.00 90.44 348 LYS A CA 1
ATOM 2675 C C . LYS A 1 348 ? -27.458 9.852 14.167 1.00 90.44 348 LYS A C 1
ATOM 2677 O O . LYS A 1 348 ? -27.843 10.086 15.309 1.00 90.44 348 LYS A O 1
ATOM 2682 N N . VAL A 1 349 ? -28.291 9.439 13.206 1.00 92.25 349 VAL A N 1
ATOM 2683 C CA . VAL A 1 349 ? -29.724 9.211 13.463 1.00 92.25 349 VAL A CA 1
ATOM 2684 C C . VAL A 1 349 ? -29.918 8.119 14.519 1.00 92.25 349 VAL A C 1
ATOM 2686 O O . VAL A 1 349 ? -30.702 8.307 15.444 1.00 92.25 349 VAL A O 1
ATOM 2689 N N . ARG A 1 350 ? -29.180 7.003 14.445 1.00 91.00 350 ARG A N 1
ATOM 2690 C CA . ARG A 1 350 ? -29.282 5.906 15.427 1.00 91.00 350 ARG A CA 1
ATOM 2691 C C . ARG A 1 350 ? -28.797 6.301 16.821 1.00 91.00 350 ARG A C 1
ATOM 2693 O O . ARG A 1 350 ? -29.421 5.910 17.804 1.00 91.00 350 ARG A O 1
ATOM 2700 N N . GLU A 1 351 ? -27.716 7.066 16.918 1.00 89.69 351 GLU A N 1
ATOM 2701 C CA . GLU A 1 351 ? -27.216 7.607 18.187 1.00 89.69 351 GLU A CA 1
ATOM 2702 C C . GLU A 1 351 ? -28.245 8.544 18.825 1.00 89.69 351 GLU A C 1
ATOM 2704 O O . GLU A 1 351 ? -28.561 8.398 20.006 1.00 89.69 351 GLU A O 1
ATOM 2709 N N . ALA A 1 352 ? -28.854 9.431 18.033 1.00 91.94 352 ALA A N 1
ATOM 2710 C CA . ALA A 1 352 ? -29.923 10.302 18.506 1.00 91.94 352 ALA A CA 1
ATOM 2711 C C . ALA A 1 352 ? -31.181 9.513 18.920 1.00 91.94 352 ALA A C 1
ATOM 2713 O O . ALA A 1 352 ? -31.798 9.825 19.937 1.00 91.94 352 ALA A O 1
ATOM 2714 N N . GLN A 1 353 ? -31.541 8.451 18.188 1.00 95.38 353 GLN A N 1
ATOM 2715 C CA . GLN A 1 353 ? -32.643 7.546 18.546 1.00 95.38 353 GLN A CA 1
ATOM 2716 C C . GLN A 1 353 ? -32.390 6.834 19.880 1.00 95.38 353 GLN A C 1
ATOM 2718 O O . GLN A 1 353 ? -33.294 6.719 20.709 1.00 95.38 353 GLN A O 1
ATOM 2723 N N . LEU A 1 354 ? -31.160 6.374 20.111 1.00 93.06 354 LEU A N 1
ATOM 2724 C CA . LEU A 1 354 ? -30.758 5.761 21.376 1.00 93.06 354 LEU A CA 1
ATOM 2725 C C . LEU A 1 354 ? -30.778 6.767 22.528 1.00 93.06 354 LEU A C 1
ATOM 2727 O O . LEU A 1 354 ? -31.290 6.440 23.596 1.00 93.06 354 LEU A O 1
ATOM 2731 N N . ALA A 1 355 ? -30.282 7.985 22.308 1.00 92.06 355 ALA A N 1
ATOM 2732 C CA . ALA A 1 355 ? -30.336 9.057 23.298 1.00 92.06 355 ALA A CA 1
ATOM 2733 C C . ALA A 1 355 ? -31.786 9.416 23.664 1.00 92.06 355 ALA A C 1
ATOM 2735 O O . ALA A 1 355 ? -32.113 9.535 24.846 1.00 92.06 355 ALA A O 1
ATOM 2736 N N . LEU A 1 356 ? -32.676 9.496 22.668 1.00 96.62 356 LEU A N 1
ATOM 2737 C CA . LEU A 1 356 ? -34.102 9.731 22.883 1.00 96.62 356 LEU A CA 1
ATOM 2738 C C . LEU A 1 356 ? -34.753 8.587 23.674 1.00 96.62 356 LEU A C 1
ATOM 2740 O O . LEU A 1 356 ? -35.499 8.847 24.614 1.00 96.62 356 LEU A O 1
ATOM 2744 N N . LEU A 1 357 ? -34.449 7.325 23.346 1.00 95.31 357 LEU A N 1
ATOM 2745 C CA . LEU A 1 357 ? -34.928 6.169 24.114 1.00 95.31 357 LEU A CA 1
ATOM 2746 C C . LEU A 1 357 ? -34.418 6.178 25.557 1.00 95.31 357 LEU A C 1
ATOM 2748 O O . LEU A 1 357 ? -35.189 5.892 26.470 1.00 95.31 357 LEU A O 1
ATOM 2752 N N . ALA A 1 358 ? -33.144 6.514 25.765 1.00 93.56 358 ALA A N 1
ATOM 2753 C CA . ALA A 1 358 ? -32.552 6.614 27.093 1.00 93.56 358 ALA A CA 1
ATOM 2754 C C . ALA A 1 358 ? -33.228 7.713 27.921 1.00 93.56 358 ALA A C 1
ATOM 2756 O O . ALA A 1 358 ? -33.553 7.484 29.082 1.00 93.56 358 ALA A O 1
ATOM 2757 N N . ARG A 1 359 ? -33.525 8.872 27.317 1.00 95.56 359 ARG A N 1
ATOM 2758 C CA . ARG A 1 359 ? -34.277 9.936 27.993 1.00 95.56 359 ARG A CA 1
ATOM 2759 C C . ARG A 1 359 ? -35.721 9.531 28.268 1.00 95.56 359 ARG A C 1
ATOM 2761 O O . ARG A 1 359 ? -36.254 9.832 29.326 1.00 95.56 359 ARG A O 1
ATOM 2768 N N . ALA A 1 360 ? -36.357 8.828 27.337 1.00 94.88 360 ALA A N 1
ATOM 2769 C CA . ALA A 1 360 ? -37.723 8.343 27.502 1.00 94.88 360 ALA A CA 1
ATOM 2770 C C . ALA A 1 360 ? -37.854 7.233 28.555 1.00 94.88 360 ALA A C 1
ATOM 2772 O O . ALA A 1 360 ? -38.964 6.962 29.012 1.00 94.88 360 ALA A O 1
ATOM 2773 N N . ALA A 1 361 ? -36.737 6.597 28.923 1.00 93.00 361 ALA A N 1
ATOM 2774 C CA . ALA A 1 361 ? -36.675 5.651 30.026 1.00 93.00 361 ALA A CA 1
ATOM 2775 C C . ALA A 1 361 ? -36.815 6.332 31.404 1.00 93.00 361 ALA A C 1
ATOM 2777 O O . ALA A 1 361 ? -37.078 5.647 32.389 1.00 93.00 361 ALA A O 1
ATOM 2778 N N . ASP A 1 362 ? -36.657 7.658 31.475 1.00 92.06 362 ASP A N 1
ATOM 2779 C CA . ASP A 1 362 ? -36.895 8.462 32.670 1.00 92.06 362 ASP A CA 1
ATOM 2780 C C . ASP A 1 362 ? -38.304 9.080 32.629 1.00 92.06 362 ASP A C 1
ATOM 2782 O O . ASP A 1 362 ? -38.602 9.966 31.822 1.00 92.06 362 ASP A O 1
ATOM 2786 N N . ASP A 1 363 ? -39.186 8.633 33.526 1.00 88.06 363 ASP A N 1
ATOM 2787 C CA . ASP A 1 363 ? -40.544 9.174 33.661 1.00 88.06 363 ASP A CA 1
ATOM 2788 C C . ASP A 1 363 ? -40.543 10.677 34.000 1.00 88.06 363 ASP A C 1
ATOM 2790 O O . ASP A 1 363 ? -41.464 11.399 33.601 1.00 88.06 363 ASP A O 1
ATOM 2794 N N . GLY A 1 364 ? -39.493 11.170 34.671 1.00 87.50 364 GLY A N 1
ATOM 2795 C CA . GLY A 1 364 ? -39.301 12.585 34.989 1.00 87.50 364 GLY A CA 1
ATOM 2796 C C . GLY A 1 364 ? -39.074 13.460 33.755 1.00 87.50 364 GLY A C 1
ATOM 2797 O O . GLY A 1 364 ? -39.409 14.644 33.773 1.00 87.50 364 GLY A O 1
ATOM 2798 N N . ALA A 1 365 ? -38.603 12.880 32.646 1.00 90.25 365 ALA A N 1
ATOM 2799 C CA . ALA A 1 365 ? -38.404 13.597 31.389 1.00 90.25 365 ALA A CA 1
ATOM 2800 C C . ALA A 1 365 ? -39.717 13.897 30.643 1.00 90.25 365 ALA A C 1
ATOM 2802 O O . ALA A 1 365 ? -39.711 14.578 29.616 1.00 90.25 365 ALA A O 1
ATOM 2803 N N . GLY A 1 366 ? -40.854 13.368 31.109 1.00 92.19 366 GLY A N 1
ATOM 2804 C CA . GLY A 1 366 ? -42.169 13.678 30.552 1.00 92.19 366 GLY A CA 1
ATOM 2805 C C . GLY A 1 366 ? -42.424 13.125 29.143 1.00 92.19 366 GLY A C 1
ATOM 2806 O O . GLY A 1 366 ? -43.451 13.444 28.544 1.00 92.19 366 GLY A O 1
ATOM 2807 N N . LEU A 1 367 ? -41.554 12.272 28.606 1.00 94.00 367 LEU A N 1
ATOM 2808 C CA . LEU A 1 367 ? -41.760 11.644 27.297 1.00 94.00 367 LEU A CA 1
ATOM 2809 C C . LEU A 1 367 ? -42.834 10.547 27.321 1.00 94.00 367 LEU A C 1
ATOM 2811 O O . LEU A 1 367 ? -43.315 10.172 26.258 1.00 94.00 367 LEU A O 1
ATOM 2815 N N . ASP A 1 368 ? -43.231 10.068 28.506 1.00 93.25 368 ASP A N 1
ATOM 2816 C CA . ASP A 1 368 ? -44.270 9.049 28.727 1.00 93.25 368 ASP A CA 1
ATOM 2817 C C . ASP A 1 368 ? -44.192 7.893 27.720 1.00 93.25 368 ASP A C 1
ATOM 2819 O O . ASP A 1 368 ? -45.084 7.679 26.897 1.00 93.25 368 ASP A O 1
ATOM 2823 N N . LEU A 1 369 ? -43.076 7.162 27.768 1.00 96.25 369 LEU A N 1
ATOM 2824 C CA . LEU A 1 369 ? -42.874 5.985 26.936 1.00 96.25 369 LEU A CA 1
ATOM 2825 C C . LEU A 1 369 ? -43.929 4.915 27.269 1.00 96.25 369 LEU A C 1
ATOM 2827 O O . LEU A 1 369 ? -44.087 4.530 28.433 1.00 96.25 369 LEU A O 1
ATOM 2831 N N . ARG A 1 370 ? -44.651 4.448 26.245 1.00 95.06 370 ARG A N 1
ATOM 2832 C CA . ARG A 1 370 ? -45.716 3.434 26.341 1.00 95.06 370 ARG A CA 1
ATOM 2833 C C . ARG A 1 370 ? -45.575 2.363 25.274 1.00 95.06 370 ARG A C 1
ATOM 2835 O O . ARG A 1 370 ? -45.112 2.637 24.165 1.00 95.06 370 ARG A O 1
ATOM 2842 N N . SER A 1 371 ? -45.985 1.145 25.609 1.00 95.50 371 SER A N 1
ATOM 2843 C CA . SER A 1 371 ? -45.957 0.026 24.669 1.00 95.50 371 SER A CA 1
ATOM 2844 C C . SER A 1 371 ? -47.215 0.025 23.802 1.00 95.50 371 SER A C 1
ATOM 2846 O O . SER A 1 371 ? -48.316 0.280 24.285 1.00 95.50 371 SER A O 1
ATOM 2848 N N . THR A 1 372 ? -47.072 -0.291 22.516 1.00 93.69 372 THR A N 1
ATOM 2849 C CA . THR A 1 372 ? -48.195 -0.580 21.614 1.00 93.69 372 THR A CA 1
ATOM 2850 C C . THR A 1 372 ? -48.061 -2.009 21.055 1.00 93.69 372 THR A C 1
ATOM 2852 O O . THR A 1 372 ? -47.006 -2.643 21.195 1.00 93.69 372 THR A O 1
ATOM 2855 N N . PRO A 1 373 ? -49.116 -2.581 20.434 1.00 90.56 373 PRO A N 1
ATOM 2856 C CA . PRO A 1 373 ? -49.074 -3.962 19.943 1.00 90.56 373 PRO A CA 1
ATOM 2857 C C . PRO A 1 373 ? -47.942 -4.242 18.944 1.00 90.56 373 PRO A C 1
ATOM 2859 O O . PRO A 1 373 ? -47.398 -5.348 18.927 1.00 90.56 373 PRO A O 1
ATOM 2862 N N . SER A 1 374 ? -47.551 -3.244 18.150 1.00 89.69 374 SER A N 1
ATOM 2863 C CA . SER A 1 374 ? -46.522 -3.363 17.111 1.00 89.69 374 SER A CA 1
ATOM 2864 C C . SER A 1 374 ? -45.289 -2.479 17.337 1.00 89.69 374 SER A C 1
ATOM 2866 O O . SER A 1 374 ? -44.236 -2.780 16.779 1.00 89.69 374 SER A O 1
ATOM 2868 N N . ALA A 1 375 ? -45.365 -1.441 18.174 1.00 93.44 375 ALA A N 1
ATOM 2869 C CA . ALA A 1 375 ? -44.297 -0.460 18.375 1.00 93.44 375 ALA A CA 1
ATOM 2870 C C . ALA A 1 375 ? -44.308 0.100 19.812 1.00 93.44 375 ALA A C 1
ATOM 2872 O O . ALA A 1 375 ? -44.877 -0.499 20.721 1.00 93.44 375 ALA A O 1
ATOM 2873 N N . PHE A 1 376 ? -43.666 1.241 20.030 1.00 95.44 376 PHE A N 1
ATOM 2874 C CA . PHE A 1 376 ? -43.822 2.052 21.234 1.00 95.44 376 PHE A CA 1
ATOM 2875 C C . PHE A 1 376 ? -44.281 3.456 20.830 1.00 95.44 376 PHE A C 1
ATOM 2877 O O . PHE A 1 376 ? -44.150 3.851 19.671 1.00 95.44 376 PHE A O 1
ATOM 2884 N N . SER A 1 377 ? -44.820 4.209 21.779 1.00 96.25 377 SER A N 1
ATOM 2885 C CA . SER A 1 377 ? -45.186 5.610 21.582 1.00 96.25 377 SER A CA 1
ATOM 2886 C C . SER A 1 377 ? -44.586 6.478 22.676 1.00 96.25 377 SER A C 1
ATOM 2888 O O . SER A 1 377 ? -44.500 6.048 23.825 1.00 96.25 377 SER A O 1
ATOM 2890 N N . MET A 1 378 ? -44.222 7.704 22.319 1.00 96.50 378 MET A N 1
ATOM 2891 C CA . MET A 1 378 ? -43.782 8.749 23.242 1.00 96.50 378 MET A CA 1
ATOM 2892 C C . MET A 1 378 ? -44.605 10.017 22.994 1.00 96.50 378 MET A C 1
ATOM 2894 O O . MET A 1 378 ? -45.049 10.283 21.873 1.00 96.50 378 MET A O 1
ATOM 2898 N N . ARG A 1 379 ? -44.794 10.828 24.032 1.00 96.00 379 ARG A N 1
ATOM 2899 C CA . ARG A 1 379 ? -45.473 12.119 23.959 1.00 96.00 379 ARG A CA 1
ATOM 2900 C C . ARG A 1 379 ? -44.601 13.131 23.216 1.00 96.00 379 ARG A C 1
ATOM 2902 O O . ARG A 1 379 ? -43.621 13.640 23.755 1.00 96.00 379 ARG A O 1
ATOM 2909 N N . LYS A 1 380 ? -44.995 13.450 21.980 1.00 95.75 380 LYS A N 1
ATOM 2910 C CA . LYS A 1 380 ? -44.256 14.358 21.088 1.00 95.75 380 LYS A CA 1
ATOM 2911 C C . LYS A 1 380 ? -44.110 15.779 21.632 1.00 95.75 380 LYS A C 1
ATOM 2913 O O . LYS A 1 380 ? -43.184 16.474 21.228 1.00 95.75 380 LYS A O 1
ATOM 2918 N N . ASP A 1 381 ? -45.003 16.232 22.505 1.00 95.00 381 ASP A N 1
ATOM 2919 C CA . ASP A 1 381 ? -44.981 17.604 23.043 1.00 95.00 381 ASP A CA 1
ATOM 2920 C C . ASP A 1 381 ? -43.871 17.828 24.073 1.00 95.00 381 ASP A C 1
ATOM 2922 O O . ASP A 1 381 ? -43.483 18.961 24.324 1.00 95.00 381 ASP A O 1
ATOM 2926 N N . ALA A 1 382 ? -43.333 16.742 24.636 1.00 93.81 382 ALA A N 1
ATOM 2927 C CA . ALA A 1 382 ? -42.175 16.771 25.522 1.00 93.81 382 ALA A CA 1
ATOM 2928 C C . ALA A 1 382 ? -40.851 16.504 24.777 1.00 93.81 382 ALA A C 1
ATOM 2930 O O . ALA A 1 382 ? -39.807 16.394 25.416 1.00 93.81 382 ALA A O 1
ATOM 2931 N N . MET A 1 383 ? -40.882 16.353 23.446 1.00 97.12 383 MET A N 1
ATOM 2932 C CA . MET A 1 383 ? -39.683 16.199 22.618 1.00 97.12 383 MET A CA 1
ATOM 2933 C C . MET A 1 383 ? -39.128 17.562 22.222 1.00 97.12 383 MET A C 1
ATOM 2935 O O . MET A 1 383 ? -39.876 18.480 21.884 1.00 97.12 383 MET A O 1
ATOM 2939 N N . LEU A 1 384 ? -37.804 17.662 22.185 1.00 95.38 384 LEU A N 1
ATOM 2940 C CA . LEU A 1 384 ? -37.117 18.761 21.525 1.00 95.38 384 LEU A CA 1
ATOM 2941 C C . LEU A 1 384 ? -37.351 18.675 20.002 1.00 95.38 384 LEU A C 1
ATOM 2943 O O . LEU A 1 384 ? -37.636 17.587 19.489 1.00 95.38 384 LEU A O 1
ATOM 2947 N N . PRO A 1 385 ? -37.218 19.786 19.254 1.00 94.81 385 PRO A N 1
ATOM 2948 C CA . PRO A 1 385 ? -37.414 19.788 17.801 1.00 94.81 385 PRO A CA 1
ATOM 2949 C C . PRO A 1 385 ? -36.596 18.711 17.067 1.00 94.81 385 PRO A C 1
ATOM 2951 O O . PRO A 1 385 ? -37.151 17.963 16.261 1.00 94.81 385 PRO A O 1
ATOM 2954 N N . ASP A 1 386 ? -35.317 18.560 17.419 1.00 93.12 386 ASP A N 1
ATOM 2955 C CA . ASP A 1 386 ? -34.421 17.571 16.804 1.00 93.12 386 ASP A CA 1
ATOM 2956 C C . ASP A 1 386 ? -34.838 16.131 17.136 1.00 93.12 386 ASP A C 1
ATOM 2958 O O . ASP A 1 386 ? -34.799 15.239 16.291 1.00 93.12 386 ASP A O 1
ATOM 2962 N N . GLU A 1 387 ? -35.323 15.896 18.353 1.00 95.69 387 GLU A N 1
ATOM 2963 C CA . GLU A 1 387 ? -35.804 14.581 18.783 1.00 95.69 387 GLU A CA 1
ATOM 2964 C C . GLU A 1 387 ? -37.091 14.184 18.077 1.00 95.69 387 GLU A C 1
ATOM 2966 O O . GLU A 1 387 ? -37.276 13.015 17.747 1.00 95.69 387 GLU A O 1
ATOM 2971 N N . ARG A 1 388 ? -37.974 15.153 17.816 1.00 96.06 388 ARG A N 1
ATOM 2972 C CA . ARG A 1 388 ? -39.199 14.914 17.053 1.00 96.06 388 ARG A CA 1
ATOM 2973 C C . ARG A 1 388 ? -38.861 14.477 15.629 1.00 96.06 388 ARG A C 1
ATOM 2975 O O . ARG A 1 388 ? -39.435 13.500 15.156 1.00 96.06 388 ARG A O 1
ATOM 2982 N N . HIS A 1 389 ? -37.887 15.129 14.992 1.00 94.44 389 HIS A N 1
ATOM 2983 C CA . HIS A 1 389 ? -37.401 14.727 13.671 1.00 94.44 389 HIS A CA 1
ATOM 2984 C C . HIS A 1 389 ? -36.834 13.297 13.682 1.00 94.44 389 HIS A C 1
ATOM 2986 O O . HIS A 1 389 ? -37.199 12.464 12.854 1.00 94.44 389 HIS A O 1
ATOM 2992 N N . VAL A 1 390 ? -36.003 12.977 14.675 1.00 94.56 390 VAL A N 1
ATOM 2993 C CA . VAL A 1 390 ? -35.388 11.651 14.849 1.00 94.56 390 VAL A CA 1
ATOM 2994 C C . VAL A 1 390 ? -36.423 10.557 15.151 1.00 94.56 390 VAL A C 1
ATOM 2996 O O . VAL A 1 390 ? -36.303 9.429 14.665 1.00 94.56 390 VAL A O 1
ATOM 2999 N N . TYR A 1 391 ? -37.459 10.885 15.924 1.00 95.31 391 TYR A N 1
ATOM 3000 C CA . TYR A 1 391 ? -38.580 9.995 16.217 1.00 95.31 391 TYR A CA 1
ATOM 3001 C C . TYR A 1 391 ? -39.392 9.665 14.957 1.00 95.31 391 TYR A C 1
ATOM 3003 O O . TYR A 1 391 ? -39.873 8.541 14.811 1.00 95.31 391 TYR A O 1
ATOM 3011 N N . GLU A 1 392 ? -39.532 10.629 14.046 1.00 95.44 392 GLU A N 1
ATOM 3012 C CA . GLU A 1 392 ? -40.294 10.501 12.799 1.00 95.44 392 GLU A CA 1
ATOM 3013 C C . GLU A 1 392 ? -39.493 9.866 11.652 1.00 95.44 392 GLU A C 1
ATOM 3015 O O . GLU A 1 392 ? -40.095 9.312 10.735 1.00 95.44 392 GLU A O 1
ATOM 3020 N N . ALA A 1 393 ? -38.158 9.845 11.736 1.00 92.81 393 ALA A N 1
ATOM 3021 C CA . ALA A 1 393 ? -37.259 9.270 10.728 1.00 92.81 393 ALA A CA 1
ATOM 3022 C C . ALA A 1 393 ? -37.375 7.738 10.542 1.00 92.81 393 ALA A C 1
ATOM 3024 O O . ALA A 1 393 ? -36.720 7.165 9.672 1.00 92.81 393 ALA A O 1
ATOM 3025 N N . GLY A 1 394 ? -38.212 7.067 11.337 1.00 91.31 394 GLY A N 1
ATOM 3026 C CA . GLY A 1 394 ? -38.403 5.621 11.297 1.00 91.31 394 GLY A CA 1
ATOM 3027 C C . GLY A 1 394 ? -37.366 4.878 12.138 1.00 91.31 394 GLY A C 1
ATOM 3028 O O . GLY A 1 394 ? -36.176 5.191 12.148 1.00 91.31 394 GLY A O 1
ATOM 3029 N N . TRP A 1 395 ? -37.829 3.874 12.878 1.00 94.06 395 TRP A N 1
ATOM 3030 C CA . TRP A 1 395 ? -37.006 3.159 13.848 1.00 94.06 395 TRP A CA 1
ATOM 3031 C C . TRP A 1 395 ? -36.552 1.803 13.296 1.00 94.06 395 TRP A C 1
ATOM 3033 O O . TRP A 1 395 ? -37.381 1.041 12.791 1.00 94.06 395 TRP A O 1
ATOM 3043 N N . PRO A 1 396 ? -35.263 1.443 13.436 1.00 92.31 396 PRO A N 1
ATOM 3044 C CA . PRO A 1 396 ? -34.789 0.091 13.174 1.00 92.31 396 PRO A CA 1
ATOM 3045 C C . PRO A 1 396 ? -35.560 -0.931 14.015 1.00 92.31 396 PRO A C 1
ATOM 3047 O O . PRO A 1 396 ? -35.830 -0.683 15.191 1.00 92.31 396 PRO A O 1
ATOM 3050 N N . ALA A 1 397 ? -35.848 -2.110 13.459 1.00 91.00 397 ALA A N 1
ATOM 3051 C CA . ALA A 1 397 ? -36.604 -3.158 14.153 1.00 91.00 397 ALA A CA 1
ATOM 3052 C C . ALA A 1 397 ? -36.008 -3.532 15.527 1.00 91.00 397 ALA A C 1
ATOM 3054 O O . ALA A 1 397 ? -36.747 -3.783 16.479 1.00 91.00 397 ALA A O 1
ATOM 3055 N N . SER A 1 398 ? -34.677 -3.505 15.652 1.00 89.12 398 SER A N 1
ATOM 3056 C CA . SER A 1 398 ? -33.971 -3.724 16.919 1.00 89.12 398 SER A CA 1
ATOM 3057 C C . SER A 1 398 ? -34.273 -2.638 17.957 1.00 89.12 398 SER A C 1
ATOM 3059 O O . SER A 1 398 ? -34.569 -2.961 19.107 1.00 89.12 398 SER A O 1
ATOM 3061 N N . LEU A 1 399 ? -34.283 -1.360 17.561 1.00 91.25 399 LEU A N 1
ATOM 3062 C CA . LEU A 1 399 ? -34.633 -0.254 18.456 1.00 91.25 399 LEU A CA 1
ATOM 3063 C C . LEU A 1 399 ? -36.131 -0.221 18.777 1.00 91.25 399 LEU A C 1
ATOM 3065 O O . LEU A 1 399 ? -36.492 0.071 19.913 1.00 91.25 399 LEU A O 1
ATOM 3069 N N . VAL A 1 400 ? -37.004 -0.601 17.835 1.00 94.75 400 VAL A N 1
ATOM 3070 C CA . VAL A 1 400 ? -38.440 -0.804 18.106 1.00 94.75 400 VAL A CA 1
ATOM 3071 C C . VAL A 1 400 ? -38.636 -1.862 19.189 1.00 94.75 400 VAL A C 1
ATOM 3073 O O . VAL A 1 400 ? -39.358 -1.634 20.160 1.00 94.75 400 VAL A O 1
ATOM 3076 N N . LYS A 1 401 ? -37.963 -3.010 19.060 1.00 91.69 401 LYS A N 1
ATOM 3077 C CA . LYS A 1 401 ? -38.010 -4.093 20.050 1.00 91.69 401 LYS A CA 1
ATOM 3078 C C . LYS A 1 401 ? -37.487 -3.631 21.413 1.00 91.69 401 LYS A C 1
ATOM 3080 O O . LYS A 1 401 ? -38.154 -3.866 22.420 1.00 91.69 401 LYS A O 1
ATOM 3085 N N . ALA A 1 402 ? -36.345 -2.943 21.445 1.00 89.19 402 ALA A N 1
ATOM 3086 C CA . ALA A 1 402 ? -35.764 -2.414 22.676 1.00 89.19 402 ALA A CA 1
ATOM 3087 C C . ALA A 1 402 ? -36.698 -1.399 23.357 1.00 89.19 402 ALA A C 1
ATOM 3089 O O . ALA A 1 402 ? -37.007 -1.547 24.539 1.00 89.19 402 ALA A O 1
ATOM 3090 N N . GLY A 1 403 ? -37.218 -0.422 22.608 1.00 92.62 403 GLY A N 1
ATOM 3091 C CA . GLY A 1 403 ? -38.134 0.589 23.134 1.00 92.62 403 GLY A CA 1
ATOM 3092 C C . GLY A 1 403 ? -39.433 -0.002 23.677 1.00 92.62 403 GLY A C 1
ATOM 3093 O O . GLY A 1 403 ? -39.885 0.401 24.745 1.00 92.62 403 GLY A O 1
ATOM 3094 N N . ARG A 1 404 ? -39.988 -1.032 23.023 1.00 95.62 404 ARG A N 1
ATOM 3095 C CA . ARG A 1 404 ? -41.148 -1.782 23.538 1.00 95.62 404 ARG A CA 1
ATOM 3096 C C . ARG A 1 404 ? -40.871 -2.450 24.875 1.00 95.62 404 ARG A C 1
ATOM 3098 O O . ARG A 1 404 ? -41.689 -2.360 25.784 1.00 95.62 404 ARG A O 1
ATOM 3105 N N . GLN A 1 405 ? -39.733 -3.124 24.999 1.00 92.25 405 GLN A N 1
ATOM 3106 C CA . GLN A 1 405 ? -39.363 -3.801 26.241 1.00 92.25 405 GLN A CA 1
ATOM 3107 C C . GLN A 1 405 ? -39.174 -2.806 27.390 1.00 92.25 405 GLN A C 1
ATOM 3109 O O . GLN A 1 405 ? -39.659 -3.058 28.491 1.00 92.25 405 GLN A O 1
ATOM 3114 N N . ILE A 1 406 ? -38.521 -1.669 27.127 1.00 91.94 406 ILE A N 1
ATOM 3115 C CA . ILE A 1 406 ? -38.362 -0.593 28.115 1.00 91.94 406 ILE A CA 1
ATOM 3116 C C . ILE A 1 406 ? -39.737 -0.056 28.524 1.00 91.94 406 ILE A C 1
ATOM 3118 O O . ILE A 1 406 ? -40.013 0.056 29.714 1.00 91.94 406 ILE A O 1
ATOM 3122 N N . ALA A 1 407 ? -40.627 0.196 27.562 1.00 93.69 407 ALA A N 1
ATOM 3123 C CA . ALA A 1 407 ? -41.975 0.678 27.839 1.00 93.69 407 ALA A CA 1
ATOM 3124 C C . ALA A 1 407 ? -42.778 -0.280 28.739 1.00 93.69 407 ALA A C 1
ATOM 3126 O O . ALA A 1 407 ? -43.387 0.151 29.716 1.00 93.69 407 ALA A O 1
ATOM 3127 N N . VAL A 1 408 ? -42.733 -1.589 28.458 1.00 92.94 408 VAL A N 1
ATOM 3128 C CA . VAL A 1 408 ? -43.392 -2.616 29.287 1.00 92.94 408 VAL A CA 1
ATOM 3129 C C . VAL A 1 408 ? -42.801 -2.653 30.698 1.00 92.94 408 VAL A C 1
ATOM 3131 O O . VAL A 1 408 ? -43.547 -2.736 31.675 1.00 92.94 408 VAL A O 1
ATOM 3134 N N . ALA A 1 409 ? -41.475 -2.570 30.826 1.00 89.62 409 ALA A N 1
ATOM 3135 C CA . ALA A 1 409 ? -40.814 -2.536 32.127 1.00 89.62 409 ALA A CA 1
ATOM 3136 C C . ALA A 1 409 ? -41.226 -1.293 32.936 1.00 89.62 409 ALA A C 1
ATOM 3138 O O . ALA A 1 409 ? -41.568 -1.415 34.112 1.00 89.62 409 ALA A O 1
ATOM 3139 N N . LEU A 1 410 ? -41.282 -0.117 32.303 1.00 90.81 410 LEU A N 1
ATOM 3140 C CA . LEU A 1 410 ? -41.753 1.113 32.943 1.00 90.81 410 LEU A CA 1
ATOM 3141 C C . LEU A 1 410 ? -43.209 1.012 33.388 1.00 90.81 410 LEU A C 1
ATOM 3143 O O . LEU A 1 410 ? -43.530 1.396 34.507 1.00 90.81 410 LEU A O 1
ATOM 3147 N N . GLU A 1 411 ? -44.100 0.451 32.571 1.00 92.38 411 GLU A N 1
ATOM 3148 C CA . GLU A 1 411 ? -45.499 0.242 32.961 1.00 92.38 411 GLU A CA 1
ATOM 3149 C C . GLU A 1 411 ? -45.626 -0.671 34.190 1.00 92.38 411 GLU A C 1
ATOM 3151 O O . GLU A 1 411 ? -46.433 -0.394 35.087 1.00 92.38 411 GLU A O 1
ATOM 3156 N N . GLN A 1 412 ? -44.800 -1.720 34.279 1.00 90.81 412 GLN A N 1
ATOM 3157 C CA . GLN A 1 412 ? -44.731 -2.588 35.456 1.00 90.81 412 GLN A CA 1
ATOM 3158 C C . GLN A 1 412 ? -44.220 -1.838 36.690 1.00 90.81 412 GLN A C 1
ATOM 3160 O O . GLN A 1 412 ? -44.832 -1.964 37.754 1.00 90.81 412 GLN A O 1
ATOM 3165 N N . VAL A 1 413 ? -43.160 -1.033 36.551 1.00 87.19 413 VAL A N 1
ATOM 3166 C CA . VAL A 1 413 ? -42.625 -0.189 37.631 1.00 87.19 413 VAL A CA 1
ATOM 3167 C C . VAL A 1 413 ? -43.675 0.822 38.083 1.00 87.19 413 VAL A C 1
ATOM 3169 O O . VAL A 1 413 ? -44.004 0.847 39.261 1.00 87.19 413 VAL A O 1
ATOM 3172 N N . ARG A 1 414 ? -44.315 1.565 37.171 1.00 88.56 414 ARG A N 1
ATOM 3173 C CA . ARG A 1 414 ? -45.414 2.503 37.477 1.00 88.56 414 ARG A CA 1
ATOM 3174 C C . ARG A 1 414 ? -46.559 1.805 38.217 1.00 88.56 414 ARG A C 1
ATOM 3176 O O . ARG A 1 414 ? -47.097 2.335 39.190 1.00 88.56 414 ARG A O 1
ATOM 3183 N N . ALA A 1 415 ? -46.946 0.602 37.784 1.00 87.94 415 ALA A N 1
ATOM 3184 C CA . ALA A 1 415 ? -47.966 -0.195 38.463 1.00 87.94 415 ALA A CA 1
ATOM 3185 C C . ALA A 1 415 ? -47.515 -0.649 39.859 1.00 87.94 415 ALA A C 1
ATOM 3187 O O . ALA A 1 415 ? -48.325 -0.665 40.787 1.00 87.94 415 ALA A O 1
ATOM 3188 N N . TRP A 1 416 ? -46.239 -0.997 40.021 1.00 81.44 416 TRP A N 1
ATOM 3189 C CA . TRP A 1 416 ? -45.647 -1.320 41.312 1.00 81.44 416 TRP A CA 1
ATOM 3190 C C . TRP A 1 416 ? -45.590 -0.113 42.231 1.00 81.44 416 TRP A C 1
ATOM 3192 O O . TRP A 1 416 ? -46.082 -0.239 43.340 1.00 81.44 416 TRP A O 1
ATOM 3202 N N . THR A 1 417 ? -45.105 1.045 41.788 1.00 83.19 417 THR A N 1
ATOM 3203 C CA . THR A 1 417 ? -45.064 2.282 42.579 1.00 83.19 417 THR A CA 1
ATOM 3204 C C . THR A 1 417 ? -46.459 2.669 43.060 1.00 83.19 417 THR A C 1
ATOM 3206 O O . THR A 1 417 ? -46.638 2.939 44.243 1.00 83.19 417 THR A O 1
ATOM 3209 N N . ARG A 1 418 ? -47.489 2.563 42.202 1.00 84.69 418 ARG A N 1
ATOM 3210 C CA . ARG A 1 418 ? -48.898 2.740 42.612 1.00 84.69 418 ARG A CA 1
ATOM 3211 C C . ARG A 1 418 ? -49.336 1.738 43.685 1.00 84.69 418 ARG A C 1
ATOM 3213 O O . ARG A 1 418 ? -50.039 2.106 44.618 1.00 84.69 418 ARG A O 1
ATOM 3220 N N . ARG A 1 419 ? -48.919 0.472 43.574 1.00 80.50 419 ARG A N 1
ATOM 3221 C CA . ARG A 1 419 ? -49.187 -0.561 44.592 1.00 80.50 419 ARG A CA 1
ATOM 3222 C C . ARG A 1 419 ? -48.358 -0.372 45.862 1.00 80.50 419 ARG A C 1
ATOM 3224 O O . ARG A 1 419 ? -48.804 -0.830 46.903 1.00 80.50 419 ARG A O 1
ATOM 3231 N N . LEU A 1 420 ? -47.171 0.225 45.776 1.00 69.69 420 LEU A N 1
ATOM 3232 C CA . LEU A 1 420 ? -46.211 0.404 46.868 1.00 69.69 420 LEU A CA 1
ATOM 3233 C C . LEU A 1 420 ? -46.581 1.618 47.721 1.00 69.69 420 LEU A C 1
ATOM 3235 O O . LEU A 1 420 ? -46.658 1.474 48.934 1.00 69.69 420 LEU A O 1
ATOM 3239 N N . LEU A 1 421 ? -47.010 2.716 47.088 1.00 71.88 421 LEU A N 1
ATOM 3240 C CA . LEU A 1 421 ? -47.749 3.807 47.739 1.00 71.88 421 LEU A CA 1
ATOM 3241 C C . LEU A 1 421 ? -49.015 3.302 48.460 1.00 71.88 421 LEU A C 1
ATOM 3243 O O . LEU A 1 421 ? -49.431 3.871 49.459 1.00 71.88 421 LEU A O 1
ATOM 3247 N N . ALA A 1 422 ? -49.611 2.197 47.995 1.00 64.44 422 ALA A N 1
ATOM 3248 C CA . ALA A 1 422 ? -50.719 1.524 48.680 1.00 64.44 422 ALA A CA 1
ATOM 3249 C C . ALA A 1 422 ? -50.280 0.454 49.711 1.00 64.44 422 ALA A C 1
ATOM 3251 O O . ALA A 1 422 ? -51.115 -0.032 50.472 1.00 64.44 422 ALA A O 1
ATOM 3252 N N . ARG A 1 423 ? -48.998 0.052 49.739 1.00 58.44 423 ARG A N 1
ATOM 3253 C CA . ARG A 1 423 ? -48.443 -1.056 50.551 1.00 58.44 423 ARG A CA 1
ATOM 3254 C C . ARG A 1 423 ? -47.390 -0.646 51.580 1.00 58.44 423 ARG A C 1
ATOM 3256 O O . ARG A 1 423 ? -46.955 -1.527 52.318 1.00 58.44 423 ARG A O 1
ATOM 3263 N N . GLU A 1 424 ? -47.059 0.636 51.715 1.00 48.94 424 GLU A N 1
ATOM 3264 C CA . GLU A 1 424 ? -46.197 1.219 52.770 1.00 48.94 424 GLU A CA 1
ATOM 3265 C C . GLU A 1 424 ? -46.643 0.919 54.225 1.00 48.94 424 GLU A C 1
ATOM 3267 O O . GLU A 1 424 ? -46.060 1.410 55.181 1.00 48.94 424 GLU A O 1
ATOM 3272 N N . LYS A 1 425 ? -47.639 0.046 54.419 1.00 49.97 425 LYS A N 1
ATOM 3273 C CA . LYS A 1 425 ? -48.092 -0.491 55.703 1.00 49.97 425 LYS A CA 1
ATOM 3274 C C . LYS A 1 425 ? -47.608 -1.927 56.017 1.00 49.97 425 LYS A C 1
ATOM 3276 O O . LYS A 1 425 ? -47.946 -2.415 57.087 1.00 49.97 425 LYS A O 1
ATOM 3281 N N . VAL A 1 426 ? -46.903 -2.648 55.121 1.00 56.88 426 VAL A N 1
ATOM 3282 C CA . VAL A 1 426 ? -46.679 -4.121 55.265 1.00 56.88 426 VAL A CA 1
ATOM 3283 C C . VAL A 1 426 ? -45.302 -4.634 54.762 1.00 56.88 426 VAL A C 1
ATOM 3285 O O . VAL A 1 426 ? -45.228 -5.690 54.143 1.00 56.88 426 VAL A O 1
ATOM 3288 N N . ILE A 1 427 ? -44.185 -3.920 54.935 1.00 49.69 427 ILE A N 1
ATOM 3289 C CA . ILE A 1 427 ? -42.891 -4.321 54.328 1.00 49.69 427 ILE A CA 1
ATOM 3290 C C . ILE A 1 427 ? -41.857 -4.709 55.395 1.00 49.69 427 ILE A C 1
ATOM 3292 O O . ILE A 1 427 ? -41.089 -3.870 55.836 1.00 49.69 427 ILE A O 1
ATOM 3296 N N . GLU A 1 428 ? -41.813 -5.996 55.746 1.00 47.59 428 GLU A N 1
ATOM 3297 C CA . GLU A 1 428 ? -40.605 -6.671 56.272 1.00 47.59 428 GLU A CA 1
ATOM 3298 C C . GLU A 1 428 ? -40.360 -8.028 55.565 1.00 47.59 428 GLU A C 1
ATOM 3300 O O . GLU A 1 428 ? -39.226 -8.454 55.404 1.00 47.59 428 GLU A O 1
ATOM 3305 N N . GLU A 1 429 ? -41.375 -8.684 54.988 1.00 50.72 429 GLU A N 1
ATOM 3306 C CA . GLU A 1 429 ? -41.231 -10.062 54.463 1.00 50.72 429 GLU A CA 1
ATOM 3307 C C . GLU A 1 429 ? -40.760 -10.195 52.991 1.00 50.72 429 GLU A C 1
ATOM 3309 O O . GLU A 1 429 ? -40.746 -11.291 52.431 1.00 50.72 429 GLU A O 1
ATOM 3314 N N . ARG A 1 430 ? -40.396 -9.107 52.295 1.00 54.94 430 ARG A N 1
ATOM 3315 C CA . ARG A 1 430 ? -40.272 -9.104 50.814 1.00 54.94 430 ARG A CA 1
ATOM 3316 C C . ARG A 1 430 ? -38.855 -9.181 50.232 1.00 54.94 430 ARG A C 1
ATOM 3318 O O . ARG A 1 430 ? -38.723 -9.314 49.013 1.00 54.94 430 ARG A O 1
ATOM 3325 N N . GLU A 1 431 ? -37.816 -9.130 51.059 1.00 52.44 431 GLU A N 1
ATOM 3326 C CA . GLU A 1 431 ? -36.427 -8.934 50.606 1.00 52.44 431 GLU A CA 1
ATOM 3327 C C . GLU A 1 431 ? -35.801 -10.156 49.898 1.00 52.44 431 GLU A C 1
ATOM 3329 O O . GLU A 1 431 ? -34.979 -9.988 49.000 1.00 52.44 431 GLU A O 1
ATOM 3334 N N . ALA A 1 432 ? -36.256 -11.388 50.157 1.00 51.03 432 ALA A N 1
ATOM 3335 C CA . ALA A 1 432 ? -35.680 -12.590 49.529 1.00 51.03 432 ALA A CA 1
ATOM 3336 C C . ALA A 1 432 ? -36.121 -12.835 48.064 1.00 51.03 432 ALA A C 1
ATOM 3338 O O . ALA A 1 432 ? -35.421 -13.501 47.301 1.00 51.03 432 ALA A O 1
ATOM 3339 N N . ALA A 1 433 ? -37.261 -12.282 47.629 1.00 57.25 433 ALA A N 1
ATOM 3340 C CA . ALA A 1 433 ? -37.791 -12.480 46.270 1.00 57.25 433 ALA A CA 1
ATOM 3341 C C . ALA A 1 433 ? -37.194 -11.515 45.220 1.00 57.25 433 ALA A C 1
ATOM 3343 O O . ALA A 1 433 ? -37.363 -11.724 44.015 1.00 57.25 433 ALA A O 1
ATOM 3344 N N . LEU A 1 434 ? -36.507 -10.456 45.661 1.00 57.78 434 LEU A N 1
ATOM 3345 C CA . LEU A 1 434 ? -35.895 -9.434 44.803 1.00 57.78 434 LEU A CA 1
ATOM 3346 C C . LEU A 1 434 ? -34.557 -9.899 44.201 1.00 57.78 434 LEU A C 1
ATOM 3348 O O . LEU A 1 434 ? -34.337 -9.724 43.003 1.00 57.78 434 LEU A O 1
ATOM 3352 N N . ALA A 1 435 ? -33.741 -10.620 44.974 1.00 59.00 435 ALA A N 1
ATOM 3353 C CA . ALA A 1 435 ? -32.403 -11.061 44.560 1.00 59.00 435 ALA A CA 1
ATOM 3354 C C . ALA A 1 435 ? -32.385 -12.113 43.426 1.00 59.00 435 ALA A C 1
ATOM 3356 O O . ALA A 1 435 ? -31.362 -12.308 42.766 1.00 59.00 435 ALA A O 1
ATOM 3357 N N . ALA A 1 436 ? -33.495 -12.824 43.192 1.00 61.88 436 ALA A N 1
ATOM 3358 C CA . ALA A 1 436 ? -33.629 -13.749 42.061 1.00 61.88 436 ALA A CA 1
ATOM 3359 C C . ALA A 1 436 ? -34.028 -13.019 40.766 1.00 61.88 436 ALA A C 1
ATOM 3361 O O . ALA A 1 436 ? -33.554 -13.365 39.687 1.00 61.88 436 ALA A O 1
ATOM 3362 N N . ARG A 1 437 ? -34.848 -11.965 40.874 1.00 67.62 437 ARG A N 1
ATOM 3363 C CA . ARG A 1 437 ? -35.296 -11.162 39.725 1.00 67.62 437 ARG A CA 1
ATOM 3364 C C . ARG A 1 437 ? -34.211 -10.230 39.195 1.00 67.62 437 ARG A C 1
ATOM 3366 O O . ARG A 1 437 ? -34.158 -10.000 37.991 1.00 67.62 437 ARG A O 1
ATOM 3373 N N . GLU A 1 438 ? -33.327 -9.737 40.061 1.00 73.00 438 GLU A N 1
ATOM 3374 C CA . GLU A 1 438 ? -32.174 -8.934 39.633 1.00 73.00 438 GLU A CA 1
ATOM 3375 C C . GLU A 1 438 ? -31.225 -9.714 38.720 1.00 73.00 438 GLU A C 1
ATOM 3377 O O . GLU A 1 438 ? -30.814 -9.190 37.687 1.00 73.00 438 GLU A O 1
ATOM 3382 N N . ARG A 1 439 ? -30.963 -10.992 39.024 1.00 72.00 439 ARG A N 1
ATOM 3383 C CA . ARG A 1 439 ? -30.060 -11.835 38.220 1.00 72.00 439 ARG A CA 1
ATOM 3384 C C . ARG A 1 439 ? -30.593 -12.124 36.818 1.00 72.00 439 ARG A C 1
ATOM 3386 O O . ARG A 1 439 ? -29.818 -12.207 35.865 1.00 72.00 439 ARG A O 1
ATOM 3393 N N . ASP A 1 440 ? -31.906 -12.262 36.664 1.00 70.81 440 ASP A N 1
ATOM 3394 C CA . ASP A 1 440 ? -32.512 -12.459 35.343 1.00 70.81 440 ASP A CA 1
ATOM 3395 C C . ASP A 1 440 ? -32.556 -11.147 34.545 1.00 70.81 440 ASP A C 1
ATOM 3397 O O . ASP A 1 440 ? -32.253 -11.137 33.350 1.00 70.81 440 ASP A O 1
ATOM 3401 N N . ALA A 1 441 ? -32.788 -10.013 35.217 1.00 71.88 441 ALA A N 1
ATOM 3402 C CA . ALA A 1 441 ? -32.696 -8.692 34.597 1.00 71.88 441 ALA A CA 1
ATOM 3403 C C . ALA A 1 441 ? -31.260 -8.329 34.166 1.00 71.88 441 ALA A C 1
ATOM 3405 O O . ALA A 1 441 ? -31.073 -7.614 33.178 1.00 71.88 441 ALA A O 1
ATOM 3406 N N . GLU A 1 442 ? -30.236 -8.794 34.885 1.00 72.69 442 GLU A N 1
ATOM 3407 C CA . GLU A 1 442 ? -28.829 -8.639 34.495 1.00 72.69 442 GLU A CA 1
ATOM 3408 C C . GLU A 1 442 ? -28.466 -9.497 33.282 1.00 72.69 442 GLU A C 1
ATOM 3410 O O . GLU A 1 442 ? -27.834 -8.994 32.350 1.00 72.69 442 GLU A O 1
ATOM 3415 N N . ARG A 1 443 ? -28.927 -10.754 33.229 1.00 73.88 443 ARG A N 1
ATOM 3416 C CA . ARG A 1 443 ? -28.706 -11.628 32.064 1.00 73.88 443 ARG A CA 1
ATOM 3417 C C . ARG A 1 443 ? -29.334 -11.065 30.791 1.00 73.88 443 ARG A C 1
ATOM 3419 O O . ARG A 1 443 ? -28.686 -11.047 29.744 1.00 73.88 443 ARG A O 1
ATOM 3426 N N . GLU A 1 444 ? -30.543 -10.516 30.876 1.00 72.69 444 GLU A N 1
ATOM 3427 C CA . GLU A 1 444 ? -31.164 -9.830 29.737 1.00 72.69 444 GLU A CA 1
ATOM 3428 C C . GLU A 1 444 ? -30.466 -8.516 29.359 1.00 72.69 444 GLU A C 1
ATOM 3430 O O . GLU A 1 444 ? -30.459 -8.137 28.185 1.00 72.69 444 GLU A O 1
ATOM 3435 N N . ARG A 1 445 ? -29.894 -7.781 30.322 1.00 73.00 445 ARG A N 1
ATOM 3436 C CA . ARG A 1 445 ? -29.080 -6.589 30.023 1.00 73.00 445 ARG A CA 1
ATOM 3437 C C . ARG A 1 445 ? -27.804 -6.979 29.276 1.00 73.00 445 ARG A C 1
ATOM 3439 O O . ARG A 1 445 ? -27.513 -6.384 28.240 1.00 73.00 445 ARG A O 1
ATOM 3446 N N . ALA A 1 446 ? -27.104 -8.018 29.728 1.00 72.94 446 ALA A N 1
ATOM 3447 C CA . ALA A 1 446 ? -25.895 -8.518 29.077 1.00 72.94 446 ALA A CA 1
ATOM 3448 C C . ALA A 1 446 ? -26.158 -8.989 27.634 1.00 72.94 446 ALA A C 1
ATOM 3450 O O . ALA A 1 446 ? -25.421 -8.615 26.721 1.00 72.94 446 ALA A O 1
ATOM 3451 N N . ALA A 1 447 ? -27.249 -9.729 27.400 1.00 73.56 447 ALA A N 1
ATOM 3452 C CA . ALA A 1 447 ? -27.627 -10.180 26.058 1.00 73.56 447 ALA A CA 1
ATOM 3453 C C . ALA A 1 447 ? -27.912 -9.010 25.093 1.00 73.56 447 ALA A C 1
ATOM 3455 O O . ALA A 1 447 ? -27.487 -9.034 23.938 1.00 73.56 447 ALA A O 1
ATOM 3456 N N . ARG A 1 448 ? -28.570 -7.945 25.573 1.00 73.19 448 ARG A N 1
ATOM 3457 C CA . ARG A 1 448 ? -28.851 -6.736 24.775 1.00 73.19 448 ARG A CA 1
ATOM 3458 C C . ARG A 1 448 ? -27.588 -5.945 24.441 1.00 73.19 448 ARG A C 1
ATOM 3460 O O . ARG A 1 448 ? -27.440 -5.483 23.310 1.00 73.19 448 ARG A O 1
ATOM 3467 N N . HIS A 1 449 ? -26.661 -5.824 25.392 1.00 72.12 449 HIS A N 1
ATOM 3468 C CA . HIS A 1 449 ? -25.361 -5.204 25.131 1.00 72.12 449 HIS A CA 1
ATOM 3469 C C . HIS A 1 449 ? -24.563 -5.977 24.074 1.00 72.12 449 HIS A C 1
ATOM 3471 O O . HIS A 1 449 ? -23.950 -5.351 23.211 1.00 72.12 449 HIS A O 1
ATOM 3477 N N . ALA A 1 450 ? -24.628 -7.312 24.079 1.00 73.56 450 ALA A N 1
ATOM 3478 C CA . ALA A 1 450 ? -23.974 -8.141 23.069 1.00 73.56 450 ALA A CA 1
ATOM 3479 C C . ALA A 1 450 ? -24.560 -7.941 21.654 1.00 73.56 450 ALA A C 1
ATOM 3481 O O . ALA A 1 450 ? -23.799 -7.773 20.702 1.00 73.56 450 ALA A O 1
ATOM 3482 N N . GLU A 1 451 ? -25.890 -7.889 21.501 1.00 75.56 451 GLU A N 1
ATOM 3483 C CA . GLU A 1 451 ? -26.545 -7.645 20.199 1.00 75.56 451 GLU A CA 1
ATOM 3484 C C . GLU A 1 451 ? -26.201 -6.251 19.635 1.00 75.56 451 GLU A C 1
ATOM 3486 O O . GLU A 1 451 ? -25.911 -6.085 18.443 1.00 75.56 451 GLU A O 1
ATOM 3491 N N . HIS A 1 452 ? -26.155 -5.238 20.504 1.00 74.12 452 HIS A N 1
ATOM 3492 C CA . HIS A 1 452 ? -25.756 -3.889 20.116 1.00 74.12 452 HIS A CA 1
ATOM 3493 C C . HIS A 1 452 ? -24.277 -3.813 19.711 1.00 74.12 452 HIS A C 1
ATOM 3495 O O . HIS A 1 452 ? -23.955 -3.267 18.652 1.00 74.12 452 HIS A O 1
ATOM 3501 N N . ALA A 1 453 ? -23.387 -4.425 20.500 1.00 72.94 453 ALA A N 1
ATOM 3502 C CA . ALA A 1 453 ? -21.964 -4.506 20.188 1.00 72.94 453 ALA A CA 1
ATOM 3503 C C . ALA A 1 453 ? -21.713 -5.211 18.845 1.00 72.94 453 ALA A C 1
ATOM 3505 O O . ALA A 1 453 ? -20.890 -4.750 18.057 1.00 72.94 453 ALA A O 1
ATOM 3506 N N . ALA A 1 454 ? -22.470 -6.269 18.533 1.00 76.94 454 ALA A N 1
ATOM 3507 C CA . ALA A 1 454 ? -22.391 -6.949 17.241 1.00 76.94 454 ALA A CA 1
ATOM 3508 C C . ALA A 1 454 ? -22.811 -6.040 16.070 1.00 76.94 454 ALA A C 1
ATOM 3510 O O . ALA A 1 454 ? -22.182 -6.061 15.011 1.00 76.94 454 ALA A O 1
ATOM 3511 N N . THR A 1 455 ? -23.834 -5.202 16.264 1.00 77.12 455 THR A N 1
ATOM 3512 C CA . THR A 1 455 ? -24.299 -4.254 15.237 1.00 77.12 455 THR A CA 1
ATOM 3513 C C . THR A 1 455 ? -23.257 -3.166 14.959 1.00 77.12 455 THR A C 1
ATOM 3515 O O . THR A 1 455 ? -22.978 -2.868 13.796 1.00 77.12 455 THR A O 1
ATOM 3518 N N . LEU A 1 456 ? -22.644 -2.605 16.008 1.00 74.19 456 LEU A N 1
ATOM 3519 C CA . LEU A 1 456 ? -21.555 -1.628 15.879 1.00 74.19 456 LEU A CA 1
ATOM 3520 C C . LEU A 1 456 ? -20.312 -2.250 15.232 1.00 74.19 456 LEU A C 1
ATOM 3522 O O . LEU A 1 456 ? -19.763 -1.680 14.294 1.00 74.19 456 LEU A O 1
ATOM 3526 N N . ALA A 1 457 ? -19.938 -3.466 15.637 1.00 76.94 457 ALA A N 1
ATOM 3527 C CA . ALA A 1 457 ? -18.835 -4.199 15.019 1.00 76.94 457 ALA A CA 1
ATOM 3528 C C . ALA A 1 457 ? -19.073 -4.478 13.522 1.00 76.94 457 ALA A C 1
ATOM 3530 O O . ALA A 1 457 ? -18.119 -4.544 12.746 1.00 76.94 457 ALA A O 1
ATOM 3531 N N . GLY A 1 458 ? -20.333 -4.636 13.101 1.00 84.94 458 GLY A N 1
ATOM 3532 C CA . GLY A 1 458 ? -20.713 -4.742 11.692 1.00 84.94 458 GLY A CA 1
ATOM 3533 C C . GLY A 1 458 ? -20.477 -3.448 10.906 1.00 84.94 458 GLY A C 1
ATOM 3534 O O . GLY A 1 458 ? -19.960 -3.508 9.792 1.00 84.94 458 GLY A O 1
ATOM 3535 N N . LEU A 1 459 ? -20.804 -2.287 11.486 1.00 76.69 459 LEU A N 1
ATOM 3536 C CA . LEU A 1 459 ? -20.515 -0.979 10.882 1.00 76.69 459 LEU A CA 1
ATOM 3537 C C . LEU A 1 459 ? -19.008 -0.730 10.793 1.00 76.69 459 LEU A C 1
ATOM 3539 O O . LEU A 1 459 ? -18.512 -0.413 9.720 1.00 76.69 459 LEU A O 1
ATOM 3543 N N . ASP A 1 460 ? -18.265 -1.002 11.866 1.00 77.81 460 ASP A N 1
ATOM 3544 C CA . ASP A 1 460 ? -16.808 -0.829 11.880 1.00 77.81 460 ASP A CA 1
ATOM 3545 C C . ASP A 1 460 ? -16.090 -1.748 10.881 1.00 77.81 460 ASP A C 1
ATOM 3547 O O . ASP A 1 460 ? -14.997 -1.431 10.406 1.00 77.81 460 ASP A O 1
ATOM 3551 N N . ARG A 1 461 ? -16.672 -2.915 10.571 1.00 86.69 461 ARG A N 1
ATOM 3552 C CA . ARG A 1 461 ? -16.159 -3.808 9.526 1.00 86.69 461 ARG A CA 1
ATOM 3553 C C . ARG A 1 461 ? -16.359 -3.201 8.140 1.00 86.69 461 ARG A C 1
ATOM 3555 O O . ARG A 1 461 ? -15.407 -3.167 7.369 1.00 86.69 461 ARG A O 1
ATOM 3562 N N . ARG A 1 462 ? -17.550 -2.662 7.858 1.00 84.06 462 ARG A N 1
ATOM 3563 C CA . ARG A 1 462 ? -17.837 -1.961 6.596 1.00 84.06 462 ARG A CA 1
ATOM 3564 C C . ARG A 1 462 ? -16.975 -0.714 6.430 1.00 84.06 462 ARG A C 1
ATOM 3566 O O . ARG A 1 462 ? -16.443 -0.501 5.350 1.00 84.06 462 ARG A O 1
ATOM 3573 N N . ASP A 1 463 ? -16.760 0.058 7.494 1.00 79.31 463 ASP A N 1
ATOM 3574 C CA . ASP A 1 463 ? -15.888 1.239 7.451 1.00 79.31 463 ASP A CA 1
ATOM 3575 C C . ASP A 1 463 ? -14.438 0.851 7.118 1.00 79.31 463 ASP A C 1
ATOM 3577 O O . ASP A 1 463 ? -13.789 1.507 6.301 1.00 79.31 463 ASP A O 1
ATOM 3581 N N . ARG A 1 464 ? -13.943 -0.265 7.674 1.00 85.44 464 ARG A N 1
ATOM 3582 C CA . ARG A 1 464 ? -12.628 -0.825 7.317 1.00 85.44 464 ARG A CA 1
ATOM 3583 C C . ARG A 1 464 ? -12.567 -1.315 5.871 1.00 85.44 464 ARG A C 1
ATOM 3585 O O . ARG A 1 464 ? -11.575 -1.057 5.197 1.00 85.44 464 ARG A O 1
ATOM 3592 N N . GLU A 1 465 ? -13.604 -1.992 5.388 1.00 88.19 465 GLU A N 1
ATOM 3593 C CA . GLU A 1 465 ? -13.697 -2.433 3.989 1.00 88.19 465 GLU A CA 1
ATOM 3594 C C . GLU A 1 465 ? -13.719 -1.235 3.025 1.00 88.19 465 GLU A C 1
ATOM 3596 O O . GLU A 1 465 ? -13.004 -1.238 2.024 1.00 88.19 465 GLU A O 1
ATOM 3601 N N . LEU A 1 466 ? -14.462 -0.173 3.354 1.00 83.75 466 LEU A N 1
ATOM 3602 C CA . LEU A 1 466 ? -14.485 1.072 2.581 1.00 83.75 466 LEU A CA 1
ATOM 3603 C C . LEU A 1 466 ? -13.134 1.794 2.614 1.00 83.75 466 LEU A C 1
ATOM 3605 O O . LEU A 1 466 ? -12.720 2.348 1.602 1.00 83.75 466 LEU A O 1
ATOM 3609 N N . ALA A 1 467 ? -12.427 1.794 3.748 1.00 82.94 467 ALA A N 1
ATOM 3610 C CA . ALA A 1 467 ? -11.065 2.326 3.841 1.00 82.94 467 ALA A CA 1
ATOM 3611 C C . ALA A 1 467 ? -10.069 1.554 2.970 1.00 82.94 467 ALA A C 1
ATOM 3613 O O . ALA A 1 467 ? -9.278 2.174 2.263 1.00 82.94 467 ALA A O 1
ATOM 3614 N N . ALA A 1 468 ? -10.152 0.222 2.953 1.00 86.50 468 ALA A N 1
ATOM 3615 C CA . ALA A 1 468 ? -9.322 -0.598 2.079 1.00 86.50 468 ALA A CA 1
ATOM 3616 C C . ALA A 1 468 ? -9.608 -0.321 0.592 1.00 86.50 468 ALA A C 1
ATOM 3618 O O . ALA A 1 468 ? -8.674 -0.144 -0.186 1.00 86.50 468 ALA A O 1
ATOM 3619 N N . ARG A 1 469 ? -10.888 -0.212 0.202 1.00 84.50 469 ARG A N 1
ATOM 3620 C CA . ARG A 1 469 ? -11.281 0.132 -1.177 1.00 84.50 469 ARG A CA 1
ATOM 3621 C C . ARG A 1 469 ? -10.838 1.534 -1.590 1.00 84.50 469 ARG A C 1
ATOM 3623 O O . ARG A 1 469 ? -10.380 1.715 -2.710 1.00 84.50 469 ARG A O 1
ATOM 3630 N N . GLU A 1 470 ? -10.932 2.523 -0.701 1.00 85.00 470 GLU A N 1
ATOM 3631 C CA . GLU A 1 470 ? -10.444 3.879 -0.984 1.00 85.00 470 GLU A CA 1
ATOM 3632 C C . GLU A 1 470 ? -8.927 3.903 -1.189 1.00 85.00 470 GLU A C 1
ATOM 3634 O O . GLU A 1 470 ? -8.434 4.579 -2.096 1.00 85.00 470 GLU A O 1
ATOM 3639 N N . GLN A 1 471 ? -8.183 3.162 -0.365 1.00 86.44 471 GLN A N 1
ATOM 3640 C CA . GLN A 1 471 ? -6.738 3.045 -0.515 1.00 86.44 471 GLN A CA 1
ATOM 3641 C C . GLN A 1 471 ? -6.380 2.400 -1.859 1.00 86.44 471 GLN A C 1
ATOM 3643 O O . GLN A 1 471 ? -5.540 2.935 -2.576 1.00 86.44 471 GLN A O 1
ATOM 3648 N N . ASP A 1 472 ? -7.066 1.318 -2.233 1.00 83.81 472 ASP A N 1
ATOM 3649 C CA . ASP A 1 472 ? -6.883 0.652 -3.524 1.00 83.81 472 ASP A CA 1
ATOM 3650 C C . ASP A 1 472 ? -7.212 1.575 -4.712 1.00 83.81 472 ASP A C 1
ATOM 3652 O O . ASP A 1 472 ? -6.406 1.718 -5.632 1.00 83.81 472 ASP A O 1
ATOM 3656 N N . ALA A 1 473 ? -8.337 2.298 -4.657 1.00 79.88 473 ALA A N 1
ATOM 3657 C CA . ALA A 1 473 ? -8.703 3.290 -5.670 1.00 79.88 473 ALA A CA 1
ATOM 3658 C C . ALA A 1 473 ? -7.673 4.432 -5.768 1.00 79.88 473 ALA A C 1
ATOM 3660 O O . ALA A 1 473 ? -7.363 4.897 -6.863 1.00 79.88 473 ALA A O 1
ATOM 3661 N N . THR A 1 474 ? -7.098 4.863 -4.641 1.00 83.00 474 THR A N 1
ATOM 3662 C CA . THR A 1 474 ? -6.038 5.885 -4.609 1.00 83.00 474 THR A CA 1
ATOM 3663 C C . THR A 1 474 ? -4.750 5.372 -5.251 1.00 83.00 474 THR A C 1
ATOM 3665 O O . THR A 1 474 ? -4.119 6.089 -6.027 1.00 83.00 474 THR A O 1
ATOM 3668 N N . THR A 1 475 ? -4.367 4.123 -4.975 1.00 85.88 475 THR A N 1
ATOM 3669 C CA . THR A 1 475 ? -3.212 3.482 -5.613 1.00 85.88 475 THR A CA 1
ATOM 3670 C C . THR A 1 475 ? -3.425 3.317 -7.118 1.00 85.88 475 THR A C 1
ATOM 3672 O O . THR A 1 475 ? -2.523 3.646 -7.888 1.00 85.88 475 THR A O 1
ATOM 3675 N N . ARG A 1 476 ? -4.619 2.889 -7.554 1.00 81.06 476 ARG A N 1
ATOM 3676 C CA . ARG A 1 476 ? -4.979 2.801 -8.979 1.00 81.06 476 ARG A CA 1
ATOM 3677 C C . ARG A 1 476 ? -4.944 4.165 -9.670 1.00 81.06 476 ARG A C 1
ATOM 3679 O O . ARG A 1 476 ? -4.395 4.268 -10.762 1.00 81.06 476 ARG A O 1
ATOM 3686 N N . LEU A 1 477 ? -5.439 5.220 -9.018 1.00 80.62 477 LEU A N 1
ATOM 3687 C CA . LEU A 1 477 ? -5.377 6.587 -9.542 1.00 80.62 477 LEU A CA 1
ATOM 3688 C C . LEU A 1 477 ? -3.928 7.055 -9.749 1.00 80.62 477 LEU A C 1
ATOM 3690 O O . LEU A 1 477 ? -3.594 7.547 -10.823 1.00 80.62 477 LEU A O 1
ATOM 3694 N N . ALA A 1 478 ? -3.061 6.855 -8.754 1.00 82.25 478 ALA A N 1
ATOM 3695 C CA . ALA A 1 478 ? -1.649 7.226 -8.853 1.00 82.25 478 ALA A CA 1
ATOM 3696 C C . ALA A 1 478 ? -0.915 6.433 -9.953 1.00 82.25 478 ALA A C 1
ATOM 3698 O O . ALA A 1 478 ? -0.081 6.989 -10.668 1.00 82.25 478 ALA A O 1
ATOM 3699 N N . ALA A 1 479 ? -1.242 5.146 -10.118 1.00 80.75 479 ALA A N 1
ATOM 3700 C CA . ALA A 1 479 ? -0.698 4.320 -11.193 1.00 80.75 479 ALA A CA 1
ATOM 3701 C C . ALA A 1 479 ? -1.150 4.811 -12.581 1.00 80.75 479 ALA A C 1
ATOM 3703 O O . ALA A 1 479 ? -0.321 4.920 -13.484 1.00 80.75 479 ALA A O 1
ATOM 3704 N N . ALA A 1 480 ? -2.428 5.172 -12.734 1.00 77.12 480 ALA A N 1
ATOM 3705 C CA . ALA A 1 480 ? -2.960 5.738 -13.972 1.00 77.12 480 ALA A CA 1
ATOM 3706 C C . ALA A 1 480 ? -2.303 7.088 -14.315 1.00 77.12 480 ALA A C 1
ATOM 3708 O O . ALA A 1 480 ? -1.891 7.305 -15.453 1.00 77.12 480 ALA A O 1
ATOM 3709 N N . GLU A 1 481 ? -2.119 7.979 -13.333 1.00 81.44 481 GLU A N 1
ATOM 3710 C CA . GLU A 1 481 ? -1.420 9.260 -13.528 1.00 81.44 481 GLU A CA 1
ATOM 3711 C C . GLU A 1 481 ? 0.040 9.067 -13.966 1.00 81.44 481 GLU A C 1
ATOM 3713 O O . GLU A 1 481 ? 0.507 9.743 -14.887 1.00 81.44 481 GLU A O 1
ATOM 3718 N N . ALA A 1 482 ? 0.749 8.108 -13.362 1.00 83.25 482 ALA A N 1
ATOM 3719 C CA . ALA A 1 482 ? 2.099 7.744 -13.784 1.00 83.25 482 ALA A CA 1
ATOM 3720 C C . ALA A 1 482 ? 2.123 7.163 -15.211 1.00 83.25 482 ALA A C 1
ATOM 3722 O O . ALA A 1 482 ? 3.022 7.490 -15.989 1.00 83.25 482 ALA A O 1
ATOM 3723 N N . GLY A 1 483 ? 1.121 6.353 -15.574 1.00 77.50 483 GLY A N 1
ATOM 3724 C CA . GLY A 1 483 ? 0.936 5.821 -16.926 1.00 77.50 483 GLY A CA 1
ATOM 3725 C C . GLY A 1 483 ? 0.755 6.923 -17.974 1.00 77.50 483 GLY A C 1
ATOM 3726 O O . GLY A 1 483 ? 1.476 6.940 -18.971 1.00 77.50 483 GLY A O 1
ATOM 3727 N N . ILE A 1 484 ? -0.120 7.901 -17.708 1.00 76.62 484 ILE A N 1
ATOM 3728 C CA . ILE A 1 484 ? -0.339 9.069 -18.581 1.00 76.62 484 ILE A CA 1
ATOM 3729 C C . ILE A 1 484 ? 0.961 9.862 -18.765 1.00 76.62 484 ILE A C 1
ATOM 3731 O O . ILE A 1 484 ? 1.309 10.232 -19.887 1.00 76.62 484 ILE A O 1
ATOM 3735 N N . ALA A 1 485 ? 1.702 10.112 -17.681 1.00 80.25 485 ALA A N 1
ATOM 3736 C CA . ALA A 1 485 ? 2.966 10.844 -17.747 1.00 80.25 485 ALA A CA 1
ATOM 3737 C C . ALA A 1 485 ? 4.029 10.097 -18.574 1.00 80.25 485 ALA A C 1
ATOM 3739 O O . ALA A 1 485 ? 4.741 10.715 -19.368 1.00 80.25 485 ALA A O 1
ATOM 3740 N N . ALA A 1 486 ? 4.115 8.772 -18.429 1.00 79.19 486 ALA A N 1
ATOM 3741 C CA . ALA A 1 486 ? 5.031 7.942 -19.205 1.00 79.19 486 ALA A CA 1
ATOM 3742 C C . ALA A 1 486 ? 4.662 7.907 -20.698 1.00 79.19 486 ALA A C 1
ATOM 3744 O O . ALA A 1 486 ? 5.549 8.042 -21.542 1.00 79.19 486 ALA A O 1
ATOM 3745 N N . ALA A 1 487 ? 3.372 7.775 -21.029 1.00 74.25 487 ALA A N 1
ATOM 3746 C CA . ALA A 1 487 ? 2.888 7.832 -22.409 1.00 74.25 487 ALA A CA 1
ATOM 3747 C C . ALA A 1 487 ? 3.188 9.198 -23.051 1.00 74.25 487 ALA A C 1
ATOM 3749 O O . ALA A 1 487 ? 3.767 9.255 -24.132 1.00 74.25 487 ALA A O 1
ATOM 3750 N N . ALA A 1 488 ? 2.931 10.299 -22.337 1.00 78.06 488 ALA A N 1
ATOM 3751 C CA . ALA A 1 488 ? 3.247 11.647 -22.811 1.00 78.06 488 ALA A CA 1
ATOM 3752 C C . ALA A 1 488 ? 4.755 11.863 -23.052 1.00 78.06 488 ALA A C 1
ATOM 3754 O O . ALA A 1 488 ? 5.144 12.539 -24.005 1.00 78.06 488 ALA A O 1
ATOM 3755 N N . ALA A 1 489 ? 5.620 11.280 -22.213 1.00 81.56 489 ALA A N 1
ATOM 3756 C CA . ALA A 1 489 ? 7.067 11.337 -22.412 1.00 81.56 489 ALA A CA 1
ATOM 3757 C C . ALA A 1 489 ? 7.516 10.542 -23.652 1.00 81.56 489 ALA A C 1
ATOM 3759 O O . ALA A 1 489 ? 8.380 11.014 -24.396 1.00 81.56 489 ALA A O 1
ATOM 3760 N N . LYS A 1 490 ? 6.915 9.367 -23.903 1.00 77.12 490 LYS A N 1
ATOM 3761 C CA . LYS A 1 490 ? 7.152 8.583 -25.128 1.00 77.12 490 LYS A CA 1
ATOM 3762 C C . LYS A 1 490 ? 6.707 9.353 -26.373 1.00 77.12 490 LYS A C 1
ATOM 3764 O O . LYS A 1 490 ? 7.499 9.472 -27.304 1.00 77.12 490 LYS A O 1
ATOM 3769 N N . ASP A 1 491 ? 5.508 9.938 -26.352 1.00 73.50 491 ASP A N 1
ATOM 3770 C CA . ASP A 1 491 ? 4.981 10.766 -27.446 1.00 73.50 491 ASP A CA 1
ATOM 3771 C C . ASP A 1 491 ? 5.922 11.926 -27.778 1.00 73.50 491 ASP A C 1
ATOM 3773 O O . ASP A 1 491 ? 6.278 12.138 -28.939 1.00 73.50 491 ASP A O 1
ATOM 3777 N N . ALA A 1 492 ? 6.379 12.657 -26.758 1.00 81.12 492 ALA A N 1
ATOM 3778 C CA . ALA A 1 492 ? 7.311 13.765 -26.938 1.00 81.12 492 ALA A CA 1
ATOM 3779 C C . ALA A 1 492 ? 8.648 13.302 -27.548 1.00 81.12 492 ALA A C 1
ATOM 3781 O O . ALA A 1 492 ? 9.189 13.968 -28.435 1.00 81.12 492 ALA A O 1
ATOM 3782 N N . GLY A 1 493 ? 9.169 12.149 -27.111 1.00 82.25 493 GLY A N 1
ATOM 3783 C CA . GLY A 1 493 ? 10.383 11.548 -27.667 1.00 82.25 493 GLY A CA 1
ATOM 3784 C C . GLY A 1 493 ? 10.226 11.137 -29.134 1.00 82.25 493 GLY A C 1
ATOM 3785 O O . GLY A 1 493 ? 11.070 11.477 -29.967 1.00 82.25 493 GLY A O 1
ATOM 3786 N N . ALA A 1 494 ? 9.123 10.468 -29.471 1.00 76.31 494 ALA A N 1
ATOM 3787 C CA . ALA A 1 494 ? 8.812 10.044 -30.833 1.00 76.31 494 ALA A CA 1
ATOM 3788 C C . ALA A 1 494 ? 8.602 11.242 -31.778 1.00 76.31 494 ALA A C 1
ATOM 3790 O O . ALA A 1 494 ? 9.158 11.269 -32.878 1.00 76.31 494 ALA A O 1
ATOM 3791 N N . GLN A 1 495 ? 7.894 12.288 -31.335 1.00 79.75 495 GLN A N 1
ATOM 3792 C CA . GLN A 1 495 ? 7.735 13.530 -32.102 1.00 79.75 495 GLN A CA 1
ATOM 3793 C C . GLN A 1 495 ? 9.071 14.248 -32.335 1.00 79.75 495 GLN A C 1
ATOM 3795 O O . GLN A 1 495 ? 9.322 14.741 -33.437 1.00 79.75 495 GLN A O 1
ATOM 3800 N N . ALA A 1 496 ? 9.951 14.288 -31.329 1.00 85.56 496 ALA A N 1
ATOM 3801 C CA . ALA A 1 496 ? 11.280 14.876 -31.471 1.00 85.56 496 ALA A CA 1
ATOM 3802 C C . ALA A 1 496 ? 12.132 14.120 -32.507 1.00 85.56 496 ALA A C 1
ATOM 3804 O O . ALA A 1 496 ? 12.772 14.756 -33.351 1.00 85.56 496 ALA A O 1
ATOM 3805 N N . LEU A 1 497 ? 12.087 12.781 -32.497 1.00 83.44 497 LEU A N 1
ATOM 3806 C CA . LEU A 1 497 ? 12.752 11.935 -33.493 1.00 83.44 497 LEU A CA 1
ATOM 3807 C C . LEU A 1 497 ? 12.179 12.151 -34.897 1.00 83.44 497 LEU A C 1
ATOM 3809 O O . LEU A 1 497 ? 12.943 12.357 -35.839 1.00 83.44 497 LEU A O 1
ATOM 3813 N N . LEU A 1 498 ? 10.854 12.179 -35.053 1.00 82.00 498 LEU A N 1
ATOM 3814 C CA . LEU A 1 498 ? 10.213 12.429 -36.347 1.00 82.00 498 LEU A CA 1
ATOM 3815 C C . LEU A 1 498 ? 10.611 13.805 -36.909 1.00 82.00 498 LEU A C 1
ATOM 3817 O O . LEU A 1 498 ? 10.974 13.929 -38.083 1.00 82.00 498 LEU A O 1
ATOM 3821 N N . ALA A 1 499 ? 10.611 14.837 -36.060 1.00 86.06 499 ALA A N 1
ATOM 3822 C CA . ALA A 1 499 ? 11.038 16.179 -36.435 1.00 86.06 499 ALA A CA 1
ATOM 3823 C C . ALA A 1 499 ? 12.517 16.209 -36.851 1.00 86.06 499 ALA A C 1
ATOM 3825 O O . ALA A 1 499 ? 12.853 16.849 -37.849 1.00 86.06 499 ALA A O 1
ATOM 3826 N N . GLN A 1 500 ? 13.396 15.503 -36.131 1.00 89.12 500 GLN A N 1
ATOM 3827 C CA . GLN A 1 500 ? 14.805 15.355 -36.501 1.00 89.12 500 GLN A CA 1
ATOM 3828 C C . GLN A 1 500 ? 14.945 14.668 -37.866 1.00 89.12 500 GLN A C 1
ATOM 3830 O O . GLN A 1 500 ? 15.604 15.200 -38.757 1.00 89.12 500 GLN A O 1
ATOM 3835 N N . HIS A 1 501 ? 14.282 13.528 -38.067 1.00 85.62 501 HIS A N 1
ATOM 3836 C CA . HIS A 1 501 ? 14.306 12.791 -39.331 1.00 85.62 501 HIS A CA 1
ATOM 3837 C C . HIS A 1 501 ? 13.799 13.635 -40.508 1.00 85.62 501 HIS A C 1
ATOM 3839 O O . HIS A 1 501 ? 14.410 13.622 -41.573 1.00 85.62 501 HIS A O 1
ATOM 3845 N N . SER A 1 502 ? 12.736 14.417 -40.304 1.00 86.06 502 SER A N 1
ATOM 3846 C CA . SER A 1 502 ? 12.159 15.294 -41.330 1.00 86.06 502 SER A CA 1
ATOM 3847 C C . SER A 1 502 ? 13.111 16.427 -41.716 1.00 86.06 502 SER A C 1
ATOM 3849 O O . SER A 1 502 ? 13.321 16.679 -42.902 1.00 86.06 502 SER A O 1
ATOM 3851 N N . ARG A 1 503 ? 13.754 17.073 -40.729 1.00 91.00 503 ARG A N 1
ATOM 3852 C CA . ARG A 1 503 ? 14.789 18.088 -40.992 1.00 91.00 503 ARG A CA 1
ATOM 3853 C C . ARG A 1 503 ? 15.953 17.503 -41.788 1.00 91.00 503 ARG A C 1
ATOM 3855 O O . ARG A 1 503 ? 16.396 18.114 -42.757 1.00 91.00 503 ARG A O 1
ATOM 3862 N N . TRP A 1 504 ? 16.415 16.311 -41.413 1.00 91.25 504 TRP A N 1
ATOM 3863 C CA . TRP A 1 504 ? 17.502 15.632 -42.114 1.00 91.25 504 TRP A CA 1
ATOM 3864 C C . TRP A 1 504 ? 17.121 15.167 -43.517 1.00 91.25 504 TRP A C 1
ATOM 3866 O O . TRP A 1 504 ? 17.962 15.235 -44.401 1.00 91.25 504 TRP A O 1
ATOM 3876 N N . ALA A 1 505 ? 15.873 14.768 -43.761 1.00 85.56 505 ALA A N 1
ATOM 3877 C CA . ALA A 1 505 ? 15.398 14.459 -45.110 1.00 85.56 505 ALA A CA 1
ATOM 3878 C C . ALA A 1 505 ? 15.480 15.676 -46.030 1.00 85.56 505 ALA A C 1
ATOM 3880 O O . ALA A 1 505 ? 16.056 15.574 -47.108 1.00 85.56 505 ALA A O 1
ATOM 3881 N N . MET A 1 506 ? 15.010 16.837 -45.569 1.00 87.62 506 MET A N 1
ATOM 3882 C CA . MET A 1 506 ? 15.141 18.085 -46.325 1.00 87.62 506 MET A CA 1
ATOM 3883 C C . MET A 1 506 ? 16.608 18.482 -46.536 1.00 87.62 506 MET A C 1
ATOM 3885 O O . MET A 1 506 ? 16.981 18.924 -47.621 1.00 87.62 506 MET A O 1
ATOM 3889 N N . ALA A 1 507 ? 17.444 18.318 -45.505 1.00 87.81 507 ALA A N 1
ATOM 3890 C CA . ALA A 1 507 ? 18.865 18.632 -45.587 1.00 87.81 507 ALA A CA 1
ATOM 3891 C C . ALA A 1 507 ? 19.593 17.744 -46.598 1.00 87.81 507 ALA A C 1
ATOM 3893 O O . ALA A 1 507 ? 20.367 18.250 -47.402 1.00 87.81 507 ALA A O 1
ATOM 3894 N N . VAL A 1 508 ? 19.321 16.438 -46.584 1.00 86.44 508 VAL A N 1
ATOM 3895 C CA . VAL A 1 508 ? 19.881 15.491 -47.551 1.00 86.44 508 VAL A CA 1
ATOM 3896 C C . VAL A 1 508 ? 19.442 15.855 -48.963 1.00 86.44 508 VAL A C 1
ATOM 3898 O O . VAL A 1 508 ? 20.300 15.941 -49.828 1.00 86.44 508 VAL A O 1
ATOM 3901 N N . ASP A 1 509 ? 18.156 16.131 -49.186 1.00 83.75 509 ASP A N 1
ATOM 3902 C CA . ASP A 1 509 ? 17.626 16.501 -50.506 1.00 83.75 509 ASP A CA 1
ATOM 3903 C C . ASP A 1 509 ? 18.335 17.741 -51.077 1.00 83.75 509 ASP A C 1
ATOM 3905 O O . ASP A 1 509 ? 18.823 17.724 -52.200 1.00 83.75 509 ASP A O 1
ATOM 3909 N N . THR A 1 510 ? 18.536 18.774 -50.249 1.00 86.88 510 THR A N 1
ATOM 3910 C CA . THR A 1 510 ? 19.261 19.991 -50.662 1.00 86.88 510 THR A CA 1
ATOM 3911 C C . THR A 1 510 ? 20.747 19.732 -50.937 1.00 86.88 510 THR A C 1
ATOM 3913 O O . THR A 1 510 ? 21.330 20.311 -51.850 1.00 86.88 510 THR A O 1
ATOM 3916 N N . LEU A 1 511 ? 21.391 18.881 -50.135 1.00 85.81 511 LEU A N 1
ATOM 3917 C CA . LEU A 1 511 ? 22.818 18.576 -50.269 1.00 85.81 511 LEU A CA 1
ATOM 3918 C C . LEU A 1 511 ? 23.125 17.632 -51.435 1.00 85.81 511 LEU A C 1
ATOM 3920 O O . LEU A 1 511 ? 24.237 17.655 -51.959 1.00 85.81 511 LEU A O 1
ATOM 3924 N N . VAL A 1 512 ? 22.156 16.817 -51.855 1.00 80.75 512 VAL A N 1
ATOM 3925 C CA . VAL A 1 512 ? 22.288 15.926 -53.018 1.00 80.75 512 VAL A CA 1
ATOM 3926 C C . VAL A 1 512 ? 22.521 16.725 -54.302 1.00 80.75 512 VAL A C 1
ATOM 3928 O O . VAL A 1 512 ? 23.313 16.291 -55.138 1.00 80.75 512 VAL A O 1
ATOM 3931 N N . ASP A 1 513 ? 21.898 17.896 -54.433 1.00 82.38 513 ASP A N 1
ATOM 3932 C CA . ASP A 1 513 ? 22.055 18.774 -55.599 1.00 82.38 513 ASP A CA 1
ATOM 3933 C C . ASP A 1 513 ? 23.365 19.581 -55.579 1.00 82.38 513 ASP A C 1
ATOM 3935 O O . ASP A 1 513 ? 23.794 20.124 -56.600 1.00 82.38 513 ASP A O 1
ATOM 3939 N N . HIS A 1 514 ? 24.037 19.627 -54.426 1.00 87.44 514 HIS A N 1
ATOM 3940 C CA . HIS A 1 514 ? 25.249 20.410 -54.207 1.00 87.44 514 HIS A CA 1
ATOM 3941 C C . HIS A 1 514 ? 26.318 19.610 -53.442 1.00 87.44 514 HIS A C 1
ATOM 3943 O O . HIS A 1 514 ? 26.684 19.974 -52.322 1.00 87.44 514 HIS A O 1
ATOM 3949 N N . PRO A 1 515 ? 26.871 18.533 -54.031 1.00 83.50 515 PRO A N 1
ATOM 3950 C CA . PRO A 1 515 ? 27.851 17.682 -53.353 1.00 83.50 515 PRO A CA 1
ATOM 3951 C C . PRO A 1 515 ? 29.126 18.440 -52.957 1.00 83.50 515 PRO A C 1
ATOM 3953 O O . PRO A 1 515 ? 29.754 18.111 -51.958 1.00 83.50 515 PRO A O 1
ATOM 3956 N N . ASP A 1 516 ? 29.479 19.497 -53.691 1.00 84.56 516 ASP A N 1
ATOM 3957 C CA . ASP A 1 516 ? 30.667 20.315 -53.424 1.00 84.56 516 ASP A CA 1
ATOM 3958 C C . ASP A 1 516 ? 30.529 21.199 -52.168 1.00 84.56 516 ASP A C 1
ATOM 3960 O O . ASP A 1 516 ? 31.498 21.815 -51.733 1.00 84.56 516 ASP A O 1
ATOM 3964 N N . TRP A 1 517 ? 29.329 21.298 -51.586 1.00 89.19 517 TRP A N 1
ATOM 3965 C CA . TRP A 1 517 ? 29.074 22.140 -50.413 1.00 89.19 517 TRP A CA 1
ATOM 3966 C C . TRP A 1 517 ? 29.522 21.515 -49.101 1.00 89.19 517 TRP A C 1
ATOM 3968 O O . TRP A 1 517 ? 29.594 22.227 -48.097 1.00 89.19 517 TRP A O 1
ATOM 3978 N N . ILE A 1 518 ? 29.764 20.205 -49.076 1.00 87.88 518 ILE A N 1
ATOM 3979 C CA . ILE A 1 518 ? 29.980 19.469 -47.836 1.00 87.88 518 ILE A CA 1
ATOM 3980 C C . ILE A 1 518 ? 31.273 18.667 -47.849 1.00 87.88 518 ILE A C 1
ATOM 3982 O O . ILE A 1 518 ? 31.634 18.027 -48.830 1.00 87.88 518 ILE A O 1
ATOM 3986 N N . ASP A 1 519 ? 31.925 18.656 -46.694 1.00 86.62 519 ASP A N 1
ATOM 3987 C CA . ASP A 1 519 ? 33.002 17.739 -46.351 1.00 86.62 519 ASP A CA 1
ATOM 3988 C C . ASP A 1 519 ? 32.527 16.846 -45.201 1.00 86.62 519 ASP A C 1
ATOM 3990 O O . ASP A 1 519 ? 32.023 17.327 -44.178 1.00 86.62 519 ASP A O 1
ATOM 3994 N N . VAL A 1 520 ? 32.646 15.532 -45.374 1.00 85.81 520 VAL A N 1
ATOM 3995 C CA . VAL A 1 520 ? 32.198 14.547 -44.387 1.00 85.81 520 VAL A CA 1
ATOM 3996 C C . VAL A 1 520 ? 33.420 13.916 -43.742 1.00 85.81 520 VAL A C 1
ATOM 3998 O O . VAL A 1 520 ? 34.088 13.063 -44.322 1.00 85.81 520 VAL A O 1
ATOM 4001 N N . THR A 1 521 ? 33.697 14.312 -42.499 1.00 84.56 521 THR A N 1
ATOM 4002 C CA . THR A 1 521 ? 34.795 13.757 -41.702 1.00 84.56 521 THR A CA 1
ATOM 4003 C C . THR A 1 521 ? 34.224 12.902 -40.571 1.00 84.56 521 THR A C 1
ATOM 4005 O O . THR A 1 521 ? 33.746 13.411 -39.553 1.00 84.56 521 THR A O 1
ATOM 4008 N N . GLY A 1 522 ? 34.258 11.578 -40.738 1.00 83.00 522 GLY A N 1
ATOM 4009 C CA . GLY A 1 522 ? 33.676 10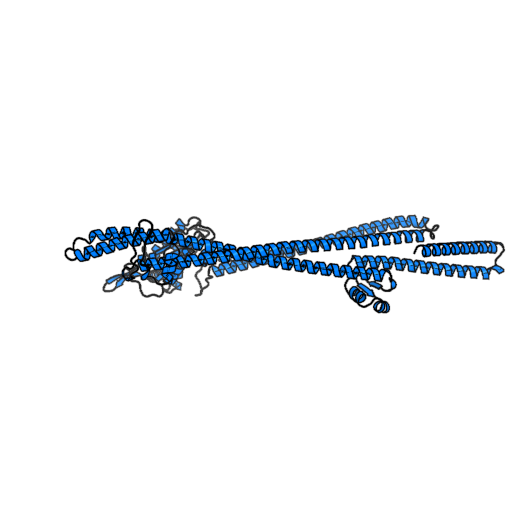.639 -39.774 1.00 83.00 522 GLY A CA 1
ATOM 4010 C C . GLY A 1 522 ? 32.154 10.788 -39.681 1.00 83.00 522 GLY A C 1
ATOM 4011 O O . GLY A 1 522 ? 31.450 10.565 -40.660 1.00 83.00 522 GLY A O 1
ATOM 4012 N N . THR A 1 523 ? 31.641 11.160 -38.505 1.00 80.69 523 THR A N 1
ATOM 4013 C CA . THR A 1 523 ? 30.204 11.406 -38.264 1.00 80.69 523 THR A CA 1
ATOM 4014 C C . THR A 1 523 ? 29.807 12.879 -38.368 1.00 80.69 523 THR A C 1
ATOM 4016 O O . THR A 1 523 ? 28.650 13.218 -38.132 1.00 80.69 523 THR A O 1
ATOM 4019 N N . THR A 1 524 ? 30.751 13.770 -38.687 1.00 81.94 524 THR A N 1
ATOM 4020 C CA . THR A 1 524 ? 30.501 15.216 -38.758 1.00 81.94 524 THR A CA 1
ATOM 4021 C C . THR A 1 524 ? 30.424 15.665 -40.210 1.00 81.94 524 THR A C 1
ATOM 4023 O O . THR A 1 524 ? 31.311 15.353 -41.003 1.00 81.94 524 THR A O 1
ATOM 4026 N N . ILE A 1 525 ? 29.384 16.431 -40.540 1.00 85.12 525 ILE A N 1
ATOM 4027 C CA . ILE A 1 525 ? 29.213 17.061 -41.851 1.00 85.12 525 ILE A CA 1
ATOM 4028 C C . ILE A 1 525 ? 29.566 18.537 -41.692 1.00 85.12 525 ILE A C 1
ATOM 4030 O O . ILE A 1 525 ? 28.965 19.243 -40.881 1.00 85.12 525 ILE A O 1
ATOM 4034 N N . ARG A 1 526 ? 30.567 19.006 -42.434 1.00 86.44 526 ARG A N 1
ATOM 4035 C CA . ARG A 1 526 ? 30.982 20.409 -42.451 1.00 86.44 526 ARG A CA 1
ATOM 4036 C C . ARG A 1 526 ? 30.533 21.039 -43.754 1.00 86.44 526 ARG A C 1
ATOM 4038 O O . ARG A 1 526 ? 30.776 20.483 -44.815 1.00 86.44 526 ARG A O 1
ATOM 4045 N N . LEU A 1 527 ? 29.891 22.197 -43.658 1.00 85.62 527 LEU A N 1
ATOM 4046 C CA . LEU A 1 527 ? 29.626 23.039 -44.818 1.00 85.62 527 LEU A CA 1
ATOM 4047 C C . LEU A 1 527 ? 30.867 23.861 -45.143 1.00 85.62 527 LEU A C 1
ATOM 4049 O O . LEU A 1 527 ? 31.490 24.421 -44.235 1.00 85.62 527 LEU A O 1
ATOM 4053 N N . ASP A 1 528 ? 31.163 23.989 -46.431 1.00 85.81 528 ASP A N 1
ATOM 4054 C CA . ASP A 1 528 ? 32.046 25.042 -46.911 1.00 85.81 528 ASP A CA 1
ATOM 4055 C C . ASP A 1 528 ? 31.511 26.425 -46.483 1.00 85.81 528 ASP A C 1
ATOM 4057 O O . ASP A 1 528 ? 30.304 26.636 -46.322 1.00 85.81 528 ASP A O 1
ATOM 4061 N N . ARG A 1 529 ? 32.415 27.379 -46.244 1.00 76.62 529 ARG A N 1
ATOM 4062 C CA . ARG A 1 529 ? 32.068 28.691 -45.679 1.00 76.62 529 ARG A CA 1
ATOM 4063 C C . ARG A 1 529 ? 31.109 29.478 -46.575 1.00 76.62 529 ARG A C 1
ATOM 4065 O O . ARG A 1 529 ? 30.204 30.140 -46.055 1.00 76.62 529 ARG A O 1
ATOM 4072 N N . ASP A 1 530 ? 31.283 29.390 -47.888 1.00 82.12 530 ASP A N 1
ATOM 4073 C CA . ASP A 1 530 ? 30.447 30.104 -48.851 1.00 82.12 530 ASP A CA 1
ATOM 4074 C C . ASP A 1 530 ? 29.119 29.358 -49.051 1.00 82.12 530 ASP A C 1
ATOM 4076 O O . ASP A 1 530 ? 28.046 29.973 -49.078 1.00 82.12 530 ASP A O 1
ATOM 4080 N N . ALA A 1 531 ? 29.166 28.022 -49.027 1.00 81.75 531 ALA A N 1
ATOM 4081 C CA . ALA A 1 531 ? 27.981 27.168 -49.021 1.00 81.75 531 ALA A CA 1
ATOM 4082 C C . ALA A 1 531 ? 27.092 27.384 -47.786 1.00 81.75 531 ALA A C 1
ATOM 4084 O O . ALA A 1 531 ? 25.868 27.379 -47.901 1.00 81.75 531 ALA A O 1
ATOM 4085 N N . ALA A 1 532 ? 27.668 27.646 -46.607 1.00 79.06 532 ALA A N 1
ATOM 4086 C CA . ALA A 1 532 ? 26.901 27.882 -45.382 1.00 79.06 532 ALA A CA 1
ATOM 4087 C C . ALA A 1 532 ? 26.023 29.144 -45.463 1.00 79.06 532 ALA A C 1
ATOM 4089 O O . ALA A 1 532 ? 24.960 29.205 -44.841 1.00 79.06 532 ALA A O 1
ATOM 4090 N N . THR A 1 533 ? 26.453 30.138 -46.245 1.00 82.62 533 THR A N 1
ATOM 4091 C CA . THR A 1 533 ? 25.686 31.366 -46.495 1.00 82.62 533 THR A CA 1
ATOM 4092 C C . THR A 1 533 ? 24.550 31.109 -47.490 1.00 82.62 533 THR A C 1
ATOM 4094 O O . THR A 1 533 ? 23.440 31.602 -47.289 1.00 82.62 533 THR A O 1
ATOM 4097 N N . ALA A 1 534 ? 24.795 30.289 -48.519 1.00 84.75 534 ALA A N 1
ATOM 4098 C CA . ALA A 1 534 ? 23.811 29.926 -49.543 1.00 84.75 534 ALA A CA 1
ATOM 4099 C C . ALA A 1 534 ? 22.736 28.937 -49.043 1.00 84.75 534 ALA A C 1
ATOM 4101 O O . ALA A 1 534 ? 21.564 29.067 -49.388 1.00 84.75 534 ALA A O 1
ATOM 4102 N N . ALA A 1 535 ? 23.117 27.992 -48.180 1.00 79.50 535 ALA A N 1
ATOM 4103 C CA . ALA A 1 535 ? 22.262 26.957 -47.593 1.00 79.50 535 ALA A CA 1
ATOM 4104 C C . ALA A 1 535 ? 21.122 27.507 -46.708 1.00 79.50 535 ALA A C 1
ATOM 4106 O O . ALA A 1 535 ? 20.130 26.825 -46.443 1.00 79.50 535 ALA A O 1
ATOM 4107 N N . GLY A 1 536 ? 21.255 28.746 -46.228 1.00 87.88 536 GLY A N 1
ATOM 4108 C CA . GLY A 1 536 ? 20.298 29.378 -45.329 1.00 87.88 536 GLY A CA 1
ATOM 4109 C C . GLY A 1 536 ? 20.357 28.852 -43.881 1.00 87.88 536 GLY A C 1
ATOM 4110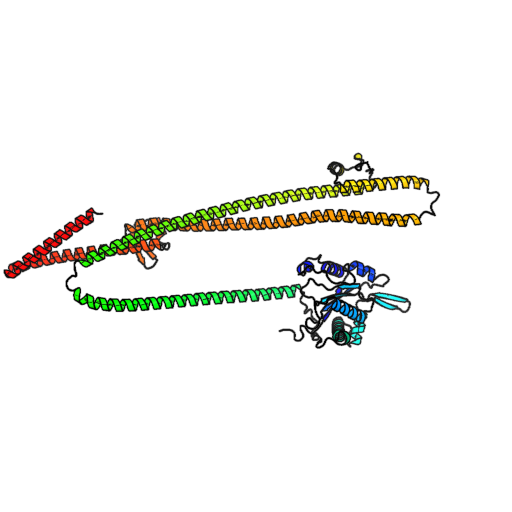 O O . GLY A 1 536 ? 20.914 27.791 -43.582 1.00 87.88 536 GLY A O 1
ATOM 4111 N N . PRO A 1 537 ? 19.756 29.587 -42.927 1.00 87.31 537 PRO A N 1
ATOM 4112 C CA . PRO A 1 537 ? 19.945 29.339 -41.495 1.00 87.31 537 PRO A CA 1
ATOM 4113 C C . PRO A 1 537 ? 19.337 28.016 -41.006 1.00 87.31 537 PRO A C 1
ATOM 4115 O O . PRO A 1 537 ? 19.839 27.431 -40.049 1.00 87.31 537 PRO A O 1
ATOM 4118 N N . ARG A 1 538 ? 18.271 27.519 -41.652 1.00 86.44 538 ARG A N 1
ATOM 4119 C CA . ARG A 1 538 ? 17.605 26.260 -41.266 1.00 86.44 538 ARG A CA 1
ATOM 4120 C C . ARG A 1 538 ? 18.455 25.026 -41.577 1.00 86.44 538 ARG A C 1
ATOM 4122 O O . ARG A 1 538 ? 18.555 24.128 -40.741 1.00 86.44 538 ARG A O 1
ATOM 4129 N N . LEU A 1 539 ? 19.087 24.996 -42.750 1.00 87.56 539 LEU A N 1
ATOM 4130 C CA . LEU A 1 539 ? 19.980 23.908 -43.146 1.00 87.56 539 LEU A CA 1
ATOM 4131 C C . LEU A 1 539 ? 21.255 23.930 -42.296 1.00 87.56 539 LEU A C 1
ATOM 4133 O O . LEU A 1 539 ? 21.632 22.911 -41.723 1.00 87.56 539 LEU A O 1
ATOM 4137 N N . ALA A 1 540 ? 21.840 25.117 -42.100 1.00 85.88 540 ALA A N 1
ATOM 4138 C CA . ALA A 1 540 ? 23.001 25.296 -41.232 1.00 85.88 540 ALA A CA 1
ATOM 4139 C C . ALA A 1 540 ? 22.737 24.868 -39.775 1.00 85.88 540 ALA A C 1
ATOM 4141 O O . ALA A 1 540 ? 23.627 24.317 -39.134 1.00 85.88 540 ALA A O 1
ATOM 4142 N N . ALA A 1 541 ? 21.531 25.099 -39.242 1.00 87.31 541 ALA A N 1
ATOM 4143 C CA . ALA A 1 541 ? 21.150 24.625 -37.911 1.00 87.31 541 ALA A CA 1
ATOM 4144 C C . ALA A 1 541 ? 21.029 23.094 -37.855 1.00 87.31 541 ALA A C 1
ATOM 4146 O O . ALA A 1 541 ? 21.544 22.482 -36.925 1.00 87.31 541 ALA A O 1
ATOM 4147 N N . THR A 1 542 ? 20.415 22.481 -38.870 1.00 90.50 542 THR A N 1
ATOM 4148 C CA . THR A 1 542 ? 20.256 21.018 -38.953 1.00 90.50 542 THR A CA 1
ATOM 4149 C C . THR A 1 542 ? 21.612 20.312 -39.004 1.00 90.50 542 THR A C 1
ATOM 4151 O O . THR A 1 542 ? 21.818 19.334 -38.299 1.00 90.50 542 THR A O 1
ATOM 4154 N N . LEU A 1 543 ? 22.572 20.854 -39.756 1.00 88.44 543 LEU A N 1
ATOM 4155 C CA . LEU A 1 543 ? 23.907 20.265 -39.923 1.00 88.44 543 LEU A CA 1
ATOM 4156 C C . LEU A 1 543 ? 24.821 20.407 -38.695 1.00 88.44 543 LEU A C 1
ATOM 4158 O O . LEU A 1 543 ? 25.881 19.789 -38.649 1.00 88.44 543 LEU A O 1
ATOM 4162 N N . ARG A 1 544 ? 24.425 21.201 -37.690 1.00 88.12 544 ARG A N 1
ATOM 4163 C CA . ARG A 1 544 ? 25.096 21.231 -36.378 1.00 88.12 544 ARG A CA 1
ATOM 4164 C C . ARG A 1 544 ? 24.671 20.075 -35.478 1.00 88.12 544 ARG A C 1
ATOM 4166 O O . ARG A 1 544 ? 25.368 19.780 -34.511 1.00 88.12 544 ARG A O 1
ATOM 4173 N N . GLU A 1 545 ? 23.527 19.459 -35.758 1.00 89.00 545 GLU A N 1
ATOM 4174 C CA . GLU A 1 545 ? 23.091 18.245 -35.076 1.00 89.00 545 GLU A CA 1
ATOM 4175 C C . GLU A 1 545 ? 23.848 17.034 -35.657 1.00 89.00 545 GLU A C 1
ATOM 4177 O O . GLU A 1 545 ? 24.303 17.075 -36.800 1.00 89.00 545 GLU A O 1
ATOM 4182 N N . PRO A 1 546 ? 24.023 15.938 -34.904 1.00 88.25 546 PRO A N 1
ATOM 4183 C CA . PRO A 1 546 ? 24.569 14.712 -35.472 1.00 88.25 546 PRO A CA 1
ATOM 4184 C C . PRO A 1 546 ? 23.576 14.115 -36.489 1.00 88.25 546 PRO A C 1
ATOM 4186 O O . PRO A 1 546 ? 22.388 13.982 -36.165 1.00 88.25 546 PRO A O 1
ATOM 4189 N N . PRO A 1 547 ? 24.023 13.734 -37.703 1.00 90.31 547 PRO A N 1
ATOM 4190 C CA . PRO A 1 547 ? 23.151 13.113 -38.687 1.00 90.31 547 PRO A CA 1
ATOM 4191 C C . PRO A 1 547 ? 22.653 11.755 -38.192 1.00 90.31 547 PRO A C 1
ATOM 4193 O O . PRO A 1 547 ? 23.441 10.962 -37.665 1.00 90.31 547 PRO A O 1
ATOM 4196 N N . PRO A 1 548 ? 21.370 11.418 -38.408 1.00 88.44 548 PRO A N 1
ATOM 4197 C CA . PRO A 1 548 ? 20.922 10.054 -38.223 1.00 88.44 548 PRO A CA 1
ATOM 4198 C C . PRO A 1 548 ? 21.683 9.142 -39.206 1.00 88.44 548 PRO A C 1
ATOM 4200 O O . PRO A 1 548 ? 21.975 9.563 -40.331 1.00 88.44 548 PRO A O 1
ATOM 4203 N N . PRO A 1 549 ? 21.977 7.878 -38.843 1.00 86.75 549 PRO A N 1
ATOM 4204 C CA . PRO A 1 549 ? 22.857 7.011 -39.636 1.00 86.75 549 PRO A CA 1
ATOM 4205 C C . PRO A 1 549 ? 22.445 6.856 -41.106 1.00 86.75 549 PRO A C 1
ATOM 4207 O O . PRO A 1 549 ? 23.292 6.739 -41.985 1.00 86.75 549 PRO A O 1
ATOM 4210 N N . TRP A 1 550 ? 21.139 6.881 -41.390 1.00 87.19 550 TRP A N 1
ATOM 4211 C CA . TRP A 1 550 ? 20.634 6.782 -42.759 1.00 87.19 550 TRP A CA 1
ATOM 4212 C C . TRP A 1 550 ? 20.991 8.021 -43.594 1.00 87.19 550 TRP A C 1
ATOM 4214 O O . TRP A 1 550 ? 21.383 7.871 -44.746 1.00 87.19 550 TRP A O 1
ATOM 4224 N N . ALA A 1 551 ? 20.911 9.225 -43.017 1.00 87.62 551 ALA A N 1
ATOM 4225 C CA . ALA A 1 551 ? 21.220 10.470 -43.716 1.00 87.62 551 ALA A CA 1
ATOM 4226 C C . ALA A 1 551 ? 22.713 10.539 -44.046 1.00 87.62 551 ALA A C 1
ATOM 4228 O O . ALA A 1 551 ? 23.084 10.864 -45.172 1.00 87.62 551 ALA A O 1
ATOM 4229 N N . LEU A 1 552 ? 23.562 10.139 -43.093 1.00 87.75 552 LEU A N 1
ATOM 4230 C CA . LEU A 1 552 ? 25.006 10.046 -43.297 1.00 87.75 552 LEU A CA 1
ATOM 4231 C C . LEU A 1 552 ? 25.354 9.075 -44.435 1.00 87.75 552 LEU A C 1
ATOM 4233 O O . LEU A 1 552 ? 26.126 9.425 -45.323 1.00 87.75 552 LEU A O 1
ATOM 4237 N N . ASN A 1 553 ? 24.743 7.888 -44.451 1.00 84.44 553 ASN A N 1
ATOM 4238 C CA . ASN A 1 553 ? 24.985 6.894 -45.497 1.00 84.44 553 ASN A CA 1
ATOM 4239 C C . ASN A 1 553 ? 24.556 7.388 -46.886 1.00 84.44 553 ASN A C 1
ATOM 4241 O O . ASN A 1 553 ? 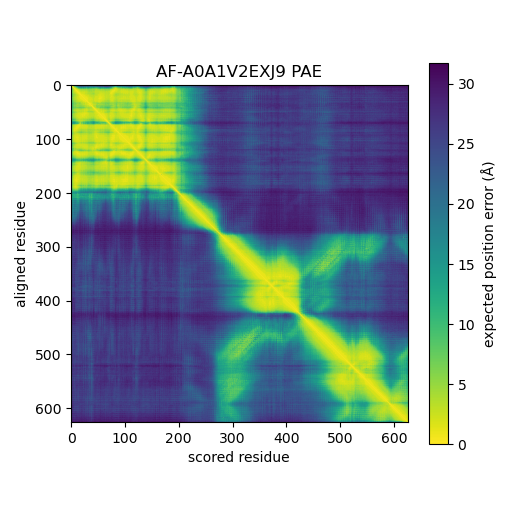25.273 7.158 -47.859 1.00 84.44 553 ASN A O 1
ATOM 4245 N N . VAL A 1 554 ? 23.415 8.080 -46.986 1.00 82.94 554 VAL A N 1
ATOM 4246 C CA . VAL A 1 554 ? 22.949 8.654 -48.260 1.00 82.94 554 VAL A CA 1
ATOM 4247 C C . VAL A 1 554 ? 23.917 9.728 -48.761 1.00 82.94 554 VAL A C 1
ATOM 4249 O O . VAL A 1 554 ? 24.285 9.711 -49.936 1.00 82.94 554 VAL A O 1
ATOM 4252 N N . LEU A 1 555 ? 24.376 10.622 -47.881 1.00 86.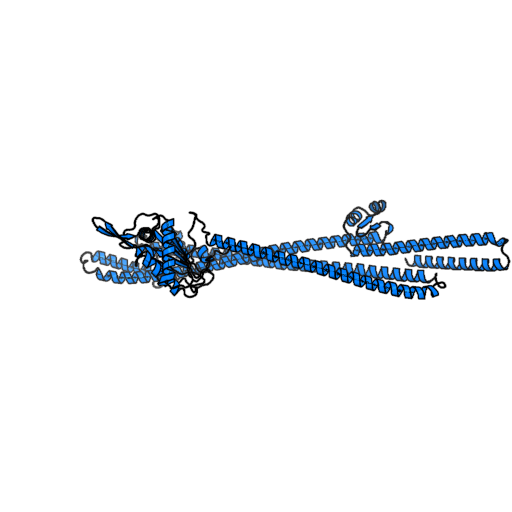44 555 LEU A N 1
ATOM 4253 C CA . LEU A 1 555 ? 25.329 11.675 -48.242 1.00 86.44 555 LEU A CA 1
ATOM 4254 C C . LEU A 1 555 ? 26.686 11.105 -48.669 1.00 86.44 555 LEU A C 1
ATOM 4256 O O . LEU A 1 555 ? 27.209 11.498 -49.709 1.00 86.44 555 LEU A O 1
ATOM 4260 N N . LEU A 1 556 ? 27.225 10.132 -47.928 1.00 85.56 556 LEU A N 1
ATOM 4261 C CA . LEU A 1 556 ? 28.486 9.465 -48.273 1.00 85.56 556 LEU A CA 1
ATOM 4262 C C . LEU A 1 556 ? 28.412 8.759 -49.631 1.00 85.56 556 LEU A C 1
A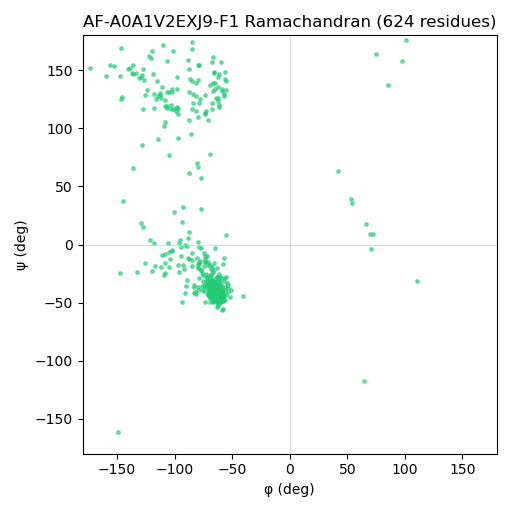TOM 4264 O O . LEU A 1 556 ? 29.318 8.905 -50.450 1.00 85.56 556 LEU A O 1
ATOM 4268 N N . ALA A 1 557 ? 27.319 8.036 -49.901 1.00 80.25 557 ALA A N 1
ATOM 4269 C CA . ALA A 1 557 ? 27.121 7.372 -51.188 1.00 80.25 557 ALA A CA 1
ATOM 4270 C C . ALA A 1 557 ? 27.077 8.376 -52.351 1.00 80.25 557 ALA A C 1
ATOM 4272 O O . ALA A 1 557 ? 27.581 8.099 -53.439 1.00 80.25 557 ALA A O 1
ATOM 4273 N N . ARG A 1 558 ? 26.495 9.559 -52.132 1.00 80.25 558 ARG A N 1
ATOM 4274 C CA . ARG A 1 558 ? 26.413 10.608 -53.153 1.00 80.25 558 ARG A CA 1
ATOM 4275 C C . ARG A 1 558 ? 27.729 11.325 -53.393 1.00 80.25 558 ARG A C 1
ATOM 4277 O O . ARG A 1 558 ? 28.056 11.558 -54.555 1.00 80.25 558 ARG A O 1
ATOM 4284 N N . LEU A 1 559 ? 28.490 11.609 -52.342 1.00 82.75 559 LEU A N 1
ATOM 4285 C CA . LEU A 1 559 ? 29.831 12.175 -52.469 1.00 82.75 559 LEU A CA 1
ATOM 4286 C C . LEU A 1 559 ? 30.757 11.245 -53.251 1.00 82.75 559 LEU A C 1
ATOM 4288 O O . LEU A 1 559 ? 31.435 11.699 -54.165 1.00 82.75 559 LEU A O 1
ATOM 4292 N N . ASP A 1 560 ? 30.703 9.938 -52.988 1.00 80.56 560 ASP A N 1
ATOM 4293 C CA . ASP A 1 560 ? 31.472 8.952 -53.753 1.00 80.56 560 ASP A CA 1
ATOM 4294 C C . ASP A 1 560 ? 31.072 8.941 -55.242 1.00 80.56 560 ASP A C 1
ATOM 4296 O O . ASP A 1 560 ? 31.930 8.911 -56.127 1.00 80.56 560 ASP A O 1
ATOM 4300 N N . VAL A 1 561 ? 29.775 9.045 -55.560 1.00 77.44 561 VAL A N 1
ATOM 4301 C CA . VAL A 1 561 ? 29.317 9.175 -56.956 1.00 77.44 561 VAL A CA 1
ATOM 4302 C C . VAL A 1 561 ? 29.820 10.474 -57.598 1.00 77.44 561 VAL A C 1
ATOM 4304 O O . VAL A 1 561 ? 30.298 10.433 -58.735 1.00 77.44 561 VAL A O 1
ATOM 4307 N N . ALA A 1 562 ? 29.741 11.606 -56.897 1.00 79.19 562 ALA A N 1
ATOM 4308 C CA . ALA A 1 562 ? 30.195 12.903 -57.396 1.00 79.19 562 ALA A CA 1
ATOM 4309 C C . ALA A 1 562 ? 31.716 12.926 -57.634 1.00 79.19 562 ALA A C 1
ATOM 4311 O O . ALA A 1 562 ? 32.164 13.321 -58.711 1.00 79.19 562 ALA A O 1
ATOM 4312 N N . ASP A 1 563 ? 32.508 12.410 -56.693 1.00 78.38 563 ASP A N 1
ATOM 4313 C CA . ASP A 1 563 ? 33.964 12.296 -56.820 1.00 78.38 563 ASP A CA 1
ATOM 4314 C C . ASP A 1 563 ? 34.363 11.393 -57.990 1.00 78.38 563 ASP A C 1
ATOM 4316 O O . ASP A 1 563 ? 35.270 11.720 -58.761 1.00 78.38 563 ASP A O 1
ATOM 4320 N N . ARG A 1 564 ? 33.663 10.268 -58.181 1.00 75.81 564 ARG A N 1
ATOM 4321 C CA . ARG A 1 564 ? 33.886 9.397 -59.343 1.00 75.81 564 ARG A CA 1
ATOM 4322 C C . ARG A 1 564 ? 33.564 10.114 -60.650 1.00 75.81 564 ARG A C 1
ATOM 4324 O O . ARG A 1 564 ? 34.347 10.010 -61.591 1.00 75.81 564 ARG A O 1
ATOM 4331 N N . GLN A 1 565 ? 32.458 10.857 -60.721 1.00 77.31 565 GLN A N 1
ATOM 4332 C CA . GLN A 1 565 ? 32.112 11.652 -61.905 1.00 77.31 565 GLN A CA 1
ATOM 4333 C C . GLN A 1 565 ? 33.155 12.738 -62.188 1.00 77.31 565 GLN A C 1
ATOM 4335 O O . GLN A 1 565 ? 33.539 12.917 -63.345 1.00 77.31 565 GLN A O 1
ATOM 4340 N N . ARG A 1 566 ? 33.665 13.410 -61.147 1.00 78.00 566 ARG A N 1
ATOM 4341 C CA . ARG A 1 566 ? 34.733 14.410 -61.263 1.00 78.00 566 ARG A CA 1
ATOM 4342 C C . ARG A 1 566 ? 36.009 13.792 -61.833 1.00 78.00 566 ARG A C 1
ATOM 4344 O O . ARG A 1 566 ? 36.512 14.283 -62.839 1.00 78.00 566 ARG A O 1
ATOM 4351 N N . ARG A 1 567 ? 36.464 12.659 -61.284 1.00 76.75 567 ARG A N 1
ATOM 4352 C CA . ARG A 1 567 ? 37.639 11.922 -61.792 1.00 76.75 567 ARG A CA 1
ATOM 4353 C C . ARG A 1 567 ? 37.461 11.466 -63.238 1.00 76.75 567 ARG A C 1
ATOM 4355 O O . ARG A 1 567 ? 38.393 11.562 -64.028 1.00 76.75 567 ARG A O 1
ATOM 4362 N N . VAL A 1 568 ? 36.271 10.982 -63.606 1.00 75.69 568 VAL A N 1
ATOM 4363 C CA . VAL A 1 568 ? 35.965 10.630 -65.003 1.00 75.69 568 VAL A CA 1
ATOM 4364 C C . VAL A 1 568 ? 36.087 11.862 -65.902 1.00 75.69 568 VAL A C 1
ATOM 4366 O O . VAL A 1 568 ? 36.757 11.786 -66.928 1.00 75.69 568 VAL A O 1
ATOM 4369 N N . GLY A 1 569 ? 35.532 13.007 -65.495 1.00 76.12 569 GLY A N 1
ATOM 4370 C CA . GLY A 1 569 ? 35.665 14.269 -66.227 1.00 76.12 569 GLY A CA 1
ATOM 4371 C C . GLY A 1 569 ? 37.117 14.749 -66.361 1.00 76.12 569 GLY A C 1
ATOM 4372 O O . GLY A 1 569 ? 37.529 15.151 -67.447 1.00 76.12 569 GLY A O 1
ATOM 4373 N N . GLU A 1 570 ? 37.919 14.659 -65.299 1.00 78.31 570 GLU A N 1
ATOM 4374 C CA . GLU A 1 570 ? 39.354 14.982 -65.320 1.00 78.31 570 GLU A CA 1
ATOM 4375 C C . GLU A 1 570 ? 40.126 14.069 -66.280 1.00 78.31 570 GLU A C 1
ATOM 4377 O O . GLU A 1 570 ? 40.930 14.544 -67.085 1.00 78.31 570 GLU A O 1
ATOM 4382 N N . HIS A 1 571 ? 39.849 12.762 -66.254 1.00 76.31 571 HIS A N 1
ATOM 4383 C CA . HIS A 1 571 ? 40.446 11.805 -67.183 1.00 76.31 571 HIS A CA 1
ATOM 4384 C C . HIS A 1 571 ? 40.028 12.069 -68.634 1.00 76.31 571 HIS A C 1
ATOM 4386 O O . HIS A 1 571 ? 40.872 11.993 -69.527 1.00 76.31 571 HIS A O 1
ATOM 4392 N N . GLU A 1 572 ? 38.765 12.421 -68.886 1.00 76.00 572 GLU A N 1
ATOM 4393 C CA . GLU A 1 572 ? 38.279 12.814 -70.214 1.00 76.00 572 GLU A CA 1
ATOM 4394 C C . GLU A 1 572 ? 38.975 14.087 -70.718 1.00 76.00 572 GLU A C 1
ATOM 4396 O O . GLU A 1 572 ? 39.418 14.140 -71.868 1.00 76.00 572 GLU A O 1
ATOM 4401 N N . GLN A 1 573 ? 39.132 15.099 -69.861 1.00 77.62 573 GLN A N 1
ATOM 4402 C CA . GLN A 1 573 ? 39.848 16.333 -70.195 1.00 77.62 573 GLN A CA 1
ATOM 4403 C C . GLN A 1 573 ? 41.334 16.079 -70.465 1.00 77.62 573 GLN A C 1
ATOM 4405 O O . GLN A 1 573 ? 41.875 16.596 -71.449 1.00 77.62 573 GLN A O 1
ATOM 4410 N N . ALA A 1 574 ? 41.987 15.257 -69.638 1.00 76.81 574 ALA A N 1
ATOM 4411 C CA . ALA A 1 574 ? 43.373 14.849 -69.831 1.00 76.81 574 ALA A CA 1
ATOM 4412 C C . ALA A 1 574 ? 43.542 14.086 -71.152 1.00 76.81 574 ALA A C 1
ATOM 4414 O O . ALA A 1 574 ? 44.405 14.442 -71.953 1.00 76.81 574 ALA A O 1
ATOM 4415 N N . ALA A 1 575 ? 42.664 13.120 -71.443 1.00 76.00 575 ALA A N 1
ATOM 4416 C CA . ALA A 1 575 ? 42.669 12.375 -72.699 1.00 76.00 575 ALA A CA 1
ATOM 4417 C C . ALA A 1 575 ? 42.457 13.293 -73.915 1.00 76.00 575 ALA A C 1
ATOM 4419 O O . ALA A 1 575 ? 43.176 13.183 -74.910 1.00 76.00 575 ALA A O 1
ATOM 4420 N N . ALA A 1 576 ? 41.529 14.252 -73.832 1.00 76.94 576 ALA A N 1
ATOM 4421 C CA . ALA A 1 576 ? 41.308 15.248 -74.879 1.00 76.94 576 ALA A CA 1
ATOM 4422 C C . ALA A 1 576 ? 42.504 16.203 -75.056 1.00 76.94 576 ALA A C 1
ATOM 4424 O O . ALA A 1 576 ? 42.759 16.686 -76.163 1.00 76.94 576 ALA A O 1
ATOM 4425 N N . SER A 1 577 ? 43.238 16.505 -73.983 1.00 80.62 577 SER A N 1
ATOM 4426 C CA . SER A 1 577 ? 44.483 17.278 -74.038 1.00 80.62 577 SER A CA 1
ATOM 4427 C C . SER A 1 577 ? 45.603 16.482 -74.714 1.00 80.62 577 SER A C 1
ATOM 4429 O O . SER A 1 577 ? 46.190 16.960 -75.684 1.00 80.62 577 SER A O 1
ATOM 4431 N N . SER A 1 578 ? 45.828 15.230 -74.301 1.00 81.75 578 SER A N 1
ATOM 4432 C CA . SER A 1 578 ? 46.817 14.334 -74.913 1.00 81.75 578 SER A CA 1
ATOM 4433 C C . SER A 1 578 ? 46.523 14.070 -76.391 1.00 81.75 578 SER A C 1
ATOM 4435 O O . SER A 1 578 ? 47.438 14.092 -77.209 1.00 81.75 578 SER A O 1
ATOM 4437 N N . ALA A 1 579 ? 45.251 13.901 -76.771 1.00 79.12 579 ALA A N 1
ATOM 4438 C CA . ALA A 1 579 ? 44.843 13.755 -78.169 1.00 79.12 579 ALA A CA 1
ATOM 4439 C C . ALA A 1 579 ? 45.171 15.004 -79.010 1.00 79.12 579 ALA A C 1
ATOM 4441 O O . ALA A 1 579 ? 45.635 14.883 -80.148 1.00 79.12 579 ALA A O 1
ATOM 4442 N N . ARG A 1 580 ? 44.973 16.208 -78.449 1.00 83.81 580 ARG A N 1
ATOM 4443 C CA . ARG A 1 580 ? 45.355 17.476 -79.093 1.00 83.81 580 ARG A CA 1
ATOM 4444 C C . ARG A 1 580 ? 46.870 17.593 -79.248 1.00 83.81 580 ARG A C 1
ATOM 4446 O O . ARG A 1 580 ? 47.330 17.860 -80.354 1.00 83.81 580 ARG A O 1
ATOM 4453 N N . GLN A 1 581 ? 47.627 17.320 -78.186 1.00 85.00 581 GLN A N 1
ATOM 4454 C CA . GLN A 1 581 ? 49.094 17.337 -78.210 1.00 85.00 581 GLN A CA 1
ATOM 4455 C C . GLN A 1 581 ? 49.660 16.345 -79.234 1.00 85.00 581 GLN A C 1
ATOM 4457 O O . GLN A 1 581 ? 50.536 16.701 -80.017 1.00 85.00 581 GLN A O 1
ATOM 4462 N N . LEU A 1 582 ? 49.130 15.120 -79.286 1.00 82.69 582 LEU A N 1
ATOM 4463 C CA . LEU A 1 582 ? 49.563 14.103 -80.244 1.00 82.69 582 LEU A CA 1
ATOM 4464 C C . LEU A 1 582 ? 49.245 14.510 -81.690 1.00 82.69 582 LEU A C 1
ATOM 4466 O O . LEU A 1 582 ? 50.078 14.338 -82.576 1.00 82.69 582 LEU A O 1
ATOM 4470 N N . THR A 1 583 ? 48.075 15.109 -81.930 1.00 83.06 583 THR A N 1
ATOM 4471 C CA . THR A 1 583 ? 47.709 15.646 -83.252 1.00 83.06 583 THR A CA 1
ATOM 4472 C C . THR A 1 583 ? 48.661 16.764 -83.684 1.00 83.06 583 THR A C 1
ATOM 4474 O O . THR A 1 583 ? 49.090 16.795 -84.837 1.00 83.06 583 THR A O 1
ATOM 4477 N N . GLU A 1 584 ? 49.028 17.657 -82.764 1.00 85.31 584 GLU A N 1
ATOM 4478 C CA . GLU A 1 584 ? 49.976 18.743 -83.020 1.00 85.31 584 GLU A CA 1
ATOM 4479 C C . GLU A 1 584 ? 51.392 18.217 -83.306 1.00 85.31 584 GLU A C 1
ATOM 4481 O O . GLU A 1 584 ? 52.022 18.647 -84.273 1.00 85.31 584 GLU A O 1
ATOM 4486 N N . LEU A 1 585 ? 51.874 17.245 -82.523 1.00 84.06 585 LEU A N 1
ATOM 4487 C CA . LEU A 1 585 ? 53.170 16.595 -82.742 1.00 84.06 585 LEU A CA 1
ATOM 4488 C C . LEU A 1 585 ? 53.233 15.896 -84.104 1.00 84.06 585 LEU A C 1
ATOM 4490 O O . LEU A 1 585 ? 54.206 16.079 -84.833 1.00 84.06 585 LEU A O 1
ATOM 4494 N N . LEU A 1 586 ? 52.186 15.155 -84.482 1.00 81.19 586 LEU A N 1
ATOM 4495 C CA . LEU A 1 586 ? 52.098 14.512 -85.798 1.00 81.19 586 LEU A CA 1
ATOM 4496 C C . LEU A 1 586 ? 52.059 15.546 -86.935 1.00 81.19 586 LEU A C 1
ATOM 4498 O O . LEU A 1 586 ? 52.690 15.339 -87.969 1.00 81.19 586 LEU A O 1
ATOM 4502 N N . GLY A 1 587 ? 51.378 16.679 -86.735 1.00 82.06 587 GLY A N 1
ATOM 4503 C CA . GLY A 1 587 ? 51.370 17.790 -87.691 1.00 82.06 587 GLY A CA 1
ATOM 4504 C C . GLY A 1 587 ? 52.749 18.428 -87.886 1.00 82.06 587 GLY A C 1
ATOM 4505 O O . GLY A 1 587 ? 53.132 18.723 -89.016 1.00 82.06 587 GLY A O 1
ATOM 4506 N N . ARG A 1 588 ? 53.524 18.591 -86.804 1.00 83.69 588 ARG A N 1
ATOM 4507 C CA . ARG A 1 588 ? 54.898 19.123 -86.856 1.00 83.69 588 ARG A CA 1
ATOM 4508 C C . ARG A 1 588 ? 55.900 18.127 -87.443 1.00 83.69 588 ARG A C 1
ATOM 4510 O O . ARG A 1 588 ? 56.820 18.544 -88.138 1.00 83.69 588 ARG A O 1
ATOM 4517 N N . ALA A 1 589 ? 55.734 16.833 -87.170 1.00 79.56 589 ALA A N 1
ATOM 4518 C CA . ALA A 1 589 ? 56.626 15.783 -87.660 1.00 79.56 589 ALA A CA 1
ATOM 4519 C C . ALA A 1 589 ? 56.411 15.456 -89.148 1.00 79.56 589 ALA A C 1
ATOM 4521 O O . ALA A 1 589 ? 57.355 15.035 -89.809 1.00 79.56 589 ALA A O 1
ATOM 4522 N N . GLY A 1 590 ? 55.207 15.688 -89.688 1.00 76.69 590 GLY A N 1
ATOM 4523 C CA . GLY A 1 590 ? 54.802 15.334 -91.058 1.00 76.69 590 GLY A CA 1
ATOM 4524 C C . GLY A 1 590 ? 55.835 15.556 -92.182 1.00 76.69 590 GLY A C 1
ATOM 4525 O O . GLY A 1 590 ? 56.005 14.646 -92.994 1.00 76.69 590 GLY A O 1
ATOM 4526 N N . PRO A 1 591 ? 56.565 16.691 -92.237 1.00 76.81 591 PRO A N 1
ATOM 4527 C CA . PRO A 1 591 ? 57.566 16.955 -93.279 1.00 76.81 591 PRO A CA 1
ATOM 4528 C C . PRO A 1 591 ? 58.842 16.104 -93.183 1.00 76.81 591 PRO A C 1
ATOM 4530 O O . PRO A 1 591 ? 59.601 16.042 -94.145 1.00 76.81 591 PRO A O 1
ATOM 4533 N N . VAL A 1 592 ? 59.106 15.498 -92.023 1.00 77.25 592 VAL A N 1
ATOM 4534 C CA . VAL A 1 592 ? 60.359 14.788 -91.698 1.00 77.25 592 VAL A CA 1
ATOM 4535 C C . VAL A 1 592 ? 60.163 13.267 -91.636 1.00 77.25 592 VAL A C 1
ATOM 4537 O O . VAL A 1 592 ? 61.131 12.521 -91.516 1.00 77.25 592 VAL A O 1
ATOM 4540 N N . LEU A 1 593 ? 58.912 12.802 -91.706 1.00 81.88 593 LEU A N 1
ATOM 4541 C CA . LEU A 1 593 ? 58.560 11.384 -91.669 1.00 81.88 593 LEU A CA 1
ATOM 4542 C C . LEU A 1 593 ? 58.770 10.726 -93.038 1.00 81.88 593 LEU A C 1
ATOM 4544 O O . LEU A 1 593 ? 58.451 11.309 -94.075 1.00 81.88 593 LEU A O 1
ATOM 4548 N N . THR A 1 594 ? 59.257 9.483 -93.042 1.00 84.75 594 THR A N 1
ATOM 4549 C CA . THR A 1 594 ? 59.337 8.664 -94.262 1.00 84.75 594 THR A CA 1
ATOM 4550 C C . THR A 1 594 ? 57.933 8.306 -94.779 1.00 84.75 594 THR A C 1
ATOM 4552 O O . THR A 1 594 ? 56.972 8.347 -94.006 1.00 84.75 594 THR A O 1
ATOM 4555 N N . PRO A 1 595 ? 57.770 7.905 -96.056 1.00 82.19 595 PRO A N 1
ATOM 4556 C CA . PRO A 1 595 ? 56.460 7.525 -96.599 1.00 82.19 595 PRO A CA 1
ATOM 4557 C C . PRO A 1 595 ? 55.731 6.444 -95.779 1.00 82.19 595 PRO A C 1
ATOM 4559 O O . PRO A 1 595 ? 54.522 6.527 -95.579 1.00 82.19 595 PRO A O 1
ATOM 4562 N N . GLU A 1 596 ? 56.464 5.468 -95.236 1.00 78.81 596 GLU A N 1
ATOM 4563 C CA . GLU A 1 596 ? 55.901 4.429 -94.359 1.00 78.81 596 GLU A CA 1
ATOM 4564 C C . GLU A 1 596 ? 55.437 5.002 -93.010 1.00 78.81 596 GLU A C 1
ATOM 4566 O O . GLU A 1 596 ? 54.356 4.673 -92.522 1.00 78.81 596 GLU A O 1
ATOM 4571 N N . GLN A 1 597 ? 56.205 5.926 -92.425 1.00 80.25 597 GLN A N 1
ATOM 4572 C CA . GLN A 1 597 ? 55.843 6.596 -91.173 1.00 80.25 597 GLN A CA 1
ATOM 4573 C C . GLN A 1 597 ? 54.661 7.562 -91.343 1.00 80.25 597 GLN A C 1
ATOM 4575 O O . GLN A 1 597 ? 53.871 7.732 -90.415 1.00 80.25 597 GLN A O 1
ATOM 4580 N N . GLN A 1 598 ? 54.503 8.171 -92.522 1.00 75.94 598 GLN A N 1
ATOM 4581 C CA . GLN A 1 598 ? 53.340 8.999 -92.849 1.00 75.94 598 GLN A CA 1
ATOM 4582 C C . GLN A 1 598 ? 52.046 8.175 -92.896 1.00 75.94 598 GLN A C 1
ATOM 4584 O O . GLN A 1 598 ? 50.999 8.670 -92.475 1.00 75.94 598 GLN A O 1
ATOM 4589 N N . LEU A 1 599 ? 52.117 6.914 -93.336 1.00 79.94 599 LEU A N 1
ATOM 4590 C CA . LEU A 1 599 ? 50.971 6.004 -93.341 1.00 79.94 599 LEU A CA 1
ATOM 4591 C C . LEU A 1 599 ? 50.507 5.692 -91.908 1.00 79.94 599 LEU A C 1
ATOM 4593 O O . LEU A 1 599 ? 49.334 5.862 -91.582 1.00 79.94 599 LEU A O 1
ATOM 4597 N N . VAL A 1 600 ? 51.452 5.362 -91.021 1.00 82.31 600 VAL A N 1
ATOM 4598 C CA . VAL A 1 600 ? 51.179 5.131 -89.590 1.00 82.31 600 VAL A CA 1
ATOM 4599 C C . VAL A 1 600 ? 50.653 6.403 -88.914 1.00 82.31 600 VAL A C 1
ATOM 4601 O O . VAL A 1 600 ? 49.702 6.353 -88.134 1.00 82.31 600 VAL A O 1
ATOM 4604 N N . ALA A 1 601 ? 51.212 7.573 -89.238 1.00 79.06 601 ALA A N 1
ATOM 4605 C CA . ALA A 1 601 ? 50.721 8.852 -88.726 1.00 79.06 601 ALA A CA 1
ATOM 4606 C C . ALA A 1 601 ? 49.268 9.133 -89.156 1.00 79.06 601 ALA A C 1
ATOM 4608 O O . ALA A 1 601 ? 48.473 9.621 -88.347 1.00 79.06 601 ALA A O 1
ATOM 4609 N N . ALA A 1 602 ? 48.900 8.798 -90.397 1.00 79.12 602 ALA A N 1
ATOM 4610 C CA . ALA A 1 602 ? 47.535 8.935 -90.900 1.00 79.12 602 ALA A CA 1
ATOM 4611 C C . ALA A 1 602 ? 46.558 7.978 -90.194 1.00 79.12 602 ALA A C 1
ATOM 4613 O O . ALA A 1 602 ? 45.454 8.392 -89.830 1.00 79.12 602 ALA A O 1
ATOM 4614 N N . GLU A 1 603 ? 46.969 6.736 -89.930 1.00 82.94 603 GLU A N 1
ATOM 4615 C CA . GLU A 1 603 ? 46.178 5.765 -89.163 1.00 82.94 603 GLU A CA 1
ATOM 4616 C C . GLU A 1 603 ? 45.949 6.227 -87.719 1.00 82.94 603 GLU A C 1
ATOM 4618 O O . GLU A 1 603 ? 44.815 6.208 -87.233 1.00 82.94 603 GLU A O 1
ATOM 4623 N N . VAL A 1 604 ? 46.992 6.731 -87.052 1.00 79.94 604 VAL A N 1
ATOM 4624 C CA . VAL A 1 604 ? 46.886 7.289 -85.695 1.00 79.94 604 VAL A CA 1
ATOM 4625 C C . VAL A 1 604 ? 45.967 8.514 -85.682 1.00 79.94 604 VAL A C 1
ATOM 4627 O O . VAL A 1 604 ? 45.087 8.610 -84.827 1.00 79.94 604 VAL A O 1
ATOM 4630 N N . GLN A 1 605 ? 46.080 9.424 -86.656 1.00 80.88 605 GLN A N 1
ATOM 4631 C CA . GLN A 1 605 ? 45.155 10.559 -86.779 1.00 80.88 605 GLN A CA 1
ATOM 4632 C C . GLN A 1 605 ? 43.708 10.110 -87.019 1.00 80.88 605 GLN A C 1
ATOM 4634 O O . GLN A 1 605 ? 42.776 10.689 -86.454 1.00 80.88 605 GLN A O 1
ATOM 4639 N N . GLN A 1 606 ? 43.494 9.074 -87.831 1.00 82.19 606 GLN A N 1
ATOM 4640 C CA . GLN A 1 606 ? 42.165 8.523 -88.070 1.00 82.19 606 GLN A CA 1
ATOM 4641 C C . GLN A 1 606 ? 41.593 7.869 -86.803 1.00 82.19 606 GLN A C 1
ATOM 4643 O O . GLN A 1 606 ? 40.416 8.074 -86.496 1.00 82.19 606 GLN A O 1
ATOM 4648 N N . ALA A 1 607 ? 42.413 7.150 -86.034 1.00 79.56 607 ALA A N 1
ATOM 4649 C CA . ALA A 1 607 ? 42.029 6.563 -84.753 1.00 79.56 607 ALA A CA 1
ATOM 4650 C C . ALA A 1 607 ? 41.657 7.640 -83.719 1.00 79.56 607 ALA A C 1
ATOM 4652 O O . ALA A 1 607 ? 40.602 7.538 -83.090 1.00 79.56 607 ALA A O 1
ATOM 4653 N N . ILE A 1 608 ? 42.445 8.717 -83.612 1.00 80.12 608 ILE A N 1
ATOM 4654 C CA . ILE A 1 608 ? 42.143 9.872 -82.748 1.00 80.12 608 ILE A CA 1
ATOM 4655 C C . ILE A 1 608 ? 40.819 10.533 -83.158 1.00 80.12 608 ILE A C 1
ATOM 4657 O O . ILE A 1 608 ? 39.992 10.862 -82.306 1.00 80.12 608 ILE A O 1
ATOM 4661 N N . ARG A 1 609 ? 40.566 10.713 -84.462 1.00 80.38 609 ARG A N 1
ATOM 4662 C CA . ARG A 1 609 ? 39.291 11.278 -84.940 1.00 80.38 609 ARG A CA 1
ATOM 4663 C C . ARG A 1 609 ? 38.110 10.379 -84.584 1.00 80.38 609 ARG A C 1
ATOM 4665 O O . ARG A 1 609 ? 37.099 10.887 -84.104 1.00 80.38 609 ARG A O 1
ATOM 4672 N N . ARG A 1 610 ? 38.236 9.059 -84.769 1.00 81.88 610 ARG A N 1
ATOM 4673 C CA . ARG A 1 610 ? 37.188 8.091 -84.401 1.00 81.88 610 ARG A CA 1
ATOM 4674 C C . ARG A 1 610 ? 36.907 8.107 -82.899 1.00 81.88 610 ARG A C 1
ATOM 4676 O O . ARG A 1 610 ? 35.741 8.181 -82.521 1.00 81.88 610 ARG A O 1
ATOM 4683 N N . SER A 1 611 ? 37.940 8.106 -82.052 1.00 78.12 611 SER A N 1
ATOM 4684 C CA . SER A 1 611 ? 37.757 8.161 -80.595 1.00 78.12 611 SER A CA 1
ATOM 4685 C C . SER A 1 611 ? 37.125 9.482 -80.148 1.00 78.12 611 SER A C 1
ATOM 4687 O O . SER A 1 611 ? 36.225 9.480 -79.313 1.00 78.12 611 SER A O 1
ATOM 4689 N N . THR A 1 612 ? 37.504 10.602 -80.770 1.00 77.88 612 THR A N 1
ATOM 4690 C CA . THR A 1 612 ? 36.926 11.924 -80.479 1.00 77.88 612 THR A CA 1
ATOM 4691 C C . THR A 1 612 ? 35.449 12.004 -80.876 1.00 77.88 612 THR A C 1
ATOM 4693 O O . THR A 1 612 ? 34.636 12.545 -80.128 1.00 77.88 612 THR A O 1
ATOM 4696 N N . VAL A 1 613 ? 35.076 11.458 -82.040 1.00 77.69 613 VAL A N 1
ATOM 4697 C CA . VAL A 1 613 ? 33.674 11.399 -82.490 1.00 77.69 613 VAL A CA 1
ATOM 4698 C C . VAL A 1 613 ? 32.848 10.495 -81.577 1.00 77.69 613 VAL A C 1
ATOM 4700 O O . VAL A 1 613 ? 31.757 10.892 -81.173 1.00 77.69 613 VAL A O 1
ATOM 4703 N N . ALA A 1 614 ? 33.377 9.331 -81.191 1.00 75.75 614 ALA A N 1
ATOM 4704 C CA . ALA A 1 614 ? 32.715 8.426 -80.253 1.00 75.75 614 ALA A CA 1
ATOM 4705 C C . ALA A 1 614 ? 32.508 9.078 -78.875 1.00 75.75 614 ALA A C 1
ATOM 4707 O O . ALA A 1 614 ? 31.410 9.012 -78.330 1.00 75.75 614 ALA A O 1
ATOM 4708 N N . ALA A 1 615 ? 33.518 9.778 -78.348 1.00 74.06 615 ALA A N 1
ATOM 4709 C CA . ALA A 1 615 ? 33.411 10.514 -77.090 1.00 74.06 615 ALA A CA 1
ATOM 4710 C C . ALA A 1 615 ? 32.366 11.643 -77.163 1.00 74.06 615 ALA A C 1
ATOM 4712 O O . ALA A 1 615 ? 31.580 11.818 -76.235 1.00 74.06 615 ALA A O 1
ATOM 4713 N N . ARG A 1 616 ? 32.294 12.382 -78.281 1.00 77.00 616 ARG A N 1
ATOM 4714 C CA . ARG A 1 616 ? 31.265 13.419 -78.492 1.00 77.00 616 ARG A CA 1
ATOM 4715 C C . ARG A 1 616 ? 29.857 12.839 -78.587 1.00 77.00 616 ARG A C 1
ATOM 4717 O O . ARG A 1 616 ? 28.953 13.380 -77.961 1.00 77.00 616 ARG A O 1
ATOM 4724 N N . ALA A 1 617 ? 29.674 11.757 -79.342 1.00 74.56 617 ALA A N 1
ATOM 4725 C CA . ALA A 1 617 ? 28.387 11.074 -79.449 1.00 74.56 617 ALA A CA 1
ATOM 4726 C C . ALA A 1 617 ? 27.937 10.519 -78.090 1.00 74.56 617 ALA A C 1
ATOM 4728 O O . ALA A 1 617 ? 26.767 10.627 -77.732 1.00 74.56 617 ALA A O 1
ATOM 4729 N N . TRP A 1 618 ? 28.877 9.989 -77.305 1.00 73.19 618 TRP A N 1
ATOM 4730 C CA . TRP A 1 618 ? 28.606 9.514 -75.955 1.00 73.19 618 TRP A CA 1
ATOM 4731 C C . TRP A 1 618 ? 28.221 10.650 -74.999 1.00 73.19 618 TRP A C 1
ATOM 4733 O O . TRP A 1 618 ? 27.221 10.528 -74.299 1.00 73.19 618 TRP A O 1
ATOM 4743 N N . ASN A 1 619 ? 28.945 11.773 -75.016 1.00 71.88 619 ASN A N 1
ATOM 4744 C CA . ASN A 1 619 ? 28.593 12.948 -74.214 1.00 71.88 619 ASN A CA 1
ATOM 4745 C C . ASN A 1 619 ? 27.216 13.504 -74.595 1.00 71.88 619 ASN A C 1
ATOM 4747 O O . ASN A 1 619 ? 26.408 13.763 -73.713 1.00 71.88 619 ASN A O 1
ATOM 4751 N N . ALA A 1 620 ? 26.904 13.586 -75.892 1.00 72.06 620 ALA A N 1
ATOM 4752 C CA . ALA A 1 620 ? 25.584 14.002 -76.359 1.00 72.06 620 ALA A CA 1
ATOM 4753 C C . ALA A 1 620 ? 24.468 13.048 -75.890 1.00 72.06 620 ALA A C 1
ATOM 4755 O O . ALA A 1 620 ? 23.410 13.506 -75.472 1.00 72.06 620 ALA A O 1
ATOM 4756 N N . ALA A 1 621 ? 24.705 11.731 -75.906 1.00 70.00 621 ALA A N 1
ATOM 4757 C CA . ALA A 1 621 ? 23.751 10.747 -75.393 1.00 70.00 621 ALA A CA 1
ATOM 4758 C C . ALA A 1 621 ? 23.589 10.823 -73.864 1.00 70.00 621 ALA A C 1
ATOM 4760 O O . ALA A 1 621 ? 22.478 10.687 -73.357 1.00 70.00 621 ALA A O 1
ATOM 4761 N N . ARG A 1 622 ? 24.681 11.066 -73.127 1.00 68.50 622 ARG A N 1
ATOM 4762 C CA . ARG A 1 622 ? 24.660 11.274 -71.673 1.00 68.50 622 ARG A CA 1
ATOM 4763 C C . ARG A 1 622 ? 23.872 12.527 -71.302 1.00 68.50 622 ARG A C 1
ATOM 4765 O O . ARG A 1 622 ? 23.098 12.491 -70.354 1.00 68.50 622 ARG A O 1
ATOM 4772 N N . ASP A 1 623 ? 24.076 13.616 -72.031 1.00 68.81 623 ASP A N 1
ATOM 4773 C CA . ASP A 1 623 ? 23.438 14.899 -71.740 1.00 68.81 623 ASP A CA 1
ATOM 4774 C C . ASP A 1 623 ? 21.968 14.931 -72.199 1.00 68.81 623 ASP A C 1
ATOM 4776 O O . ASP A 1 623 ? 21.182 15.673 -71.628 1.00 68.81 623 ASP A O 1
ATOM 4780 N N . ALA A 1 624 ? 21.570 14.080 -73.153 1.00 66.69 624 ALA A N 1
ATOM 4781 C CA . ALA A 1 624 ? 20.169 13.875 -73.541 1.00 66.69 624 ALA A CA 1
ATOM 4782 C C . ALA A 1 624 ? 19.381 12.931 -72.604 1.00 66.69 624 ALA A C 1
ATOM 4784 O O . ALA A 1 624 ? 18.166 12.813 -72.746 1.00 66.69 624 ALA A O 1
ATOM 4785 N N . GLY A 1 625 ? 20.069 12.214 -71.705 1.00 49.94 625 GLY A N 1
ATOM 4786 C CA . GLY A 1 625 ? 19.475 11.283 -70.737 1.00 49.94 625 GLY A CA 1
ATOM 4787 C C . GLY A 1 625 ? 19.437 11.794 -69.290 1.00 49.94 625 GLY A C 1
ATOM 4788 O O . GLY A 1 625 ? 19.009 11.047 -68.410 1.00 49.94 625 GLY A O 1
ATOM 4789 N N . ARG A 1 626 ? 19.915 13.019 -69.041 1.00 44.59 626 ARG A N 1
ATOM 4790 C CA . ARG A 1 626 ? 19.615 13.798 -67.830 1.00 44.59 626 ARG A CA 1
ATOM 4791 C C . ARG A 1 626 ? 18.367 14.627 -68.084 1.00 44.59 626 ARG A C 1
ATOM 4793 O O . ARG A 1 626 ? 17.628 14.843 -67.103 1.00 44.59 626 ARG A O 1
#

Solvent-accessible surface area (backbone atoms only — not comparable to full-atom values): 34085 Å² total; per-residue (Å²): 130,83,62,96,56,74,37,40,28,53,46,53,44,78,45,78,24,31,72,70,49,41,51,50,52,25,34,35,75,68,46,70,37,72,69,33,50,74,46,50,77,53,94,48,74,60,51,55,91,65,54,66,59,48,62,65,36,43,59,62,64,47,59,92,39,50,70,70,99,56,85,53,72,36,32,39,34,43,36,34,54,18,67,74,76,44,68,55,88,42,61,66,60,52,51,50,52,54,48,55,53,46,28,74,61,37,33,88,71,10,72,48,30,38,36,31,50,61,16,41,93,60,47,43,40,36,45,35,35,34,46,22,54,43,76,49,72,54,102,87,52,73,43,48,24,48,43,93,52,60,46,44,40,53,45,2,55,74,67,73,33,57,80,44,78,70,22,30,47,51,28,46,38,49,52,50,42,51,42,40,46,70,75,67,56,45,80,81,61,45,75,66,81,79,80,90,68,95,72,86,86,70,71,52,73,64,57,51,49,49,52,52,49,52,52,49,49,51,49,49,52,53,50,51,51,48,52,50,50,50,49,53,50,49,51,50,51,50,51,51,50,50,50,54,48,49,51,50,51,50,53,47,50,51,50,49,50,54,51,50,48,55,50,44,63,58,46,63,75,66,53,85,80,61,86,74,66,57,67,60,54,52,52,48,56,54,51,52,51,45,50,53,52,41,53,52,44,53,51,52,51,50,56,50,51,57,47,47,53,50,50,45,53,48,31,53,48,54,30,51,52,23,53,50,50,33,52,50,29,50,52,52,46,53,51,52,53,55,50,49,54,51,50,51,52,50,48,55,47,52,52,51,43,49,52,49,50,58,47,30,70,35,72,89,57,54,19,59,46,36,58,50,100,88,38,53,48,60,43,67,88,54,44,55,75,70,52,46,52,46,66,68,68,62,73,55,70,68,55,36,52,51,48,24,52,52,15,50,50,50,53,52,48,56,52,44,52,59,50,42,77,71,39,83,85,73,85,80,86,64,70,78,68,51,67,61,53,53,56,53,55,48,53,54,49,53,54,52,52,49,56,52,51,52,53,52,53,51,51,56,48,51,54,49,52,52,50,52,50,46,51,51,32,50,53,51,32,54,50,19,54,51,44,36,53,51,26,52,52,50,42,53,52,48,52,52,50,52,50,51,54,51,53,46,51,56,43,47,60,60,41,68,81,39,56,87,33,54,48,77,60,88,80,45,60,41,63,39,78,70,40,45,66,72,58,34,73,69,44,53,54,55,52,72,47,79,62,56,71,60,54,48,52,46,50,54,51,48,42,54,52,50,53,51,51,49,52,51,52,53,50,52,52,51,50,55,47,52,53,50,53,51,53,51,50,51,63,71,42,54,90,78,48,53,77,72,52,48,52,53,51,51,52,52,52,50,50,52,50,50,52,52,51,51,51,51,55,49,50,53,54,55,64,73,72,110